Protein 7WMK (pdb70)

CATH classification: 2.140.10.10

Secondary structure (DSSP, 8-state):
--SSS-----TBB---S--PPB-HHHHTT--TT-B-STTSSTT---EE---SS-TTTGGG-EEEEEEE--SS-----EEEETTEEEEE-GGGEEEEEETTT--EEEEEE-----GGG-S-GGGG-----EEEBTEEEEE-TTSEEEEEETTT--EEEEEE-S--GGG--B-SS--EEETTEEEE-BB-TTSSS--EEEEEETTT--EEEEEE----TTSTTGGGSTT--GGG-B---B-S--EEETTTTEEEEE----BSS-HHHHT-TT---TTSSEEEEE-TTT--EEEEEESS-S--S-----S--EEEEEE----TTSTTEEEE-TT--TT-EEEEEEE--STT--EEEEETTT--EEEEE--S---SEEEE-TT--EEE-GGGS--STTS--EESS-TT-SS-SSPPEEETTTTEEEEEEE-EEEE--EEPTT---SEEEEEEETTT--EEEEEEESS---S-EEEETTTEEEEE-TTSEEEEEETTT--EEEEEE-SSB--S-EEEEEETTEEEEEEEEB--TTTTTTTTT-TTS-------EEEEEE---

Nearest PDB structures (foldseek):
  7wmk-assembly1_A  TM=1.002E+00  e=0.000E+00  Devosia albogilva
  7wmd-assembly1_A  TM=9.987E-01  e=0.000E+00  Devosia albogilva
  4cvb-assembly1_A  TM=9.939E-01  e=0.000E+00  Pseudogluconobacter saccharoketogenes
  4mh1-assembly1_A-2  TM=9.556E-01  e=4.530E-68  Ketogulonicigenium vulgare Y25
  4mh1-assembly1_B-2  TM=9.449E-01  e=1.571E-65  Ketogulonicigenium vulgare Y25

B-factor: mean 21.98, std 9.19, range [0.69, 113.9]

InterPro domains:
  IPR002372 Pyrrolo-quinoline quinone repeat domain [PF01011] (56-335)
  IPR002372 Pyrrolo-quinoline quinone repeat domain [PF01011] (509-560)
  IPR011047 Quinoprotein alcohol dehydrogenase-like superfamily [SSF50998] (52-594)
  IPR018391 Pyrrolo-quinoline quinone beta-propeller repeat [SM00564] (98-130)
  IPR018391 Pyrrolo-quinoline quinone beta-propeller repeat [SM00564] (150-181)
  IPR018391 Pyrrolo-quinoline quinone beta-propeller repeat [SM00564] (196-233)
  IPR018391 Pyrrolo-quinoline quinone beta-propeller repeat [SM00564] (471-499)
  IPR018391 Pyrrolo-quinoline quinone beta-propeller repeat [SM00564] (509-540)

Solvent-accessible surface area: 19262 Å² total; per-residue (Å²): 154,131,41,124,75,92,105,118,72,43,91,18,156,20,52,8,168,102,31,99,78,4,60,44,125,24,2,34,23,65,65,33,32,14,2,2,9,12,7,8,18,3,30,0,60,0,25,5,109,28,83,80,0,42,62,131,32,0,55,107,13,76,96,38,18,43,64,101,12,31,100,46,28,2,7,1,1,0,0,1,6,75,23,13,0,0,0,2,0,2,48,1,3,0,4,0,0,46,0,106,75,11,87,15,24,3,55,28,121,31,196,47,47,84,67,107,114,16,80,2,70,47,0,16,7,6,12,3,2,3,1,37,18,55,23,0,2,0,2,0,16,15,0,38,1,0,0,0,41,0,90,43,5,143,86,48,30,75,36,89,11,25,81,10,16,95,85,2,1,2,7,3,3,6,3,9,1,2,58,20,6,1,0,0,3,0,5,2,67,116,3,47,62,23,1,7,0,0,0,2,42,4,110,74,4,111,62,78,20,90,28,94,15,17,12,34,93,90,104,173,16,28,130,36,0,39,71,4,81,92,139,70,10,86,42,0,1,4,40,5,6,12,3,14,4,51,150,38,48,7,0,1,5,0,0,2,6,10,7,42,29,12,3,78,136,9,30,1,96,46,4,56,0,29,16,0,0,5,1,17,0,0,55,1,134,84,2,112,66,73,22,132,33,45,1,0,8,27,2,4,0,33,0,11,0,2,0,0,0,0,4,2,70,6,65,0,62,2,71,77,67,14,120,37,28,47,20,30,4,51,143,24,21,124,54,80,91,74,54,0,1,5,1,0,0,4,8,2,0,2,3,1,0,0,16,0,103,76,12,88,18,6,4,0,2,16,20,4,97,26,38,0,10,63,56,6,64,67,135,0,117,7,73,12,33,83,104,22,1,60,118,95,143,78,116,104,10,60,0,8,0,0,58,27,0,2,1,7,7,3,0,0,0,9,8,46,145,56,31,11,6,0,0,4,4,2,1,2,1,43,86,42,54,91,49,4,100,84,68,110,40,0,0,25,0,2,0,2,23,2,14,32,0,26,52,124,20,59,23,56,24,91,2,1,0,14,0,0,0,0,0,1,10,3,45,0,0,0,1,0,0,6,18,38,35,0,23,0,0,17,4,114,73,3,153,79,53,24,43,38,105,12,78,0,1,1,2,0,0,0,0,0,3,22,27,125,60,52,2,2,0,0,0,0,0,0,1,5,119,0,4,31,68,6,100,86,18,10,114,65,26,80,9,65,107,31,43,20,1,0,26,0,6,0,20,64,180

Organism: NCBI:txid2664417

Structure (mmCIF, N/CA/C/O backbone):
data_7WMK
#
_entry.id   7WMK
#
_cell.length_a   109.973
_cell.length_b   91.190
_cell.length_c   57.332
_cell.angle_alpha   90.000
_cell.angle_beta   103.780
_cell.angle_gamma   90.000
#
_symmetry.space_group_name_H-M   'C 1 2 1'
#
loop_
_entity.id
_entity.type
_entity.pdbx_description
1 polymer 'PQQ-dependent alcohol dehydrogenase'
2 non-polymer 'PYRROLOQUINOLINE QUINONE'
3 non-polymer 'ACETATE ION'
4 non-polymer 'SODIUM ION'
5 non-polymer '4-(2-HYDROXYETHYL)-1-PIPERAZINE ETHANESULFONIC ACID'
6 non-polymer 'CALCIUM ION'
7 non-polymer 'CHLORIDE ION'
8 water water
#
loop_
_atom_site.group_PDB
_atom_site.id
_atom_site.type_symbol
_atom_site.label_atom_id
_atom_site.label_alt_id
_atom_site.label_comp_id
_atom_site.label_asym_id
_atom_site.label_entity_id
_atom_site.label_seq_id
_atom_site.pdbx_PDB_ins_code
_atom_site.Cartn_x
_atom_site.Cartn_y
_atom_site.Cartn_z
_atom_site.occupancy
_atom_site.B_iso_or_equiv
_atom_site.auth_seq_id
_atom_site.auth_comp_id
_atom_site.auth_asym_id
_atom_site.auth_atom_id
_atom_site.pdbx_PDB_model_num
ATOM 1 N N . ALA A 1 3 ? -7.839 25.507 57.516 1.00 6.47 3 ALA A N 1
ATOM 2 C CA . ALA A 1 3 ? -7.845 25.628 58.993 1.00 9.33 3 ALA A CA 1
ATOM 3 C C . ALA A 1 3 ? -9.145 26.300 59.450 1.00 53.89 3 ALA A C 1
ATOM 4 O O . ALA A 1 3 ? -9.221 27.543 59.393 1.00 50.36 3 ALA A O 1
ATOM 6 N N . ASP A 1 4 ? -10.123 25.498 59.884 1.00 49.93 4 ASP A N 1
ATOM 7 C CA . ASP A 1 4 ? -11.427 25.973 60.357 1.00 52.45 4 ASP A CA 1
ATOM 8 C C . ASP A 1 4 ? -11.424 25.685 61.866 1.00 42.37 4 ASP A C 1
ATOM 9 O O . ASP A 1 4 ? -11.145 26.586 62.661 1.00 41.43 4 ASP A O 1
ATOM 18 N N . GLY A 1 5 ? -11.657 24.430 62.276 1.00 33.15 5 GLY A N 1
ATOM 19 C CA . GLY A 1 5 ? -11.239 23.974 63.589 1.00 29.78 5 GLY A CA 1
ATOM 20 C C . GLY A 1 5 ? -9.799 23.462 63.567 1.00 25.51 5 GLY A C 1
ATOM 21 O O . GLY A 1 5 ? -9.100 23.516 62.555 1.00 24.39 5 GLY A O 1
ATOM 25 N N . ALA A 1 6 ? -9.350 22.958 64.717 1.00 23.37 6 ALA A N 1
ATOM 26 C CA . ALA A 1 6 ? -7.985 22.442 64.791 1.00 20.09 6 ALA A CA 1
ATOM 27 C C . ALA A 1 6 ? -7.803 21.159 63.988 1.00 19.54 6 ALA A C 1
ATOM 28 O O . ALA A 1 6 ? -6.661 20.782 63.683 1.00 19.61 6 ALA A O 1
ATOM 35 N N . ALA A 1 7 ? -8.889 20.464 63.667 1.00 18.77 7 ALA A N 1
ATOM 36 C CA . ALA A 1 7 ? -8.791 19.280 62.835 1.00 18.12 7 ALA A CA 1
ATOM 37 C C . ALA A 1 7 ? -8.775 19.677 61.366 1.00 19.08 7 ALA A C 1
ATOM 38 O O . ALA A 1 7 ? -9.214 20.764 60.977 1.00 20.33 7 ALA A O 1
ATOM 45 N N . ALA A 1 8 ? -8.252 18.774 60.548 1.00 19.35 8 ALA A N 1
ATOM 46 C CA . ALA A 1 8 ? -8.243 18.951 59.098 1.00 21.07 8 ALA A CA 1
ATOM 47 C C . ALA A 1 8 ? -9.585 18.513 58.517 1.00 22.84 8 ALA A C 1
ATOM 48 O O . ALA A 1 8 ? -9.878 17.318 58.434 1.00 24.95 8 ALA A O 1
ATOM 55 N N . GLU A 1 9 ? -10.407 19.480 58.118 1.00 23.12 9 GLU A N 1
ATOM 56 C CA . GLU A 1 9 ? -11.641 19.184 57.400 1.00 23.49 9 GLU A CA 1
ATOM 57 C C . GLU A 1 9 ? -11.283 18.853 55.955 1.00 25.02 9 GLU A C 1
ATOM 58 O O . GLU A 1 9 ? -10.527 19.592 55.317 1.00 26.80 9 GLU A O 1
ATOM 70 N N . THR A 1 10 ? -11.787 17.729 55.453 1.00 24.58 10 THR A N 1
ATOM 71 C CA . THR A 1 10 ? -11.455 17.299 54.102 1.00 29.67 10 THR A CA 1
ATOM 72 C C . THR A 1 10 ? -12.712 16.826 53.391 1.00 25.49 10 THR A C 1
ATOM 73 O O . THR A 1 10 ? -13.706 16.449 54.023 1.00 24.29 10 THR A O 1
ATOM 84 N N . ALA A 1 11 ? -12.648 16.839 52.058 1.00 24.76 11 ALA A N 1
ATOM 85 C CA . ALA A 1 11 ? -13.680 16.259 51.192 1.00 24.98 11 ALA A CA 1
ATOM 86 C C . ALA A 1 11 ? -12.973 15.291 50.244 1.00 26.08 11 ALA A C 1
ATOM 87 O O . ALA A 1 11 ? -12.620 15.658 49.119 1.00 27.75 11 ALA A O 1
ATOM 94 N N . ALA A 1 12 ? -12.785 14.056 50.700 1.00 26.91 12 ALA A N 1
ATOM 95 C CA . ALA A 1 12 ? -12.038 13.056 49.958 1.00 26.45 12 ALA A CA 1
ATOM 96 C C . ALA A 1 12 ? -12.632 12.870 48.564 1.00 24.29 12 ALA A C 1
ATOM 97 O O . ALA A 1 12 ? -13.817 12.524 48.441 1.00 23.10 12 ALA A O 1
ATOM 104 N N . PRO A 1 13 ? -11.854 13.071 47.503 1.00 24.58 13 PRO A N 1
ATOM 105 C CA . PRO A 1 13 ? -12.449 13.075 46.158 1.00 25.55 13 PRO A CA 1
ATOM 106 C C . PRO A 1 13 ? -13.021 11.717 45.779 1.00 22.19 13 PRO A C 1
ATOM 107 O O . PRO A 1 13 ? -12.367 10.677 45.905 1.00 25.33 13 PRO A O 1
ATOM 118 N N . GLY A 1 14 ? -14.263 11.729 45.318 1.00 19.68 14 GLY A N 1
ATOM 119 C CA . GLY A 1 14 ? -14.945 10.517 44.947 1.00 22.23 14 GLY A CA 1
ATOM 120 C C . GLY A 1 14 ? -15.782 9.900 46.043 1.00 23.16 14 GLY A C 1
ATOM 121 O O . GLY A 1 14 ? -16.654 9.078 45.745 1.00 26.02 14 GLY A O 1
ATOM 125 N N . GLN A 1 15 ? -15.539 10.276 47.303 1.00 22.53 15 GLN A N 1
ATOM 126 C CA . GLN A 1 15 ? -16.199 9.687 48.458 1.00 24.38 15 GLN A CA 1
ATOM 127 C C . GLN A 1 15 ? -16.894 10.746 49.299 1.00 22.32 15 GLN A C 1
ATOM 128 O O . GLN A 1 15 ? -17.119 10.544 50.496 1.00 25.60 15 GLN A O 1
ATOM 142 N N . SER A 1 16 ? -17.224 11.876 48.707 1.00 19.00 16 SER A N 1
ATOM 143 C CA . SER A 1 16 ? -17.801 12.994 49.436 1.00 17.64 16 SER A CA 1
ATOM 144 C C . SER A 1 16 ? -19.240 13.232 49.004 1.00 16.60 16 SER A C 1
ATOM 145 O O . SER A 1 16 ? -19.732 12.665 48.032 1.00 17.70 16 SER A O 1
ATOM 153 N N . ALA A 1 17 ? -19.901 14.122 49.728 1.00 17.49 17 ALA A N 1
ATOM 154 C CA . ALA A 1 17 ? -21.274 14.497 49.450 1.00 16.70 17 ALA A CA 1
ATOM 155 C C . ALA A 1 17 ? -21.332 15.956 49.031 1.00 15.85 17 ALA A C 1
ATOM 156 O O . ALA A 1 17 ? -20.485 16.769 49.419 1.00 17.39 17 ALA A O 1
ATOM 163 N N . ILE A 1 18 ? -22.335 16.277 48.213 1.00 15.93 18 ILE A N 1
ATOM 164 C CA . ILE A 1 18 ? -22.647 17.670 47.919 1.00 16.41 18 ILE A CA 1
ATOM 165 C C . ILE A 1 18 ? -23.128 18.341 49.200 1.00 15.89 18 ILE A C 1
ATOM 166 O O . ILE A 1 18 ? -24.005 17.822 49.903 1.00 18.34 18 ILE A O 1
ATOM 182 N N . GLU A 1 19 ? -22.563 19.513 49.510 1.00 17.92 19 GLU A N 1
ATOM 183 C CA . GLU A 1 19 ? -22.867 20.157 50.792 1.00 21.59 19 GLU A CA 1
ATOM 184 C C . GLU A 1 19 ? -24.308 20.659 50.831 1.00 21.24 19 GLU A C 1
ATOM 185 O O . GLU A 1 19 ? -25.025 20.468 51.824 1.00 23.92 19 GLU A O 1
ATOM 197 N N . ASN A 1 20 ? -24.757 21.290 49.755 1.00 21.40 20 ASN A N 1
ATOM 198 C CA . ASN A 1 20 ? -26.078 21.911 49.708 1.00 23.76 20 ASN A CA 1
ATOM 199 C C . ASN A 1 20 ? -26.703 21.505 48.380 1.00 22.18 20 ASN A C 1
ATOM 200 O O . ASN A 1 20 ? -26.318 22.014 47.325 1.00 25.10 20 ASN A O 1
ATOM 211 N N . PHE A 1 21 ? -27.641 20.573 48.410 1.00 19.92 21 PHE A N 1
ATOM 212 C CA . PHE A 1 21 ? -28.347 20.178 47.202 1.00 19.39 21 PHE A CA 1
ATOM 213 C C . PHE A 1 21 ? -29.814 20.554 47.322 1.00 19.16 21 PHE A C 1
ATOM 214 O O . PHE A 1 21 ? -30.512 20.061 48.211 1.00 20.97 21 PHE A O 1
ATOM 231 N N . GLN A 1 22 ? -30.286 21.391 46.397 1.00 18.23 22 GLN A N 1
ATOM 232 C CA . GLN A 1 22 ? -31.680 21.815 46.420 1.00 18.73 22 GLN A CA 1
ATOM 233 C C . GLN A 1 22 ? -32.449 21.035 45.370 1.00 18.01 22 GLN A C 1
ATOM 234 O O . GLN A 1 22 ? -31.987 20.937 44.226 1.00 17.67 22 GLN A O 1
ATOM 248 N N . PRO A 1 23 ? -33.605 20.473 45.703 1.00 17.69 23 PRO A N 1
ATOM 249 C CA . PRO A 1 23 ? -34.301 19.622 44.740 1.00 16.92 23 PRO A CA 1
ATOM 250 C C . PRO A 1 23 ? -34.596 20.377 43.457 1.00 15.90 23 PRO A C 1
ATOM 251 O O . PRO A 1 23 ? -34.968 21.554 43.473 1.00 16.75 23 PRO A O 1
ATOM 262 N N . VAL A 1 24 ? -34.459 19.656 42.351 1.00 15.06 24 VAL A N 1
ATOM 263 C CA . VAL A 1 24 ? -34.632 20.193 41.006 1.00 14.80 24 VAL A CA 1
ATOM 264 C C . VAL A 1 24 ? -36.116 20.185 40.666 1.00 14.88 24 VAL A C 1
ATOM 265 O O . VAL A 1 24 ? -36.798 19.168 40.825 1.00 15.89 24 VAL A O 1
ATOM 278 N N . THR A 1 25 ? -36.613 21.312 40.169 1.00 16.07 25 THR A N 1
ATOM 279 C CA . THR A 1 25 ? -38.030 21.469 39.896 1.00 16.86 25 THR A CA 1
ATOM 280 C C . THR A 1 25 ? -38.298 21.504 38.397 1.00 16.53 25 THR A C 1
ATOM 281 O O . THR A 1 25 ? -37.397 21.641 37.570 1.00 15.77 25 THR A O 1
ATOM 292 N N . ALA A 1 26 ? -39.590 21.420 38.063 1.00 17.39 26 ALA A N 1
ATOM 293 C CA . ALA A 1 26 ? -40.016 21.587 36.681 1.00 17.37 26 ALA A CA 1
ATOM 294 C C . ALA A 1 26 ? -39.634 22.957 36.146 1.00 16.34 26 ALA A C 1
ATOM 295 O O . ALA A 1 26 ? -39.301 23.091 34.961 1.00 16.64 26 ALA A O 1
ATOM 302 N N . GLU A 1 27 ? -39.652 23.978 37.005 1.00 17.03 27 GLU A N 1
ATOM 303 C CA . GLU A 1 27 ? -39.242 25.315 36.591 1.00 18.49 27 GLU A CA 1
ATOM 304 C C . GLU A 1 27 ? -37.756 25.362 36.249 1.00 17.23 27 GLU A C 1
ATOM 305 O O . GLU A 1 27 ? -37.361 26.004 35.270 1.00 17.91 27 GLU A O 1
ATOM 317 N N . ASP A 1 28 ? -36.921 24.643 37.010 1.00 16.40 28 ASP A N 1
ATOM 318 C CA . ASP A 1 28 ? -35.508 24.531 36.655 1.00 15.23 28 ASP A CA 1
ATOM 319 C C . ASP A 1 28 ? -35.349 23.917 35.269 1.00 14.48 28 ASP A C 1
ATOM 320 O O . ASP A 1 28 ? -34.611 24.429 34.416 1.00 14.99 28 ASP A O 1
ATOM 329 N N . LEU A 1 29 ? -36.038 22.808 35.032 1.00 13.70 29 LEU A N 1
ATOM 330 C CA . LEU A 1 29 ? -35.854 22.058 33.803 1.00 13.38 29 LEU A CA 1
ATOM 331 C C . LEU A 1 29 ? -36.435 22.784 32.601 1.00 14.93 29 LEU A C 1
ATOM 332 O O . LEU A 1 29 ? -35.991 22.542 31.475 1.00 15.90 29 LEU A O 1
ATOM 348 N N . ALA A 1 30 ? -37.395 23.683 32.814 1.00 15.43 30 ALA A N 1
ATOM 349 C CA . ALA A 1 30 ? -37.898 24.542 31.751 1.00 17.01 30 ALA A CA 1
ATOM 350 C C . ALA A 1 30 ? -36.965 25.716 31.457 1.00 17.33 30 ALA A C 1
ATOM 351 O O . ALA A 1 30 ? -37.290 26.565 30.626 1.00 19.36 30 ALA A O 1
ATOM 358 N N . GLY A 1 31 ? -35.805 25.779 32.100 1.00 17.41 31 GLY A N 1
ATOM 359 C CA . GLY A 1 31 ? -34.850 26.839 31.844 1.00 16.18 31 GLY A CA 1
ATOM 360 C C . GLY A 1 31 ? -34.915 28.010 32.799 1.00 17.09 31 GLY A C 1
ATOM 361 O O . GLY A 1 31 ? -34.402 29.081 32.466 1.00 19.47 31 GLY A O 1
ATOM 365 N N . GLY A 1 32 ? -35.480 27.825 33.992 1.00 16.76 32 GLY A N 1
ATOM 366 C CA . GLY A 1 32 ? -35.818 28.954 34.842 1.00 16.23 32 GLY A CA 1
ATOM 367 C C . GLY A 1 32 ? -34.650 29.660 35.501 1.00 17.54 32 GLY A C 1
ATOM 368 O O . GLY A 1 32 ? -34.828 30.775 35.992 1.00 21.04 32 GLY A O 1
ATOM 372 N N . ASN A 1 33 ? -33.472 29.037 35.543 1.00 16.35 33 ASN A N 1
ATOM 373 C CA . ASN A 1 33 ? -32.293 29.628 36.175 1.00 15.99 33 ASN A CA 1
ATOM 374 C C . ASN A 1 33 ? -31.146 29.593 35.178 1.00 16.41 33 ASN A C 1
ATOM 375 O O . ASN A 1 33 ? -30.552 28.535 34.953 1.00 16.83 33 ASN A O 1
ATOM 386 N N . ALA A 1 34 ? -30.826 30.756 34.606 1.00 18.20 34 ALA A N 1
ATOM 387 C CA . ALA A 1 34 ? -29.797 30.846 33.573 1.00 20.10 34 ALA A CA 1
ATOM 388 C C . ALA A 1 34 ? -28.416 30.409 34.048 1.00 17.18 34 ALA A C 1
ATOM 389 O O . ALA A 1 34 ? -27.561 30.060 33.217 1.00 17.42 34 ALA A O 1
ATOM 396 N N . ALA A 1 35 ? -28.163 30.417 35.355 1.00 14.53 35 ALA A N 1
ATOM 397 C CA . ALA A 1 35 ? -26.868 29.969 35.845 1.00 15.61 35 ALA A CA 1
ATOM 398 C C . ALA A 1 35 ? -26.678 28.469 35.711 1.00 13.72 35 ALA A C 1
ATOM 399 O O . ALA A 1 35 ? -25.546 27.983 35.861 1.00 15.67 35 ALA A O 1
ATOM 406 N N . ASN A 1 36 ? -27.739 27.720 35.423 1.00 13.66 36 ASN A N 1
ATOM 407 C CA . ASN A 1 36 ? -27.652 26.271 35.387 1.00 13.47 36 ASN A CA 1
ATOM 408 C C . ASN A 1 36 ? -27.904 25.737 33.983 1.00 13.87 36 ASN A C 1
ATOM 409 O O . ASN A 1 36 ? -28.434 26.427 33.112 1.00 14.39 36 ASN A O 1
ATOM 420 N N . TRP A 1 37 ? -27.539 24.473 33.793 1.00 13.83 37 TRP A N 1
ATOM 421 C CA . TRP A 1 37 ? -27.816 23.728 32.563 1.00 11.83 37 TRP A CA 1
ATOM 422 C C . TRP A 1 37 ? -28.246 22.334 33.014 1.00 12.14 37 TRP A C 1
ATOM 423 O O . TRP A 1 37 ? -27.465 21.380 32.971 1.00 12.00 37 TRP A O 1
ATOM 444 N N . PRO A 1 38 ? -29.472 22.197 33.521 1.00 11.98 38 PRO A N 1
ATOM 445 C CA . PRO A 1 38 ? -29.851 20.994 34.287 1.00 12.85 38 PRO A CA 1
ATOM 446 C C . PRO A 1 38 ? -30.465 19.869 33.468 1.00 12.84 38 PRO A C 1
ATOM 447 O O . PRO A 1 38 ? -31.021 18.933 34.052 1.00 14.25 38 PRO A O 1
ATOM 458 N N . ILE A 1 39 ? -30.375 19.961 32.143 1.00 12.47 39 ILE A N 1
ATOM 459 C CA . ILE A 1 39 ? -30.957 18.987 31.232 1.00 12.25 39 ILE A CA 1
ATOM 460 C C . ILE A 1 39 ? -30.156 19.110 29.945 1.00 11.40 39 ILE A C 1
ATOM 461 O O . ILE A 1 39 ? -29.524 20.133 29.692 1.00 12.45 39 ILE A O 1
ATOM 477 N N . LEU A 1 40 ? -30.169 18.050 29.129 1.00 12.20 40 LEU A N 1
ATOM 478 C CA . LEU A 1 40 ? -29.224 17.934 28.012 1.00 12.10 40 LEU A CA 1
ATOM 479 C C . LEU A 1 40 ? -29.171 19.176 27.128 1.00 13.13 40 LEU A C 1
ATOM 480 O O . LEU A 1 40 ? -28.088 19.626 26.738 1.00 12.67 40 LEU A O 1
ATOM 496 N N . ARG A 1 41 ? -30.329 19.719 26.761 1.00 12.71 41 ARG A N 1
ATOM 497 C CA . ARG A 1 41 ? -30.393 20.885 25.840 1.00 14.07 41 ARG A CA 1
ATOM 498 C C . ARG A 1 41 ? -30.695 22.166 26.634 1.00 14.30 41 ARG A C 1
ATOM 499 O O . ARG A 1 41 ? -31.260 23.097 26.035 1.00 14.04 41 ARG A O 1
ATOM 520 N N . GLY A 1 42 ? -30.357 22.214 27.932 1.00 13.49 42 GLY A N 1
ATOM 521 C CA . GLY A 1 42 ? -30.491 23.411 28.744 1.00 14.19 42 GLY A CA 1
ATOM 522 C C . GLY A 1 42 ? -31.890 23.674 29.248 1.00 14.16 42 GLY A C 1
ATOM 523 O O . GLY A 1 42 ? -32.073 24.171 30.369 1.00 15.51 42 GLY A O 1
ATOM 527 N N . ASN A 1 43 ? -32.877 23.362 28.403 1.00 13.36 43 ASN A N 1
ATOM 528 C CA . ASN A 1 43 ? -34.282 23.425 28.756 1.00 12.97 43 ASN A CA 1
ATOM 529 C C . ASN A 1 43 ? -35.017 22.231 28.152 1.00 12.66 43 ASN A C 1
ATOM 530 O O . ASN A 1 43 ? -34.541 21.563 27.228 1.00 13.74 43 ASN A O 1
ATOM 541 N N . TYR A 1 44 ? -36.178 21.947 28.741 1.00 13.55 44 TYR A N 1
ATOM 542 C CA . TYR A 1 44 ? -37.051 20.893 28.241 1.00 13.89 44 TYR A CA 1
ATOM 543 C C . TYR A 1 44 ? -37.308 21.064 26.740 1.00 14.03 44 TYR A C 1
ATOM 544 O O . TYR A 1 44 ? -37.407 20.087 25.988 1.00 13.22 44 TYR A O 1
ATOM 562 N N . GLN A 1 45 ? -37.458 22.310 26.292 1.00 13.35 45 GLN A N 1
ATOM 563 C CA . GLN A 1 45 ? -37.875 22.617 24.933 1.00 13.68 45 GLN A CA 1
ATOM 564 C C . GLN A 1 45 ? -36.780 22.386 23.896 1.00 13.21 45 GLN A C 1
ATOM 565 O O . GLN A 1 45 ? -37.052 22.528 22.702 1.00 14.88 45 GLN A O 1
ATOM 579 N N . GLY A 1 46 ? -35.576 22.013 24.308 1.00 13.41 46 GLY A N 1
ATOM 580 C CA . GLY A 1 46 ? -34.573 21.564 23.367 1.00 13.32 46 GLY A CA 1
ATOM 581 C C . GLY A 1 46 ? -33.679 22.622 22.756 1.00 13.13 46 GLY A C 1
ATOM 582 O O . GLY A 1 46 ? -33.054 22.351 21.727 1.00 13.83 46 GLY A O 1
ATOM 586 N N . TRP A 1 47 ? -33.565 23.807 23.358 1.00 13.39 47 TRP A N 1
ATOM 587 C CA . TRP A 1 47 ? -32.961 24.919 22.631 1.00 13.35 47 TRP A CA 1
ATOM 588 C C . TRP A 1 47 ? -31.447 24.801 22.511 1.00 12.16 47 TRP A C 1
ATOM 589 O O . TRP A 1 47 ? -30.871 25.327 21.561 1.00 12.99 47 TRP A O 1
ATOM 610 N N . GLY A 1 48 ? -30.775 24.173 23.471 1.00 11.12 48 GLY A N 1
ATOM 611 C CA . GLY A 1 48 ? -29.321 24.139 23.438 1.00 12.69 48 GLY A CA 1
ATOM 612 C C . GLY A 1 48 ? -28.689 25.496 23.639 1.00 13.02 48 GLY A C 1
ATOM 613 O O . GLY A 1 48 ? -27.559 25.720 23.184 1.00 13.31 48 GLY A O 1
ATOM 617 N N . TYR A 1 49 ? -29.377 26.390 24.341 1.00 12.44 49 TYR A N 1
ATOM 618 C CA . TYR A 1 49 ? -29.008 27.787 24.477 1.00 11.94 49 TYR A CA 1
ATOM 619 C C . TYR A 1 49 ? -28.700 28.128 25.922 1.00 12.61 49 TYR A C 1
ATOM 620 O O . TYR A 1 49 ? -29.353 27.624 26.843 1.00 14.68 49 TYR A O 1
ATOM 638 N N . THR A 1 50 ? -27.727 29.014 26.122 1.00 12.98 50 THR A N 1
ATOM 639 C CA . THR A 1 50 ? -27.533 29.649 27.414 1.00 14.29 50 THR A CA 1
ATOM 640 C C . THR A 1 50 ? -27.844 31.141 27.322 1.00 14.04 50 THR A C 1
ATOM 641 O O . THR A 1 50 ? -27.406 31.821 26.385 1.00 13.58 50 THR A O 1
ATOM 652 N N . GLN A 1 51 ? -28.591 31.641 28.304 1.00 15.40 51 GLN A N 1
ATOM 653 C CA . GLN A 1 51 ? -28.823 33.068 28.451 1.00 16.00 51 GLN A CA 1
ATOM 654 C C . GLN A 1 51 ? -27.618 33.812 29.013 1.00 15.83 51 GLN A C 1
ATOM 655 O O . GLN A 1 51 ? -27.654 35.049 29.069 1.00 17.31 51 GLN A O 1
ATOM 669 N N . LEU A 1 52 ? -26.561 33.095 29.420 1.00 13.96 52 LEU A N 1
ATOM 670 C CA . LEU A 1 52 ? -25.379 33.756 29.955 1.00 13.86 52 LEU A CA 1
ATOM 671 C C . LEU A 1 52 ? -24.649 34.475 28.828 1.00 14.71 52 LEU A C 1
ATOM 672 O O . LEU A 1 52 ? -24.463 33.922 27.736 1.00 15.35 52 LEU A O 1
ATOM 688 N N . ASP A 1 53 ? -24.244 35.718 29.094 1.00 17.00 53 ASP A N 1
ATOM 689 C CA . ASP A 1 53 ? -23.626 36.568 28.083 1.00 17.61 53 ASP A CA 1
ATOM 690 C C . ASP A 1 53 ? -22.337 37.209 28.576 1.00 16.58 53 ASP A C 1
ATOM 691 O O . ASP A 1 53 ? -21.864 38.171 27.958 1.00 18.87 53 ASP A O 1
ATOM 700 N N . GLN A 1 54 ? -21.747 36.699 29.666 1.00 15.58 54 GLN A N 1
ATOM 701 C CA . GLN A 1 54 ? -20.463 37.252 30.099 1.00 15.44 54 GLN A CA 1
ATOM 702 C C . GLN A 1 54 ? -19.418 37.056 29.016 1.00 14.52 54 GLN A C 1
ATOM 703 O O . GLN A 1 54 ? -18.631 37.968 28.720 1.00 16.69 54 GLN A O 1
ATOM 717 N N . ILE A 1 55 ? -19.413 35.873 28.408 1.00 15.16 55 ILE A N 1
ATOM 718 C CA . ILE A 1 55 ? -18.581 35.550 27.259 1.00 15.29 55 ILE A CA 1
ATOM 719 C C . ILE A 1 55 ? -19.374 35.941 26.020 1.00 16.34 55 ILE A C 1
ATOM 720 O O . ILE A 1 55 ? -20.515 35.506 25.834 1.00 17.00 55 ILE A O 1
ATOM 736 N N . ASN A 1 56 ? -18.784 36.777 25.175 1.00 16.56 56 ASN A N 1
ATOM 737 C CA . ASN A 1 56 ? -19.497 37.295 24.019 1.00 16.67 56 ASN A CA 1
ATOM 738 C C . ASN A 1 56 ? -18.504 37.503 22.889 1.00 17.91 56 ASN A C 1
ATOM 739 O O . ASN A 1 56 ? -17.311 37.245 23.034 1.00 17.51 56 ASN A O 1
ATOM 750 N N . LYS A 1 57 ? -18.999 37.895 21.730 1.00 20.77 57 LYS A N 1
ATOM 751 C CA . LYS A 1 57 ? -18.159 38.040 20.521 1.00 23.38 57 LYS A CA 1
ATOM 752 C C . LYS A 1 57 ? -17.018 39.036 20.763 1.00 23.98 57 LYS A C 1
ATOM 753 O O . LYS A 1 57 ? -16.009 38.880 20.110 1.00 27.25 57 LYS A O 1
ATOM 772 N N . ASP A 1 58 ? -17.104 39.962 21.704 1.00 24.58 58 ASP A N 1
ATOM 773 C CA . ASP A 1 58 ? -16.011 40.911 21.895 1.00 26.77 58 ASP A CA 1
ATOM 774 C C . ASP A 1 58 ? -14.879 40.393 22.774 1.00 23.45 58 ASP A C 1
ATOM 775 O O . ASP A 1 58 ? -13.769 40.929 22.692 1.00 25.55 58 ASP A O 1
ATOM 784 N N . ASN A 1 59 ? -15.123 39.408 23.638 1.00 19.65 59 ASN A N 1
ATOM 785 C CA . ASN A 1 59 ? -14.070 38.909 24.515 1.00 17.59 59 ASN A CA 1
ATOM 786 C C . ASN A 1 59 ? -13.790 37.421 24.391 1.00 16.55 59 ASN A C 1
ATOM 787 O O . ASN A 1 59 ? -12.881 36.923 25.072 1.00 16.40 59 ASN A O 1
ATOM 798 N N . VAL A 1 60 ? -14.507 36.697 23.531 1.00 15.39 60 VAL A N 1
ATOM 799 C CA . VAL A 1 60 ? -14.336 35.246 23.505 1.00 14.90 60 VAL A CA 1
ATOM 800 C C . VAL A 1 60 ? -12.924 34.870 23.076 1.00 14.64 60 VAL A C 1
ATOM 801 O O . VAL A 1 60 ? -12.419 33.800 23.441 1.00 15.26 60 VAL A O 1
ATOM 814 N N . GLY A 1 61 ? -12.260 35.728 22.304 1.00 15.39 61 GLY A N 1
ATOM 815 C CA . GLY A 1 61 ? -10.883 35.441 21.932 1.00 16.88 61 GLY A CA 1
ATOM 816 C C . GLY A 1 61 ? -9.951 35.254 23.113 1.00 16.97 61 GLY A C 1
ATOM 817 O O . GLY A 1 61 ? -8.871 34.679 22.951 1.00 17.11 61 GLY A O 1
ATOM 821 N N . GLN A 1 62 ? -10.343 35.715 24.296 1.00 15.89 62 GLN A N 1
ATOM 822 C CA . GLN A 1 62 ? -9.548 35.550 25.499 1.00 16.64 62 GLN A CA 1
ATOM 823 C C . GLN A 1 62 ? -9.870 34.285 26.282 1.00 15.27 62 GLN A C 1
ATOM 824 O O . GLN A 1 62 ? -9.220 34.059 27.313 1.00 16.45 62 GLN A O 1
ATOM 838 N N . LEU A 1 63 ? -10.796 33.451 25.829 1.00 14.30 63 LEU A N 1
ATOM 839 C CA . LEU A 1 63 ? -11.200 32.264 26.618 1.00 15.46 63 LEU A CA 1
ATOM 840 C C . LEU A 1 63 ? -9.987 31.386 26.951 1.00 14.43 63 LEU A C 1
ATOM 841 O O . LEU A 1 63 ? -9.231 31.077 26.071 1.00 16.84 63 LEU A O 1
ATOM 857 N N . GLN A 1 64 ? -9.864 30.971 28.188 1.00 13.69 64 GLN A N 1
ATOM 858 C CA . GLN A 1 64 ? -8.774 30.124 28.648 1.00 15.26 64 GLN A CA 1
ATOM 859 C C . GLN A 1 64 ? -9.343 28.877 29.305 1.00 14.04 64 GLN A C 1
ATOM 860 O O . GLN A 1 64 ? -10.536 28.784 29.592 1.00 13.27 64 GLN A O 1
ATOM 874 N N . LEU A 1 65 ? -8.479 27.884 29.471 1.00 13.82 65 LEU A N 1
ATOM 875 C CA . LEU A 1 65 ? -8.876 26.627 30.093 1.00 13.23 65 LEU A CA 1
ATOM 876 C C . LEU A 1 65 ? -8.908 26.843 31.598 1.00 14.15 65 LEU A C 1
ATOM 877 O O . LEU A 1 65 ? -7.887 27.189 32.197 1.00 16.58 65 LEU A O 1
ATOM 893 N N . ALA A 1 66 ? -10.091 26.700 32.202 1.00 12.60 66 ALA A N 1
ATOM 894 C CA . ALA A 1 66 ? -10.217 26.811 33.651 1.00 12.87 66 ALA A CA 1
ATOM 895 C C . ALA A 1 66 ? -9.813 25.504 34.308 1.00 13.06 66 ALA A C 1
ATOM 896 O O . ALA A 1 66 ? -8.918 25.465 35.165 1.00 14.96 66 ALA A O 1
ATOM 903 N N . TRP A 1 67 ? -10.457 24.412 33.904 1.00 12.31 67 TRP A N 1
ATOM 904 C CA . TRP A 1 67 ? -10.111 23.114 34.456 1.00 12.26 67 TRP A CA 1
ATOM 905 C C . TRP A 1 67 ? -10.609 22.027 33.52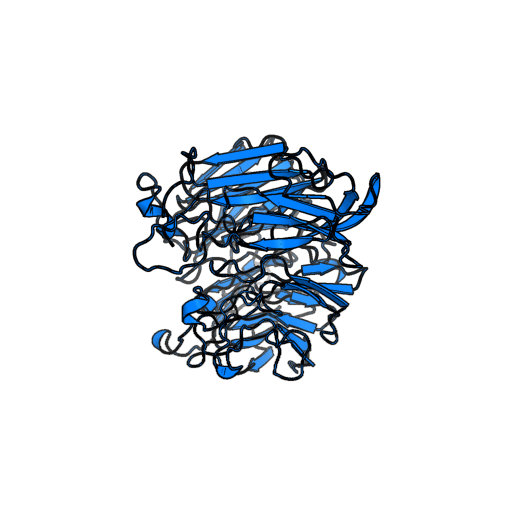3 1.00 12.76 67 TRP A C 1
ATOM 906 O O . TRP A 1 67 ? -11.440 22.271 32.649 1.00 13.20 67 TRP A O 1
ATOM 927 N N . ALA A 1 68 ? -10.077 20.822 33.725 1.00 11.85 68 ALA A N 1
ATOM 928 C CA . ALA A 1 68 ? -10.478 19.648 32.974 1.00 11.78 68 ALA A CA 1
ATOM 929 C C . ALA A 1 68 ? -10.388 18.440 33.893 1.00 11.15 68 ALA A C 1
ATOM 930 O O . ALA A 1 68 ? -9.775 18.496 34.959 1.00 11.97 68 ALA A O 1
ATOM 937 N N . ARG A 1 69 ? -10.992 17.331 33.475 1.00 12.08 69 ARG A N 1
ATOM 938 C CA . ARG A 1 69 ? -10.835 16.092 34.227 1.00 11.91 69 ARG A CA 1
ATOM 939 C C . ARG A 1 69 ? -11.019 14.905 33.298 1.00 11.35 69 ARG A C 1
ATOM 940 O O . ARG A 1 69 ? -11.939 14.886 32.470 1.00 12.04 69 ARG A O 1
ATOM 961 N N . THR A 1 70 ? -10.168 13.896 33.488 1.00 11.73 70 THR A N 1
ATOM 962 C CA . THR A 1 70 ? -10.223 12.669 32.707 1.00 13.15 70 THR A CA 1
ATOM 963 C C . THR A 1 70 ? -11.566 11.973 32.878 1.00 12.39 70 THR A C 1
ATOM 964 O O . THR A 1 70 ? -12.154 11.983 33.961 1.00 13.44 70 THR A O 1
ATOM 975 N N . MET A 1 71 ? -12.031 11.353 31.799 1.00 12.00 71 MET A N 1
ATOM 976 C CA . MET A 1 71 ? -13.255 10.583 31.811 1.00 12.13 71 MET A CA 1
ATOM 977 C C . MET A 1 71 ? -12.966 9.153 31.354 1.00 13.20 71 MET A C 1
ATOM 978 O O . MET A 1 71 ? -11.887 8.830 30.842 1.00 15.77 71 MET A O 1
ATOM 992 N N . GLU A 1 72 ? -13.946 8.275 31.556 1.00 13.12 72 GLU A N 1
ATOM 993 C CA . GLU A 1 72 ? -13.762 6.871 31.227 1.00 14.33 72 GLU A CA 1
ATOM 994 C C . GLU A 1 72 ? -13.489 6.692 29.735 1.00 14.92 72 GLU A C 1
ATOM 995 O O . GLU A 1 72 ? -14.007 7.439 28.905 1.00 14.83 72 GLU A O 1
ATOM 1007 N N . PRO A 1 73 ? -12.729 5.670 29.364 1.00 16.25 73 PRO A N 1
ATOM 1008 C CA . PRO A 1 73 ? -12.493 5.402 27.938 1.00 16.43 73 PRO A CA 1
ATOM 1009 C C . PRO A 1 73 ? -13.749 4.892 27.254 1.00 17.56 73 PRO A C 1
ATOM 1010 O O . PRO A 1 73 ? -14.655 4.348 27.884 1.00 19.90 73 PRO A O 1
ATOM 1021 N N . GLY A 1 74 ? -13.776 5.054 25.937 1.00 17.86 74 GLY A N 1
ATOM 1022 C CA . GLY A 1 74 ? -14.914 4.674 25.118 1.00 18.60 74 GLY A CA 1
ATOM 1023 C C . GLY A 1 74 ? -15.432 5.844 24.306 1.00 18.16 74 GLY A C 1
ATOM 1024 O O . GLY A 1 74 ? -14.803 6.902 24.212 1.00 19.23 74 GLY A O 1
ATOM 1028 N N . SER A 1 75 ? -16.585 5.627 23.675 1.00 17.20 75 SER A N 1
ATOM 1029 C CA . SER A 1 75 ? -17.275 6.700 22.972 1.00 15.00 75 SER A CA 1
ATOM 1030 C C . SER A 1 75 ? -17.734 7.769 23.951 1.00 16.40 75 SER A C 1
ATOM 1031 O O . SER A 1 75 ? -18.459 7.473 24.900 1.00 19.09 75 SER A O 1
ATOM 1039 N N . ASN A 1 76 ? -17.276 9.001 23.743 1.00 14.28 76 ASN A N 1
ATOM 1040 C CA . ASN A 1 76 ? -17.465 10.075 24.715 1.00 12.83 76 ASN A CA 1
ATOM 1041 C C . ASN A 1 76 ? -18.377 11.151 24.123 1.00 13.35 76 ASN A C 1
ATOM 1042 O O . ASN A 1 76 ? -17.928 12.164 23.597 1.00 14.60 76 ASN A O 1
ATOM 1054 N N . GLU A 1 77 ? -19.682 10.928 24.258 1.00 12.28 77 GLU A N 1
ATOM 1055 C CA . GLU A 1 77 ? -20.712 11.758 23.651 1.00 12.88 77 GLU A CA 1
ATOM 1056 C C . GLU A 1 77 ? -21.515 12.521 24.688 1.00 12.54 77 GLU A C 1
ATOM 1057 O O . GLU A 1 77 ? -22.581 13.060 24.362 1.00 14.40 77 GLU A O 1
ATOM 1069 N N . GLY A 1 78 ? -21.024 12.593 25.919 1.00 12.78 78 GLY A N 1
ATOM 1070 C CA . GLY A 1 78 ? -21.811 13.055 27.033 1.00 12.73 78 GLY A CA 1
ATOM 1071 C C . GLY A 1 78 ? -21.861 14.557 27.204 1.00 13.05 78 GLY A C 1
ATOM 1072 O O . GLY A 1 78 ? -21.406 15.344 26.373 1.00 13.15 78 GLY A O 1
ATOM 1076 N N . SER A 1 79 ? -22.410 14.950 28.352 1.00 13.19 79 SER A N 1
ATOM 1077 C CA . SER A 1 79 ? -22.771 16.330 28.624 1.00 13.16 79 SER A CA 1
ATOM 1078 C C . SER A 1 79 ? -22.515 16.665 30.081 1.00 12.81 79 SER A C 1
ATOM 1079 O O . SER A 1 79 ? -22.791 15.862 30.975 1.00 13.74 79 SER A O 1
ATOM 1087 N N . ALA A 1 80 ? -22.005 17.867 30.308 1.00 12.44 80 ALA A N 1
ATOM 1088 C CA . ALA A 1 80 ? -21.815 18.405 31.651 1.00 12.85 80 ALA A CA 1
ATOM 1089 C C . ALA A 1 80 ? -23.127 19.051 32.082 1.00 13.39 80 ALA A C 1
ATOM 1090 O O . ALA A 1 80 ? -23.408 20.203 31.778 1.00 16.46 80 ALA A O 1
ATOM 1097 N N . ILE A 1 81 ? -23.943 18.284 32.793 1.00 13.47 81 ILE A N 1
ATOM 1098 C CA . ILE A 1 81 ? -25.212 18.771 33.327 1.00 12.23 81 ILE A CA 1
ATOM 1099 C C . ILE A 1 81 ? -24.911 19.536 34.615 1.00 14.58 81 ILE A C 1
ATOM 1100 O O . ILE A 1 81 ? -24.522 18.947 35.631 1.00 18.95 81 ILE A O 1
ATOM 1116 N N . ALA A 1 82 ? -25.113 20.845 34.592 1.00 12.20 82 ALA A N 1
ATOM 1117 C CA . ALA A 1 82 ? -24.644 21.723 35.656 1.00 12.54 82 ALA A CA 1
ATOM 1118 C C . ALA A 1 82 ? -25.801 22.288 36.467 1.00 12.76 82 ALA A C 1
ATOM 1119 O O . ALA A 1 82 ? -26.791 22.764 35.908 1.00 13.26 82 ALA A O 1
ATOM 1126 N N . TYR A 1 83 ? -25.677 22.229 37.789 1.00 13.28 83 TYR A N 1
ATOM 1127 C CA . TYR A 1 83 ? -26.756 22.663 38.667 1.00 12.92 83 TYR A CA 1
ATOM 1128 C C . TYR A 1 83 ? -26.166 23.164 39.976 1.00 13.25 83 TYR A C 1
ATOM 1129 O O . TYR A 1 83 ? -25.595 22.391 40.748 1.00 13.17 83 TYR A O 1
ATOM 1147 N N . ASN A 1 84 ? -26.343 24.461 40.225 1.00 13.70 84 ASN A N 1
ATOM 1148 C CA . ASN A 1 84 ? -25.954 25.106 41.475 1.00 14.31 84 ASN A CA 1
ATOM 1149 C C . ASN A 1 84 ? -24.526 24.752 41.877 1.00 14.48 84 ASN A C 1
ATOM 1150 O O . ASN A 1 84 ? -24.243 24.395 43.025 1.00 16.39 84 ASN A O 1
ATOM 1161 N N . GLY A 1 85 ? -23.617 24.889 40.918 1.00 14.49 85 GLY A N 1
ATOM 1162 C CA . GLY A 1 85 ? -22.203 24.763 41.175 1.00 14.63 85 GLY A CA 1
ATOM 1163 C C . GLY A 1 85 ? -21.644 23.368 41.101 1.00 14.56 85 GLY A C 1
ATOM 1164 O O . GLY A 1 85 ? -20.446 23.191 41.364 1.00 14.90 85 GLY A O 1
ATOM 1168 N N . VAL A 1 86 ? -22.465 22.379 40.736 1.00 13.51 86 VAL A N 1
ATOM 1169 C CA . VAL A 1 86 ? -22.038 20.990 40.579 1.00 12.69 86 VAL A CA 1
ATOM 1170 C C . VAL A 1 86 ? -22.283 20.573 39.140 1.00 13.11 86 VAL A C 1
ATOM 1171 O O . VAL A 1 86 ? -23.338 20.859 38.568 1.00 14.33 86 VAL A O 1
ATOM 1184 N N . VAL A 1 87 ? -21.315 19.882 38.564 1.00 12.46 87 VAL A N 1
ATOM 1185 C CA . VAL A 1 87 ? -21.450 19.238 37.267 1.00 12.46 87 VAL A CA 1
ATOM 1186 C C . VAL A 1 87 ? -21.718 17.763 37.494 1.00 12.88 87 VAL A C 1
ATOM 1187 O O . VAL A 1 87 ? -20.946 17.075 38.183 1.00 13.56 87 VAL A O 1
ATOM 1200 N N . PHE A 1 88 ? -22.824 17.289 36.932 1.00 13.42 88 PHE A N 1
ATOM 1201 C CA . PHE A 1 88 ? -23.196 15.885 36.952 1.00 12.97 88 PHE A CA 1
ATOM 1202 C C . PHE A 1 88 ? -22.870 15.317 35.584 1.00 13.44 88 PHE A C 1
ATOM 1203 O O . PHE A 1 88 ? -23.368 15.812 34.577 1.00 16.10 88 PHE A O 1
ATOM 1220 N N . LEU A 1 89 ? -22.009 14.302 35.541 1.00 13.16 89 LEU A N 1
ATOM 1221 C CA . LEU A 1 89 ? -21.354 13.925 34.294 1.00 13.19 89 LEU A CA 1
ATOM 1222 C C . LEU A 1 89 ? -21.497 12.431 34.058 1.00 13.70 89 LEU A C 1
ATOM 1223 O O . LEU A 1 89 ? -20.875 11.618 34.749 1.00 13.42 89 LEU A O 1
ATOM 1239 N N . GLY A 1 90 ? -22.273 12.079 33.046 1.00 13.82 90 GLY A N 1
ATOM 1240 C CA . GLY A 1 90 ? -22.350 10.709 32.600 1.00 13.79 90 GLY A CA 1
ATOM 1241 C C . GLY A 1 90 ? -21.158 10.361 31.738 1.00 13.72 90 GLY A C 1
ATOM 1242 O O . GLY A 1 90 ? -20.969 10.947 30.673 1.00 14.87 90 GLY A O 1
ATOM 1246 N N . ASN A 1 91 ? -20.328 9.433 32.208 1.00 15.21 91 ASN A N 1
ATOM 1247 C CA . ASN A 1 91 ? -19.200 8.888 31.456 1.00 15.20 91 ASN A CA 1
ATOM 1248 C C . ASN A 1 91 ? -19.688 7.684 30.649 1.00 15.25 91 ASN A C 1
ATOM 1249 O O . ASN A 1 91 ? -20.797 7.152 30.859 1.00 16.24 91 ASN A O 1
ATOM 1254 N N . ALA A 1 92 ? -18.829 7.208 29.759 1.00 15.89 92 ALA A N 1
ATOM 1255 C CA . ALA A 1 92 ? -19.039 5.910 29.149 1.00 17.18 92 ALA A CA 1
ATOM 1256 C C . ALA A 1 92 ? -19.040 4.830 30.229 1.00 16.80 92 ALA A C 1
ATOM 1257 O O . ALA A 1 92 ? -18.512 5.014 31.328 1.00 17.07 92 ALA A O 1
ATOM 1264 N N . ASN A 1 93 ? -19.678 3.698 29.910 1.00 18.44 93 ASN A N 1
ATOM 1265 C CA . ASN A 1 93 ? -19.625 2.497 30.742 1.00 19.91 93 ASN A CA 1
ATOM 1266 C C . ASN A 1 93 ? -20.303 2.665 32.095 1.00 16.79 93 ASN A C 1
ATOM 1267 O O . ASN A 1 93 ? -19.877 2.064 33.088 1.00 18.08 93 ASN A O 1
ATOM 1278 N N . ASP A 1 94 ? -21.353 3.482 32.142 1.00 16.56 94 ASP A N 1
ATOM 1279 C CA . ASP A 1 94 ? -22.183 3.642 33.335 1.00 15.72 94 ASP A CA 1
ATOM 1280 C C . ASP A 1 94 ? -21.381 4.050 34.563 1.00 15.48 94 ASP A C 1
ATOM 1281 O O . ASP A 1 94 ? -21.607 3.560 35.676 1.00 17.05 94 ASP A O 1
ATOM 1290 N N . VAL A 1 95 ? -20.456 4.977 34.361 1.00 14.89 95 VAL A N 1
ATOM 1291 C CA . VAL A 1 95 ? -19.811 5.713 35.437 1.00 14.19 95 VAL A CA 1
ATOM 1292 C C . VAL A 1 95 ? -20.447 7.095 35.458 1.00 13.25 95 VAL A C 1
ATOM 1293 O O . VAL A 1 95 ? -20.532 7.766 34.419 1.00 14.61 95 VAL A O 1
ATOM 1306 N N . VAL A 1 96 ? -20.914 7.521 36.625 1.00 13.07 96 VAL A N 1
ATOM 1307 C CA . VAL A 1 96 ? -21.569 8.819 36.787 1.00 14.11 96 VAL A CA 1
ATOM 1308 C C . VAL A 1 96 ? -20.839 9.575 37.887 1.00 13.97 96 VAL A C 1
ATOM 1309 O O . VAL A 1 96 ? -20.551 9.009 38.949 1.00 13.70 96 VAL A O 1
ATOM 1322 N N . GLN A 1 97 ? -20.514 10.841 37.628 1.00 12.59 97 GLN A N 1
ATOM 1323 C CA . GLN A 1 97 ? -19.730 11.643 38.556 1.00 13.51 97 GLN A CA 1
ATOM 1324 C C . GLN A 1 97 ? -20.428 12.951 38.885 1.00 12.97 97 GLN A C 1
ATOM 1325 O O . GLN A 1 97 ? -21.164 13.510 38.074 1.00 13.85 97 GLN A O 1
ATOM 1339 N N . ALA A 1 98 ? -20.213 13.413 40.109 1.00 12.53 98 ALA A N 1
ATOM 1340 C CA . ALA A 1 98 ? -20.536 14.778 40.505 1.00 12.09 98 ALA A CA 1
ATOM 1341 C C . ALA A 1 98 ? -19.206 15.466 40.776 1.00 11.69 98 ALA A C 1
ATOM 1342 O O . ALA A 1 98 ? -18.389 14.938 41.538 1.00 11.98 98 ALA A O 1
ATOM 1349 N N . ILE A 1 99 ? -18.996 16.624 40.148 1.00 12.41 99 ILE A N 1
ATOM 1350 C CA . ILE A 1 99 ? -17.732 17.349 40.168 1.00 11.16 99 ILE A CA 1
ATOM 1351 C C . ILE A 1 99 ? -18.024 18.790 40.556 1.00 11.76 99 ILE A C 1
ATOM 1352 O O . ILE A 1 99 ? -19.036 19.358 40.135 1.00 12.61 99 ILE A O 1
ATOM 1368 N N . ASP A 1 100 ? -17.160 19.376 41.388 1.00 12.90 100 ASP A N 1
ATOM 1369 C CA . ASP A 1 100 ? -17.280 20.801 41.690 1.00 13.38 100 ASP A CA 1
ATOM 1370 C C . ASP A 1 100 ? -17.048 21.601 40.410 1.00 11.63 100 ASP A C 1
ATOM 1371 O O . ASP A 1 100 ? -15.980 21.507 39.793 1.00 13.19 100 ASP A O 1
ATOM 1380 N N . GLY A 1 101 ? -18.071 22.364 39.999 1.00 12.26 101 GLY A N 1
ATOM 1381 C CA . GLY A 1 101 ? -18.053 23.051 38.712 1.00 12.89 101 GLY A CA 1
ATOM 1382 C C . GLY A 1 101 ? -17.086 24.207 38.635 1.00 12.85 101 GLY A C 1
ATOM 1383 O O . GLY A 1 101 ? -16.791 24.681 37.531 1.00 13.31 101 GLY A O 1
ATOM 1387 N N . LYS A 1 102 ? -16.607 24.685 39.777 1.00 12.67 102 LYS A N 1
ATOM 1388 C CA . LYS A 1 102 ? -15.648 25.781 39.813 1.00 12.86 102 LYS A CA 1
ATOM 1389 C C . LYS A 1 102 ? -14.208 25.270 39.771 1.00 15.39 102 LYS A C 1
ATOM 1390 O O . LYS A 1 102 ? -13.370 25.834 39.060 1.00 15.77 102 LYS A O 1
ATOM 1409 N N . THR A 1 103 ? -13.896 24.205 40.514 1.00 14.75 103 THR A N 1
ATOM 1410 C CA . THR A 1 103 ? -12.513 23.761 40.668 1.00 14.30 103 THR A CA 1
ATOM 1411 C C . THR A 1 103 ? -12.161 22.524 39.861 1.00 13.08 103 THR A C 1
ATOM 1412 O O . THR A 1 103 ? -10.977 22.280 39.598 1.00 14.83 103 THR A O 1
ATOM 1423 N N . GLY A 1 104 ? -13.134 21.695 39.520 1.00 12.43 104 GLY A N 1
ATOM 1424 C CA . GLY A 1 104 ? -12.835 20.421 38.922 1.00 13.30 104 GLY A CA 1
ATOM 1425 C C . GLY A 1 104 ? -12.557 19.292 39.889 1.00 12.40 104 GLY A C 1
ATOM 1426 O O . GLY A 1 104 ? -12.123 18.221 39.449 1.00 12.52 104 GLY A O 1
ATOM 1430 N N . ASN A 1 105 ? -12.753 19.498 41.192 1.00 12.62 105 ASN A N 1
ATOM 1431 C CA . ASN A 1 105 ? -12.580 18.412 42.152 1.00 13.70 105 ASN A CA 1
ATOM 1432 C C . ASN A 1 105 ? -13.734 17.424 42.055 1.00 12.81 105 ASN A C 1
ATOM 1433 O O . ASN A 1 105 ? -14.903 17.818 42.146 1.00 13.52 105 ASN A O 1
ATOM 1444 N N . LEU A 1 106 ? -13.407 16.133 41.953 1.00 12.79 106 LEU A N 1
ATOM 1445 C CA . LEU A 1 106 ? -14.432 15.105 42.031 1.00 11.03 106 LEU A CA 1
ATOM 1446 C C . LEU A 1 106 ? -15.076 15.124 43.414 1.00 12.65 106 LEU A C 1
ATOM 1447 O O . LEU A 1 106 ? -14.386 15.165 44.443 1.00 15.56 106 LEU A O 1
ATOM 1463 N N . ILE A 1 107 ? -16.407 15.061 43.440 1.00 12.14 107 ILE A N 1
ATOM 1464 C CA . ILE A 1 107 ? -17.159 14.953 44.692 1.00 12.18 107 ILE A CA 1
ATOM 1465 C C . ILE A 1 107 ? -17.493 13.488 44.939 1.00 13.49 107 ILE A C 1
ATOM 1466 O O . ILE A 1 107 ? -17.002 12.892 45.899 1.00 14.11 107 ILE A O 1
ATOM 1482 N N . TRP A 1 108 ? -18.292 12.901 44.070 1.00 13.06 108 TRP A N 1
ATOM 1483 C CA . TRP A 1 108 ? -18.647 11.480 44.182 1.00 13.71 108 TRP A CA 1
ATOM 1484 C C . TRP A 1 108 ? -18.586 10.806 42.813 1.00 13.16 108 TRP A C 1
ATOM 1485 O O . TRP A 1 108 ? -18.684 11.459 41.807 1.00 14.24 108 TRP A O 1
ATOM 1506 N N . GLU A 1 109 ? -18.424 9.505 42.825 1.00 14.15 109 GLU A N 1
ATOM 1507 C CA . GLU A 1 109 ? -18.375 8.699 41.609 1.00 13.91 109 GLU A CA 1
ATOM 1508 C C . GLU A 1 109 ? -19.127 7.396 41.841 1.00 14.59 109 GLU A C 1
ATOM 1509 O O . GLU A 1 109 ? -18.808 6.642 42.773 1.00 17.46 109 GLU A O 1
ATOM 1521 N N . TYR A 1 110 ? -20.116 7.149 40.989 1.00 13.97 110 TYR A N 1
ATOM 1522 C CA . TYR A 1 110 ? -20.831 5.885 40.914 1.00 13.66 110 TYR A CA 1
ATOM 1523 C C . TYR A 1 110 ? -20.258 5.091 39.745 1.00 14.00 110 TYR A C 1
ATOM 1524 O O . TYR A 1 110 ? -20.101 5.628 38.647 1.00 13.83 110 TYR A O 1
ATOM 1542 N N . ARG A 1 111 ? -19.936 3.818 39.989 1.00 14.60 111 ARG A N 1
ATOM 1543 C CA . ARG A 1 111 ? -19.413 2.917 38.960 1.00 14.78 111 ARG A CA 1
ATOM 1544 C C . ARG A 1 111 ? -20.276 1.658 38.932 1.00 15.13 111 ARG A C 1
ATOM 1545 O O . ARG A 1 111 ? -20.208 0.833 39.847 1.00 17.02 111 ARG A O 1
ATOM 1566 N N . ARG A 1 112 ? -21.070 1.496 37.884 1.00 14.88 112 ARG A N 1
ATOM 1567 C CA . ARG A 1 112 ? -21.910 0.318 37.783 1.00 15.43 112 ARG A CA 1
ATOM 1568 C C . ARG A 1 112 ? -21.083 -0.937 37.546 1.00 18.04 112 ARG A C 1
ATOM 1569 O O . ARG A 1 112 ? -20.108 -0.936 36.786 1.00 18.77 112 ARG A O 1
ATOM 1590 N N . LYS A 1 113 ? -21.503 -2.020 38.190 1.00 19.76 113 LYS A N 1
ATOM 1591 C CA . LYS A 1 113 ? -20.914 -3.333 37.954 1.00 24.15 113 LYS A CA 1
ATOM 1592 C C . LYS A 1 113 ? -21.616 -3.925 36.741 1.00 25.93 113 LYS A C 1
ATOM 1593 O O . LYS A 1 113 ? -22.813 -4.218 36.796 1.00 27.24 113 LYS A O 1
ATOM 1612 N N . LEU A 1 114 ? -20.895 -4.083 35.642 1.00 27.19 114 LEU A N 1
ATOM 1613 C CA . LEU A 1 114 ? -21.490 -4.554 34.404 1.00 29.86 114 LEU A CA 1
ATOM 1614 C C . LEU A 1 114 ? -20.926 -5.906 33.986 1.00 31.56 114 LEU A C 1
ATOM 1615 O O . LEU A 1 114 ? -19.808 -6.276 34.366 1.00 30.86 114 LEU A O 1
ATOM 1631 N N . PRO A 1 115 ? -21.678 -6.663 33.189 1.00 31.58 115 PRO A N 1
ATOM 1632 C CA . PRO A 1 115 ? -21.113 -7.866 32.553 1.00 29.39 115 PRO A CA 1
ATOM 1633 C C . PRO A 1 115 ? -19.951 -7.483 31.657 1.00 31.44 115 PRO A C 1
ATOM 1634 O O . PRO A 1 115 ? -19.795 -6.303 31.307 1.00 28.64 115 PRO A O 1
ATOM 1645 N N . PRO A 1 116 ? -19.114 -8.440 31.256 1.00 28.53 116 PRO A N 1
ATOM 1646 C CA . PRO A 1 116 ? -18.061 -8.119 30.280 1.00 36.94 116 PRO A CA 1
ATOM 1647 C C . PRO A 1 116 ? -18.663 -7.550 29.001 1.00 31.37 116 PRO A C 1
ATOM 1648 O O . PRO A 1 116 ? -19.748 -7.952 28.571 1.00 28.12 116 PRO A O 1
ATOM 1659 N N . ALA A 1 117 ? -17.942 -6.596 28.399 1.00 32.40 117 ALA A N 1
ATOM 1660 C CA . ALA A 1 117 ? -18.421 -5.943 27.184 1.00 27.61 117 ALA A CA 1
ATOM 1661 C C . ALA A 1 117 ? -18.715 -6.943 26.081 1.00 29.29 117 ALA A C 1
ATOM 1662 O O . ALA A 1 117 ? -19.620 -6.723 25.262 1.00 29.05 117 ALA A O 1
ATOM 1669 N N . SER A 1 118 ? -18.005 -8.053 26.013 1.00 28.99 118 SER A N 1
ATOM 1670 C CA . SER A 1 118 ? -18.216 -9.061 24.953 1.00 39.62 118 SER A CA 1
ATOM 1671 C C . SER A 1 118 ? -19.629 -9.656 25.015 1.00 37.84 118 SER A C 1
ATOM 1672 O O . SER A 1 118 ? -20.040 -10.189 24.012 1.00 32.71 118 SER A O 1
ATOM 1680 N N . LYS A 1 119 ? -20.332 -9.628 26.152 1.00 30.03 119 LYS A N 1
ATOM 1681 C CA . LYS A 1 119 ? -21.690 -10.227 26.253 1.00 25.44 119 LYS A CA 1
ATOM 1682 C C . LYS A 1 119 ? -22.765 -9.304 25.670 1.00 28.94 119 LYS A C 1
ATOM 1683 O O . LYS A 1 119 ? -23.836 -9.781 25.382 1.00 26.07 119 LYS A O 1
ATOM 1702 N N . PHE A 1 120 ? -22.469 -8.032 25.474 1.00 23.02 120 PHE A N 1
ATOM 1703 C CA . PHE A 1 120 ? -23.463 -7.080 24.934 1.00 21.46 120 PHE A CA 1
ATOM 1704 C C . PHE A 1 120 ? -23.500 -7.171 23.406 1.00 22.41 120 PHE A C 1
ATOM 1705 O O . PHE A 1 120 ? -22.479 -6.931 22.811 1.00 26.81 120 PHE A O 1
ATOM 1722 N N . ILE A 1 121 ? -24.627 -7.514 22.795 1.00 20.99 121 ILE A N 1
ATOM 1723 C CA . ILE A 1 121 ? -24.712 -7.478 21.333 1.00 21.92 121 ILE A CA 1
ATOM 1724 C C . ILE A 1 121 ? -24.865 -6.061 20.803 1.00 22.79 121 ILE A C 1
ATOM 1725 O O . ILE A 1 121 ? -24.665 -5.835 19.602 1.00 23.28 121 ILE A O 1
ATOM 1741 N N . ASN A 1 122 ? -25.205 -5.097 21.662 1.00 21.79 122 ASN A N 1
ATOM 1742 C CA . ASN A 1 122 ? -25.432 -3.713 21.258 1.00 19.20 122 ASN A CA 1
ATOM 1743 C C . ASN A 1 122 ? -24.488 -2.832 22.066 1.00 21.50 122 ASN A C 1
ATOM 1744 O O . ASN A 1 122 ? -24.790 -2.448 23.199 1.00 20.84 122 ASN A O 1
ATOM 1755 N N . SER A 1 123 ? -23.348 -2.497 21.475 1.00 20.88 123 SER A N 1
ATOM 1756 C CA . SER A 1 123 ? -22.355 -1.667 22.136 1.00 20.42 123 SER A CA 1
ATOM 1757 C C . SER A 1 123 ? -22.700 -0.192 22.143 1.00 19.70 123 SER A C 1
ATOM 1758 O O . SER A 1 123 ? -22.000 0.586 22.803 1.00 22.44 123 SER A O 1
ATOM 1766 N N . LEU A 1 124 ? -23.760 0.215 21.450 1.00 20.08 124 LEU A N 1
ATOM 1767 C CA . LEU A 1 124 ? -24.092 1.630 21.394 1.00 19.85 124 LEU A CA 1
ATOM 1768 C C . LEU A 1 124 ? -24.522 2.163 22.747 1.00 18.80 124 LEU A C 1
ATOM 1769 O O . LEU A 1 124 ? -24.373 3.362 23.015 1.00 19.50 124 LEU A O 1
ATOM 1785 N N . GLY A 1 125 ? -25.043 1.299 23.612 1.00 19.23 125 GLY A N 1
ATOM 1786 C CA . GLY A 1 125 ? -25.441 1.748 24.933 1.00 19.50 125 GLY A CA 1
ATOM 1787 C C . GLY A 1 125 ? -24.300 2.058 25.876 1.00 19.85 125 GLY A C 1
ATOM 1788 O O . GLY A 1 125 ? -24.556 2.490 27.002 1.00 18.52 125 GLY A O 1
ATOM 1792 N N . ALA A 1 126 ? -23.046 1.810 25.470 1.00 17.81 126 ALA A N 1
ATOM 1793 C CA . ALA A 1 126 ? -21.916 2.161 26.322 1.00 18.80 126 ALA A CA 1
ATOM 1794 C C . ALA A 1 126 ? -21.670 3.657 26.326 1.00 19.74 126 ALA A C 1
ATOM 1795 O O . ALA A 1 126 ? -21.074 4.177 27.272 1.00 22.53 126 ALA A O 1
ATOM 1802 N N . ALA A 1 127 ? -22.071 4.350 25.263 1.00 18.78 127 ALA A N 1
ATOM 1803 C CA . ALA A 1 127 ? -22.059 5.803 25.246 1.00 17.87 127 ALA A CA 1
ATOM 1804 C C . ALA A 1 127 ? -23.252 6.307 26.038 1.00 17.13 127 ALA A C 1
ATOM 1805 O O . ALA A 1 127 ? -24.287 5.641 26.130 1.00 18.40 127 ALA A O 1
ATOM 1812 N N . LYS A 1 128 ? -23.113 7.501 26.591 1.00 15.97 128 LYS A N 1
ATOM 1813 C CA . LYS A 1 128 ? -24.165 8.084 27.421 1.00 15.75 128 LYS A CA 1
ATOM 1814 C C . LYS A 1 128 ? -24.213 9.582 27.148 1.00 14.51 128 LYS A C 1
ATOM 1815 O O . LYS A 1 128 ? -23.345 10.327 27.604 1.00 16.48 128 LYS A O 1
ATOM 1834 N N . ARG A 1 129 ? -25.203 10.054 26.398 1.00 14.85 129 ARG A N 1
ATOM 1835 C CA . ARG A 1 129 ? -25.232 11.474 26.026 1.00 14.27 129 ARG A CA 1
ATOM 1836 C C . ARG A 1 129 ? -25.644 12.331 27.219 1.00 13.61 129 ARG A C 1
ATOM 1837 O O . ARG A 1 129 ? -25.294 13.454 27.203 1.00 14.41 129 ARG A O 1
ATOM 1858 N N . SER A 1 130 ? -26.391 11.807 28.192 1.00 13.40 130 SER A N 1
ATOM 1859 C CA . SER A 1 130 ? -26.806 12.632 29.319 1.00 13.81 130 SER A CA 1
ATOM 1860 C C . SER A 1 130 ? -27.272 11.776 30.483 1.00 14.50 130 SER A C 1
ATOM 1861 O O . SER A 1 130 ? -27.740 10.651 30.292 1.00 15.48 130 SER A O 1
ATOM 1869 N N . ILE A 1 131 ? -27.185 12.365 31.663 1.00 13.77 131 ILE A N 1
ATOM 1870 C CA . ILE A 1 131 ? -27.989 11.948 32.828 1.00 14.64 131 ILE A CA 1
ATOM 1871 C C . ILE A 1 131 ? -29.126 12.975 32.911 1.00 14.34 131 ILE A C 1
ATOM 1872 O O . ILE A 1 131 ? -29.124 13.973 32.216 1.00 14.41 131 ILE A O 1
ATOM 1888 N N . ALA A 1 132 ? -30.130 12.668 33.715 1.00 12.37 132 ALA A N 1
ATOM 1889 C CA . ALA A 1 132 ? -31.205 13.615 33.987 1.00 13.56 132 ALA A CA 1
ATOM 1890 C C . ALA A 1 132 ? -31.306 13.922 35.477 1.00 14.21 132 ALA A C 1
ATOM 1891 O O . ALA A 1 132 ? -30.899 13.125 36.330 1.00 14.93 132 ALA A O 1
ATOM 1898 N N . LEU A 1 133 ? -31.891 15.085 35.779 1.00 13.33 133 LEU A N 1
ATOM 1899 C CA . LEU A 1 133 ? -32.103 15.511 37.152 1.00 13.44 133 LEU A CA 1
ATOM 1900 C C . LEU A 1 133 ? -33.588 15.696 37.395 1.00 14.22 133 LEU A C 1
ATOM 1901 O O . LEU A 1 133 ? -34.311 16.153 36.510 1.00 16.18 133 LEU A O 1
ATOM 1917 N N . PHE A 1 134 ? -34.026 15.388 38.612 1.00 15.08 134 PHE A N 1
ATOM 1918 C CA . PHE A 1 134 ? -35.361 15.741 39.062 1.00 14.70 134 PHE A CA 1
ATOM 1919 C C . PHE A 1 134 ? -35.425 15.504 40.563 1.00 13.26 134 PHE A C 1
ATOM 1920 O O . PHE A 1 134 ? -34.956 14.469 41.038 1.00 14.84 134 PHE A O 1
ATOM 1937 N N . GLY A 1 135 ? -36.015 16.448 41.306 1.00 14.35 135 GLY A N 1
ATOM 1938 C CA . GLY A 1 135 ? -36.118 16.235 42.740 1.00 15.38 135 GLY A CA 1
ATOM 1939 C C . GLY A 1 135 ? -34.732 16.069 43.345 1.00 15.50 135 GLY A C 1
ATOM 1940 O O . GLY A 1 135 ? -33.820 16.873 43.096 1.00 15.12 135 GLY A O 1
ATOM 1944 N N . ASP A 1 136 ? -34.547 14.996 44.115 1.00 16.08 136 ASP A N 1
ATOM 1945 C CA . ASP A 1 136 ? -33.302 14.791 44.846 1.00 14.81 136 ASP A CA 1
ATOM 1946 C C . ASP A 1 136 ? -32.443 13.697 44.222 1.00 14.05 136 ASP A C 1
ATOM 1947 O O . ASP A 1 136 ? -31.556 13.168 44.896 1.00 14.34 136 ASP A O 1
ATOM 1956 N N . LYS A 1 137 ? -32.702 13.327 42.964 1.00 14.29 137 LYS A N 1
ATOM 1957 C CA . LYS A 1 137 ? -32.060 12.166 42.367 1.00 13.67 137 LYS A CA 1
ATOM 1958 C C . LYS A 1 137 ? -31.459 12.488 41.000 1.00 14.05 137 LYS A C 1
ATOM 1959 O O . LYS A 1 137 ? -31.839 13.441 40.319 1.00 15.07 137 LYS A O 1
ATOM 1978 N N . VAL A 1 138 ? -30.466 11.684 40.637 1.00 13.56 138 VAL A N 1
ATOM 1979 C CA . VAL A 1 138 ? -29.866 11.670 39.306 1.00 12.86 138 VAL A CA 1
ATOM 1980 C C . VAL A 1 138 ? -30.342 10.402 38.614 1.00 14.92 138 VAL A C 1
ATOM 1981 O O . VAL A 1 138 ? -30.325 9.321 39.217 1.00 15.82 138 VAL A O 1
ATOM 1994 N N . TYR A 1 139 ? -30.768 10.528 37.363 1.00 13.93 139 TYR A N 1
ATOM 1995 C CA . TYR A 1 139 ? -31.367 9.430 36.624 1.00 14.35 139 TYR A CA 1
ATOM 1996 C C . TYR A 1 139 ? -30.583 9.125 35.365 1.00 12.59 139 TYR A C 1
ATOM 1997 O O . TYR A 1 139 ? -30.119 10.034 34.677 1.00 14.39 139 TYR A O 1
ATOM 2015 N N . PHE A 1 140 ? -30.462 7.840 35.047 1.00 13.72 140 PHE A N 1
ATOM 2016 C CA . PHE A 1 140 ? -29.864 7.459 33.778 1.00 14.36 140 PHE A CA 1
ATOM 2017 C C . PHE A 1 140 ? -30.406 6.105 33.356 1.00 13.95 140 PHE A C 1
ATOM 2018 O O . PHE A 1 140 ? -31.081 5.413 34.120 1.00 15.14 140 PHE A O 1
ATOM 2035 N N . VAL A 1 141 ? -30.139 5.734 32.111 1.00 14.01 141 VAL A N 1
ATOM 2036 C CA . VAL A 1 141 ? -30.448 4.394 31.632 1.00 14.82 141 VAL A CA 1
ATOM 2037 C C . VAL A 1 141 ? -29.120 3.690 31.411 1.00 15.43 141 VAL A C 1
ATOM 2038 O O . VAL A 1 141 ? -28.212 4.242 30.773 1.00 16.53 141 VAL A O 1
ATOM 2051 N N . SER A 1 142 ? -28.985 2.507 31.985 1.00 15.57 142 SER A N 1
ATOM 2052 C CA . SER A 1 142 ? -27.732 1.785 31.929 1.00 15.92 142 SER A CA 1
ATOM 2053 C C . SER A 1 142 ? -27.574 1.030 30.612 1.00 15.90 142 SER A C 1
ATOM 2054 O O . SER A 1 142 ? -28.534 0.752 29.877 1.00 15.45 142 SER A O 1
ATOM 2062 N N . TRP A 1 143 ? -26.325 0.666 30.343 1.00 15.68 143 TRP A N 1
ATOM 2063 C CA . TRP A 1 143 ? -26.024 -0.112 29.151 1.00 15.66 143 TRP A CA 1
ATOM 2064 C C . TRP A 1 143 ? -26.804 -1.422 29.159 1.00 16.29 143 TRP A C 1
ATOM 2065 O O . TRP A 1 143 ? -27.300 -1.849 28.109 1.00 17.05 143 TRP A O 1
ATOM 2086 N N . ASP A 1 144 ? -26.967 -2.050 30.342 1.00 17.00 144 ASP A N 1
ATOM 2087 C CA . ASP A 1 144 ? -27.763 -3.270 30.489 1.00 17.90 144 ASP A CA 1
ATOM 2088 C C . ASP A 1 144 ? -29.279 -3.026 30.617 1.00 17.33 144 ASP A C 1
ATOM 2089 O O . ASP A 1 144 ? -30.029 -3.966 30.919 1.00 18.77 144 ASP A O 1
ATOM 2098 N N . ASN A 1 145 ? -29.739 -1.816 30.306 1.00 16.03 145 ASN A N 1
ATOM 2099 C CA . ASN A 1 145 ? -31.161 -1.505 30.110 1.00 14.95 145 ASN A CA 1
ATOM 2100 C C . ASN A 1 145 ? -31.965 -1.460 31.409 1.00 14.93 145 ASN A C 1
ATOM 2101 O O . ASN A 1 145 ? -33.136 -1.863 31.445 1.00 15.58 145 ASN A O 1
ATOM 2112 N N . PHE A 1 146 ? -31.356 -0.935 32.466 1.00 14.56 146 PHE A N 1
ATOM 2113 C CA . PHE A 1 146 ? -32.084 -0.581 33.674 1.00 14.55 146 PHE A CA 1
ATOM 2114 C C . PHE A 1 146 ? -32.287 0.929 33.681 1.00 14.83 146 PHE A C 1
ATOM 2115 O O . PHE A 1 146 ? -31.379 1.688 33.323 1.00 15.19 146 PHE A O 1
ATOM 2132 N N . VAL A 1 147 ? -33.456 1.375 34.116 1.00 14.21 147 VAL A N 1
ATOM 2133 C CA . VAL A 1 147 ? -33.601 2.761 34.554 1.00 13.63 147 VAL A CA 1
ATOM 2134 C C . VAL A 1 147 ? -33.049 2.845 35.968 1.00 14.76 147 VAL A C 1
ATOM 2135 O O . VAL A 1 147 ? -33.415 2.032 36.826 1.00 14.85 147 VAL A O 1
ATOM 2148 N N . VAL A 1 148 ? -32.117 3.774 36.202 1.00 13.77 148 VAL A N 1
ATOM 2149 C CA . VAL A 1 148 ? -31.411 3.877 37.477 1.00 15.29 148 VAL A CA 1
ATOM 2150 C C . VAL A 1 148 ? -31.586 5.273 38.071 1.00 14.73 148 VAL A C 1
ATOM 2151 O O . VAL A 1 148 ? -31.512 6.288 37.365 1.00 14.89 148 VAL A O 1
ATOM 2164 N N . ALA A 1 149 ? -31.797 5.315 39.385 1.00 14.25 149 ALA A N 1
ATOM 2165 C CA . ALA A 1 149 ? -31.817 6.542 40.158 1.00 14.28 149 ALA A CA 1
ATOM 2166 C C . ALA A 1 149 ? -30.717 6.462 41.202 1.00 13.89 149 ALA A C 1
ATOM 2167 O O . ALA A 1 149 ? -30.615 5.457 41.928 1.00 14.72 149 ALA A O 1
ATOM 2174 N N . LEU A 1 150 ? -29.891 7.509 41.255 1.00 13.37 150 LEU A N 1
ATOM 2175 C CA . LEU A 1 150 ? -28.910 7.716 42.305 1.00 13.06 150 LEU A CA 1
ATOM 2176 C C . LEU A 1 150 ? -29.348 8.876 43.197 1.00 12.66 150 LEU A C 1
ATOM 2177 O O . LEU A 1 150 ? -29.968 9.838 42.740 1.00 14.10 150 LEU A O 1
ATOM 2193 N N . ASP A 1 151 ? -29.005 8.791 44.478 1.00 14.79 151 ASP A N 1
ATOM 2194 C CA . ASP A 1 151 ? -29.132 9.960 45.339 1.00 15.12 151 ASP A CA 1
ATOM 2195 C C . ASP A 1 151 ? -28.225 11.066 44.805 1.00 13.64 151 ASP A C 1
ATOM 2196 O O . ASP A 1 151 ? -27.021 10.865 44.629 1.00 15.27 151 ASP A O 1
ATOM 2205 N N . ALA A 1 152 ? -28.794 12.237 44.534 1.00 13.54 152 ALA A N 1
ATOM 2206 C CA . ALA A 1 152 ? -27.988 13.301 43.944 1.00 14.39 152 ALA A CA 1
ATOM 2207 C C . ALA A 1 152 ? -26.877 13.767 44.887 1.00 15.33 152 ALA A C 1
ATOM 2208 O O . ALA A 1 152 ? -25.782 14.127 44.440 1.00 15.52 152 ALA A O 1
ATOM 2215 N N . LYS A 1 153 ? -27.137 13.781 46.192 1.00 14.73 153 LYS A N 1
ATOM 2216 C CA . LYS A 1 153 ? -26.172 14.362 47.125 1.00 16.51 153 LYS A CA 1
ATOM 2217 C C . LYS A 1 153 ? -24.941 13.469 47.286 1.00 15.67 153 LYS A C 1
ATOM 2218 O O . LYS A 1 153 ? -23.828 13.987 47.424 1.00 16.59 153 LYS A O 1
ATOM 2237 N N . THR A 1 154 ? -25.105 12.141 47.193 1.00 15.35 154 THR A N 1
ATOM 2238 C CA . THR A 1 154 ? -24.053 11.204 47.566 1.00 15.79 154 THR A CA 1
ATOM 2239 C C . THR A 1 154 ? -23.657 10.234 46.467 1.00 15.11 154 THR A C 1
ATOM 2240 O O . THR A 1 154 ? -22.625 9.559 46.609 1.00 17.38 154 THR A O 1
ATOM 2251 N N . GLY A 1 155 ? -24.448 10.111 45.405 1.00 15.37 155 GLY A N 1
ATOM 2252 C CA . GLY A 1 155 ? -24.162 9.162 44.353 1.00 15.05 155 GLY A CA 1
ATOM 2253 C C . GLY A 1 155 ? -24.550 7.732 44.645 1.00 15.27 155 GLY A C 1
ATOM 2254 O O . GLY A 1 155 ? -24.318 6.863 43.795 1.00 17.23 155 GLY A O 1
ATOM 2258 N N . LYS A 1 156 ? -25.132 7.460 45.811 1.00 16.22 156 LYS A N 1
ATOM 2259 C CA . LYS A 1 156 ? -25.484 6.098 46.183 1.00 18.25 156 LYS A CA 1
ATOM 2260 C C . LYS A 1 156 ? -26.701 5.643 45.386 1.00 16.45 156 LYS A C 1
ATOM 2261 O O . LYS A 1 156 ? -27.610 6.423 45.101 1.00 16.80 156 LYS A O 1
ATOM 2280 N N . LEU A 1 157 ? -26.711 4.376 45.012 1.00 15.84 157 LEU A N 1
ATOM 2281 C CA . LEU A 1 157 ? -27.856 3.829 44.300 1.00 16.48 157 LEU A CA 1
ATOM 2282 C C . LEU A 1 157 ? -29.123 3.965 45.139 1.00 16.07 157 LEU A C 1
ATOM 2283 O O . LEU A 1 157 ? -29.172 3.543 46.302 1.00 17.79 157 LEU A O 1
ATOM 2299 N N . ALA A 1 158 ? -30.156 4.557 44.535 1.00 15.58 158 ALA A N 1
ATOM 2300 C CA . ALA A 1 158 ? -31.470 4.652 45.157 1.00 16.01 158 ALA A CA 1
ATOM 2301 C C . ALA A 1 158 ? -32.379 3.511 44.710 1.00 15.85 158 ALA A C 1
ATOM 2302 O O . ALA A 1 158 ? -32.934 2.783 45.543 1.00 16.64 158 ALA A O 1
ATOM 2309 N N . TRP A 1 159 ? -32.557 3.354 43.401 1.00 15.32 159 TRP A N 1
ATOM 2310 C CA . TRP A 1 159 ? -33.338 2.253 42.869 1.00 15.41 159 TRP A CA 1
ATOM 2311 C C . TRP A 1 159 ? -32.877 1.987 41.450 1.00 15.34 159 TRP A C 1
ATOM 2312 O O . TRP A 1 159 ? -32.275 2.851 40.808 1.00 15.15 159 TRP A O 1
ATOM 2333 N N . GLU A 1 160 ? -33.137 0.768 40.985 1.00 15.82 160 GLU A N 1
ATOM 2334 C CA . GLU A 1 160 ? -32.849 0.388 39.610 1.00 14.99 160 GLU A CA 1
ATOM 2335 C C . GLU A 1 160 ? -33.944 -0.562 39.153 1.00 16.01 160 GLU A C 1
ATOM 2336 O O . GLU A 1 160 ? -34.386 -1.425 39.920 1.00 17.61 160 GLU A O 1
ATOM 2348 N N . THR A 1 161 ? -34.413 -0.359 37.924 1.00 15.71 161 THR A N 1
ATOM 2349 C CA . THR A 1 161 ? -35.498 -1.149 37.353 1.00 14.73 161 THR A CA 1
ATOM 2350 C C . THR A 1 161 ? -35.078 -1.709 36.004 1.00 14.87 161 THR A C 1
ATOM 2351 O O . THR A 1 161 ? -34.838 -0.959 35.054 1.00 15.38 161 THR A O 1
ATOM 2362 N N . ASN A 1 162 ? -35.011 -3.029 35.925 1.00 15.84 162 ASN A N 1
ATOM 2363 C CA . ASN A 1 162 ? -34.600 -3.710 34.708 1.00 15.41 162 ASN A CA 1
ATOM 2364 C C . ASN A 1 162 ? -35.773 -3.688 33.732 1.00 14.01 162 ASN A C 1
ATOM 2365 O O . ASN A 1 162 ? -36.828 -4.266 34.007 1.00 15.07 162 ASN A O 1
ATOM 2376 N N . ARG A 1 163 ? -35.588 -3.036 32.580 1.00 14.10 163 ARG A N 1
ATOM 2377 C CA . ARG A 1 163 ? -36.631 -2.991 31.562 1.00 14.49 163 ARG A CA 1
ATOM 2378 C C . ARG A 1 163 ? -36.722 -4.282 30.766 1.00 16.19 163 ARG A C 1
ATOM 2379 O O . ARG A 1 163 ? -37.703 -4.470 30.032 1.00 16.56 163 ARG A O 1
ATOM 2400 N N . GLY A 1 164 ? -35.731 -5.155 30.893 1.00 15.38 164 GLY A N 1
ATOM 2401 C CA . GLY A 1 164 ? -35.702 -6.417 30.194 1.00 17.72 164 GLY A CA 1
ATOM 2402 C C . GLY A 1 164 ? -34.867 -6.355 28.928 1.00 18.64 164 GLY A C 1
ATOM 2403 O O . GLY A 1 164 ? -34.710 -5.304 28.296 1.00 18.92 164 GLY A O 1
ATOM 2407 N N . GLN A 1 165 ? -34.350 -7.511 28.524 1.00 19.02 165 GLN A N 1
ATOM 2408 C CA . GLN A 1 165 ? -33.751 -7.695 27.210 1.00 19.71 165 GLN A CA 1
ATOM 2409 C C . GLN A 1 165 ? -32.475 -6.895 26.978 1.00 19.81 165 GLN A C 1
ATOM 2410 O O . GLN A 1 165 ? -32.099 -6.661 25.827 1.00 20.29 165 GLN A O 1
ATOM 2424 N N . GLY A 1 166 ? -31.752 -6.560 28.017 1.00 21.23 166 GLY A N 1
ATOM 2425 C CA . GLY A 1 166 ? -30.452 -5.929 27.823 1.00 18.31 166 GLY A CA 1
ATOM 2426 C C . GLY A 1 166 ? -29.389 -6.984 27.585 1.00 20.18 166 GLY A C 1
ATOM 2427 O O . GLY A 1 166 ? -29.660 -8.174 27.614 1.00 23.90 166 GLY A O 1
ATOM 2431 N N . VAL A 1 167 ? -28.156 -6.531 27.361 1.00 20.96 167 VAL A N 1
ATOM 2432 C CA . VAL A 1 167 ? -26.949 -7.366 27.229 1.00 19.84 167 VAL A CA 1
ATOM 2433 C C . VAL A 1 167 ? -27.127 -8.356 26.048 1.00 19.69 167 VAL A C 1
ATOM 2434 O O . VAL A 1 167 ? -27.126 -7.892 24.918 1.00 19.55 167 VAL A O 1
ATOM 2447 N N . GLU A 1 168 ? -27.342 -9.649 26.260 1.00 21.28 168 GLU A N 1
ATOM 2448 C CA . GLU A 1 168 ? -27.462 -10.576 25.139 1.00 24.75 168 GLU A CA 1
ATOM 2449 C C . GLU A 1 168 ? -28.633 -10.344 24.185 1.00 23.25 168 GLU A C 1
ATOM 2450 O O . GLU A 1 168 ? -28.580 -10.825 23.053 1.00 25.72 168 GLU A O 1
ATOM 2462 N N . GLU A 1 169 ? -29.703 -9.662 24.609 1.00 22.45 169 GLU A N 1
ATOM 2463 C CA . GLU A 1 169 ? -30.854 -9.430 23.742 1.00 19.46 169 GLU A CA 1
ATOM 2464 C C . GLU A 1 169 ? -30.828 -8.067 23.065 1.00 19.07 169 GLU A C 1
ATOM 2465 O O . GLU A 1 169 ? -31.624 -7.824 22.150 1.00 23.56 169 GLU A O 1
ATOM 2477 N N . GLY A 1 170 ? -29.931 -7.180 23.481 1.00 17.50 170 GLY A N 1
ATOM 2478 C CA . GLY A 1 170 ? -29.565 -6.036 22.674 1.00 19.50 170 GLY A CA 1
ATOM 2479 C C . GLY A 1 170 ? -30.300 -4.733 22.895 1.00 19.79 170 GLY A C 1
ATOM 2480 O O . GLY A 1 170 ? -30.011 -3.770 22.188 1.00 18.50 170 GLY A O 1
ATOM 2484 N N . VAL A 1 171 ? -31.243 -4.648 23.817 1.00 18.13 171 VAL A N 1
ATOM 2485 C CA . VAL A 1 171 ? -31.942 -3.386 24.043 1.00 18.73 171 VAL A CA 1
ATOM 2486 C C . VAL A 1 171 ? -31.114 -2.547 24.999 1.00 16.48 171 VAL A C 1
ATOM 2487 O O . VAL A 1 171 ? -30.605 -3.053 26.003 1.00 16.90 171 VAL A O 1
ATOM 2500 N N . SER A 1 172 ? -30.957 -1.268 24.688 1.00 16.33 172 SER A N 1
ATOM 2501 C CA . SER A 1 172 ? -30.163 -0.384 25.521 1.00 15.97 172 SER A CA 1
ATOM 2502 C C . SER A 1 172 ? -30.681 1.040 25.370 1.00 15.70 172 SER A C 1
ATOM 2503 O O . SER A 1 172 ? -31.784 1.268 24.857 1.00 18.16 172 SER A O 1
ATOM 2511 N N . ASN A 1 173 ? -29.863 2.009 25.781 1.00 16.63 173 ASN A N 1
ATOM 2512 C CA . ASN A 1 173 ? -30.193 3.422 25.667 1.00 15.84 173 ASN A CA 1
ATOM 2513 C C . ASN A 1 173 ? -28.864 4.155 25.599 1.00 14.76 173 ASN A C 1
ATOM 2514 O O . ASN A 1 173 ? -27.923 3.795 26.308 1.00 17.58 173 ASN A O 1
ATOM 2525 N N . SER A 1 174 ? -28.785 5.154 24.720 1.00 15.31 174 SER A N 1
ATOM 2526 C CA . SER A 1 174 ? -27.596 5.980 24.564 1.00 16.18 174 SER A CA 1
ATOM 2527 C C . SER A 1 174 ? -27.827 7.470 24.800 1.00 16.40 174 SER A C 1
ATOM 2528 O O . SER A 1 174 ? -26.863 8.172 25.098 1.00 16.53 174 SER A O 1
ATOM 2536 N N . SER A 1 175 ? -29.057 7.980 24.676 1.00 15.57 175 SER A N 1
ATOM 2537 C CA . SER A 1 175 ? -29.260 9.426 24.768 1.00 15.70 175 SER A CA 1
ATOM 2538 C C . SER A 1 175 ? -29.543 9.913 26.186 1.00 16.22 175 SER A C 1
ATOM 2539 O O . SER A 1 175 ? -29.234 11.071 26.511 1.00 17.30 175 SER A O 1
ATOM 2547 N N . GLY A 1 176 ? -30.155 9.074 27.017 1.00 14.81 176 GLY A N 1
ATOM 2548 C CA . GLY A 1 176 ? -30.509 9.442 28.367 1.00 15.32 176 GLY A CA 1
ATOM 2549 C C . GLY A 1 176 ? -31.965 9.855 28.482 1.00 14.62 176 GLY A C 1
ATOM 2550 O O . GLY A 1 176 ? -32.615 10.216 27.491 1.00 15.40 176 GLY A O 1
ATOM 2554 N N . PRO A 1 177 ? -32.500 9.821 29.696 1.00 13.96 177 PRO A N 1
ATOM 2555 C CA . PRO A 1 177 ? -33.917 10.134 29.917 1.00 14.72 177 PRO A CA 1
ATOM 2556 C C . PRO A 1 177 ? -34.119 11.628 30.157 1.00 14.24 177 PRO A C 1
ATOM 2557 O O . PRO A 1 177 ? -33.163 12.392 30.283 1.00 14.36 177 PRO A O 1
ATOM 2568 N N . ILE A 1 178 ? -35.394 12.033 30.207 1.00 13.20 178 ILE A N 1
ATOM 2569 C CA . ILE A 1 178 ? -35.788 13.286 30.843 1.00 13.40 178 ILE A CA 1
ATOM 2570 C C . ILE A 1 178 ? -36.833 12.932 31.899 1.00 12.86 178 ILE A C 1
ATOM 2571 O O . ILE A 1 178 ? -37.426 11.854 31.873 1.00 15.57 178 ILE A O 1
ATOM 2587 N N . VAL A 1 179 ? -37.066 13.843 32.832 1.00 13.38 179 VAL A N 1
ATOM 2588 C CA . VAL A 1 179 ? -38.060 13.618 33.880 1.00 13.12 179 VAL A CA 1
ATOM 2589 C C . VAL A 1 179 ? -39.094 14.731 33.824 1.00 13.89 179 VAL A C 1
ATOM 2590 O O . VAL A 1 179 ? -38.733 15.906 33.892 1.00 14.93 179 VAL A O 1
ATOM 2603 N N . VAL A 1 180 ? -40.371 14.358 33.721 1.00 15.22 180 VAL A N 1
ATOM 2604 C CA . VAL A 1 180 ? -41.481 15.301 33.625 1.00 16.92 180 VAL A CA 1
ATOM 2605 C C . VAL A 1 180 ? -42.483 14.951 34.713 1.00 19.95 180 VAL A C 1
ATOM 2606 O O . VAL A 1 180 ? -43.026 13.841 34.717 1.00 19.84 180 VAL A O 1
ATOM 2619 N N . ASP A 1 181 ? -42.712 15.889 35.636 1.00 21.96 181 ASP A N 1
ATOM 2620 C CA . ASP A 1 181 ? -43.715 15.753 36.694 1.00 26.59 181 ASP A CA 1
ATOM 2621 C C . ASP A 1 181 ? -43.643 14.375 37.345 1.00 23.65 181 ASP A C 1
ATOM 2622 O O . ASP A 1 181 ? -44.653 13.683 37.530 1.00 24.57 181 ASP A O 1
ATOM 2626 N N . GLY A 1 182 ? -42.426 13.966 37.691 1.00 21.33 182 GLY A N 1
ATOM 2627 C CA . GLY A 1 182 ? -42.238 12.740 38.438 1.00 18.62 182 GLY A CA 1
ATOM 2628 C C . GLY A 1 182 ? -42.211 11.473 37.614 1.00 17.47 182 GLY A C 1
ATOM 2629 O O . GLY A 1 182 ? -42.252 10.381 38.191 1.00 17.85 182 GLY A O 1
ATOM 2633 N N . VAL A 1 183 ? -42.150 11.585 36.292 1.00 16.39 183 VAL A N 1
ATOM 2634 C CA . VAL A 1 183 ? -42.090 10.441 35.385 1.00 15.83 183 VAL A CA 1
ATOM 2635 C C . VAL A 1 183 ? -40.780 10.509 34.610 1.00 15.40 183 VAL A C 1
ATOM 2636 O O . VAL A 1 183 ? -40.534 11.485 33.878 1.00 16.27 183 VAL A O 1
ATOM 2649 N N . VAL A 1 184 ? -39.948 9.475 34.771 1.00 14.33 184 VAL A N 1
ATOM 2650 C CA . VAL A 1 184 ? -38.699 9.330 34.022 1.00 12.93 184 VAL A CA 1
ATOM 2651 C C . VAL A 1 184 ? -39.047 8.720 32.672 1.00 13.38 184 VAL A C 1
ATOM 2652 O O . VAL A 1 184 ? -39.606 7.620 32.606 1.00 14.87 184 VAL A O 1
ATOM 2665 N N . ILE A 1 185 ? -38.753 9.442 31.594 1.00 13.79 185 ILE A N 1
ATOM 2666 C CA . ILE A 1 185 ? -39.128 9.034 30.247 1.00 14.35 185 ILE A CA 1
ATOM 2667 C C . ILE A 1 185 ? -37.861 8.700 29.488 1.00 13.84 185 ILE A C 1
ATOM 2668 O O . ILE A 1 185 ? -36.956 9.530 29.395 1.00 14.16 185 ILE A O 1
ATOM 2684 N N . ALA A 1 186 ? -37.814 7.499 28.919 1.00 15.06 186 ALA A N 1
ATOM 2685 C CA . ALA A 1 186 ? -36.595 6.989 28.302 1.00 14.70 186 ALA A CA 1
ATOM 2686 C C . ALA A 1 186 ? -36.931 6.161 27.073 1.00 13.80 186 ALA A C 1
ATOM 2687 O O . ALA A 1 186 ? -37.768 5.250 27.152 1.00 14.13 186 ALA A O 1
ATOM 2694 N N . GLY A 1 187 ? -36.260 6.470 25.950 1.00 14.90 187 GLY A N 1
ATOM 2695 C CA . GLY A 1 187 ? -36.354 5.663 24.752 1.00 14.08 187 GLY A CA 1
ATOM 2696 C C . GLY A 1 187 ? -35.454 4.448 24.825 1.00 14.53 187 GLY A C 1
ATOM 2697 O O . GLY A 1 187 ? -35.082 3.967 25.900 1.00 16.01 187 GLY A O 1
ATOM 2701 N N . SER A 1 188 ? -35.091 3.954 23.645 1.00 15.54 188 SER A N 1
ATOM 2702 C CA . SER A 1 188 ? -34.283 2.749 23.574 1.00 16.08 188 SER A CA 1
ATOM 2703 C C . SER A 1 188 ? -33.656 2.627 22.195 1.00 16.69 188 SER A C 1
ATOM 2704 O O . SER A 1 188 ? -34.126 3.205 21.217 1.00 17.79 188 SER A O 1
ATOM 2712 N N . THR A 1 189 ? -32.552 1.903 22.170 1.00 16.91 189 THR A N 1
ATOM 2713 C CA . THR A 1 189 ? -31.925 1.337 20.989 1.00 17.18 189 THR A CA 1
ATOM 2714 C C . THR A 1 189 ? -32.026 -0.172 20.968 1.00 17.43 189 THR A C 1
ATOM 2715 O O . THR A 1 189 ? -31.711 -0.822 21.958 1.00 18.22 189 THR A O 1
ATOM 2726 N N . CYS A 1 190 ? -32.414 -0.719 19.819 1.00 16.69 190 CYS A N 1
ATOM 2727 C CA . CYS A 1 190 ? -32.430 -2.167 19.587 1.00 18.57 190 CYS A CA 1
ATOM 2728 C C . CYS A 1 190 ? -31.886 -2.467 18.197 1.00 20.60 190 CYS A C 1
ATOM 2729 O O . CYS A 1 190 ? -32.422 -3.284 17.447 1.00 21.33 190 CYS A O 1
ATOM 2736 N N . GLN A 1 191 ? -30.753 -1.824 17.894 1.00 21.51 191 GLN A N 1
ATOM 2737 C CA . GLN A 1 191 ? -30.149 -1.814 16.565 1.00 21.29 191 GLN A CA 1
ATOM 2738 C C . GLN A 1 191 ? -29.762 -3.196 16.066 1.00 27.68 191 GLN A C 1
ATOM 2739 O O . GLN A 1 191 ? -29.655 -3.399 14.848 1.00 22.43 191 GLN A O 1
ATOM 2753 N N . TYR A 1 192 ? -29.531 -4.148 16.966 1.00 22.62 192 TYR A N 1
ATOM 2754 C CA . TYR A 1 192 ? -29.072 -5.479 16.596 1.00 23.46 192 TYR A CA 1
ATOM 2755 C C . TYR A 1 192 ? -30.080 -6.558 16.939 1.00 28.10 192 TYR A C 1
ATOM 2756 O O . TYR A 1 192 ? -29.725 -7.737 16.931 1.00 27.64 192 TYR A O 1
ATOM 2774 N N . SER A 1 193 ? -31.329 -6.187 17.207 1.00 21.07 193 SER A N 1
ATOM 2775 C CA . SER A 1 193 ? -32.331 -7.122 17.696 1.00 20.08 193 SER A CA 1
ATOM 2776 C C . SER A 1 193 ? -33.339 -7.484 16.606 1.00 25.40 193 SER A C 1
ATOM 2777 O O . SER A 1 193 ? -33.639 -6.683 15.717 1.00 26.22 193 SER A O 1
ATOM 2785 N N . GLY A 1 194 ? -33.889 -8.691 16.708 1.00 21.74 194 GLY A N 1
ATOM 2786 C CA . GLY A 1 194 ? -34.926 -9.139 15.793 1.00 24.81 194 GLY A CA 1
ATOM 2787 C C . GLY A 1 194 ? -36.331 -8.762 16.223 1.00 29.31 194 GLY A C 1
ATOM 2788 O O . GLY A 1 194 ? -37.267 -9.563 16.164 1.00 24.35 194 GLY A O 1
ATOM 2792 N N . PHE A 1 195 ? -36.488 -7.520 16.650 1.00 22.95 195 PHE A N 1
ATOM 2793 C CA . PHE A 1 195 ? -37.747 -7.000 17.166 1.00 20.97 195 PHE A CA 1
ATOM 2794 C C . PHE A 1 195 ? -37.570 -5.499 17.307 1.00 24.39 195 PHE A C 1
ATOM 2795 O O . PHE A 1 195 ? -36.461 -4.974 17.167 1.00 22.62 195 PHE A O 1
ATOM 2812 N N . GLY A 1 196 ? -38.676 -4.811 17.558 1.00 20.62 196 GLY A N 1
ATOM 2813 C CA . GLY A 1 196 ? -38.653 -3.387 17.795 1.00 21.23 196 GLY A CA 1
ATOM 2814 C C . GLY A 1 196 ? -38.644 -3.100 19.289 1.00 47.34 196 GLY A C 1
ATOM 2815 O O . GLY A 1 196 ? -38.806 -3.977 20.122 1.00 26.93 196 GLY A O 1
ATOM 2819 N N . CYS A 1 197 ? -38.436 -1.833 19.693 1.00 31.28 197 CYS A N 1
ATOM 2820 C CA . CYS A 1 197 ? -38.300 -1.454 21.102 1.00 22.35 197 CYS A CA 1
ATOM 2821 C C . CYS A 1 197 ? -39.211 -0.259 21.385 1.00 18.92 197 CYS A C 1
ATOM 2822 O O . CYS A 1 197 ? -40.228 -0.186 20.749 1.00 20.41 197 CYS A O 1
ATOM 2829 N N . TYR A 1 198 ? -38.943 0.544 22.418 1.00 17.04 198 TYR A N 1
ATOM 2830 C CA . TYR A 1 198 ? -39.975 1.362 22.982 1.00 16.00 198 TYR A CA 1
ATOM 2831 C C . TYR A 1 198 ? -39.480 2.614 23.673 1.00 15.70 198 TYR A C 1
ATOM 2832 O O . TYR A 1 198 ? -38.308 2.882 23.711 1.00 16.27 198 TYR A O 1
ATOM 2850 N N . VAL A 1 199 ? -40.449 3.395 24.116 1.00 15.16 199 VAL A N 1
ATOM 2851 C CA . VAL A 1 199 ? -40.238 4.448 25.104 1.00 15.64 199 VAL A CA 1
ATOM 2852 C C . VAL A 1 199 ? -41.024 4.045 26.352 1.00 15.06 199 VAL A C 1
ATOM 2853 O O . VAL A 1 199 ? -42.165 3.579 26.248 1.00 16.91 199 VAL A O 1
ATOM 2866 N N . THR A 1 200 ? -40.428 4.225 27.531 1.00 14.57 200 THR A N 1
ATOM 2867 C CA . THR A 1 200 ? -41.117 3.942 28.780 1.00 15.61 200 THR A CA 1
ATOM 2868 C C . THR A 1 200 ? -41.190 5.173 29.671 1.00 15.47 200 THR A C 1
ATOM 2869 O O . THR A 1 200 ? -40.396 6.105 29.558 1.00 15.08 200 THR A O 1
ATOM 2880 N N . GLY A 1 201 ? -42.181 5.155 30.563 1.00 14.96 201 GLY A N 1
ATOM 2881 C CA . GLY A 1 201 ? -42.290 6.108 31.645 1.00 15.41 201 GLY A CA 1
ATOM 2882 C C . GLY A 1 201 ? -42.227 5.363 32.953 1.00 15.17 201 GLY A C 1
ATOM 2883 O O . GLY A 1 201 ? -42.928 4.364 33.118 1.00 16.06 201 GLY A O 1
ATOM 2887 N N . THR A 1 202 ? -41.423 5.857 33.897 1.00 16.71 202 THR A N 1
ATOM 2888 C CA . THR A 1 202 ? -41.158 5.188 35.161 1.00 15.62 202 THR A CA 1
ATOM 2889 C C . THR A 1 202 ? -41.304 6.196 36.291 1.00 14.70 202 THR A C 1
ATOM 2890 O O . THR A 1 202 ? -40.864 7.341 36.167 1.00 16.34 202 THR A O 1
ATOM 2901 N N . ASP A 1 203 ? -41.926 5.784 37.398 1.00 15.43 203 ASP A N 1
ATOM 2902 C CA . ASP A 1 203 ? -42.096 6.714 38.508 1.00 17.15 203 ASP A CA 1
ATOM 2903 C C . ASP A 1 203 ? -40.740 7.100 39.097 1.00 16.26 203 ASP A C 1
ATOM 2904 O O . ASP A 1 203 ? -39.934 6.242 39.463 1.00 15.77 203 ASP A O 1
ATOM 2913 N N . ALA A 1 204 ? -40.513 8.401 39.229 1.00 15.75 204 ALA A N 1
ATOM 2914 C CA . ALA A 1 204 ? -39.206 8.898 39.631 1.00 15.85 204 ALA A CA 1
ATOM 2915 C C . ALA A 1 204 ? -38.842 8.568 41.072 1.00 15.78 204 ALA A C 1
ATOM 2916 O O . ALA A 1 204 ? -37.649 8.533 41.394 1.00 15.99 204 ALA A O 1
ATOM 2923 N N . GLU A 1 205 ? -39.812 8.332 41.959 1.00 15.99 205 GLU A N 1
ATOM 2924 C CA . GLU A 1 205 ? -39.437 8.039 43.328 1.00 16.68 205 GLU A CA 1
ATOM 2925 C C . GLU A 1 205 ? -39.502 6.552 43.648 1.00 17.75 205 GLU A C 1
ATOM 2926 O O . GLU A 1 205 ? -38.717 6.075 44.477 1.00 20.43 205 GLU A O 1
ATOM 2938 N N . SER A 1 206 ? -40.386 5.798 43.002 1.00 17.85 206 SER A N 1
ATOM 2939 C CA . SER A 1 206 ? -40.568 4.399 43.371 1.00 18.90 206 SER A CA 1
ATOM 2940 C C . SER A 1 206 ? -39.870 3.430 42.431 1.00 18.84 206 SER A C 1
ATOM 2941 O O . SER A 1 206 ? -39.626 2.284 42.830 1.00 19.04 206 SER A O 1
ATOM 2949 N N . GLY A 1 207 ? -39.550 3.860 41.204 1.00 17.93 207 GLY A N 1
ATOM 2950 C CA . GLY A 1 207 ? -38.979 2.984 40.194 1.00 15.95 207 GLY A CA 1
ATOM 2951 C C . GLY A 1 207 ? -39.970 2.144 39.418 1.00 16.31 207 GLY A C 1
ATOM 2952 O O . GLY A 1 207 ? -39.553 1.364 38.554 1.00 18.11 207 GLY A O 1
ATOM 2956 N N . GLU A 1 208 ? -41.265 2.281 39.685 1.00 17.50 208 GLU A N 1
ATOM 2957 C CA . GLU A 1 208 ? -42.270 1.475 39.010 1.00 18.85 208 GLU A CA 1
ATOM 2958 C C . GLU A 1 208 ? -42.461 1.934 37.576 1.00 18.21 208 GLU A C 1
ATOM 2959 O O . GLU A 1 208 ? -42.689 3.115 37.320 1.00 17.71 208 GLU A O 1
ATOM 2971 N N . GLU A 1 209 ? -42.403 0.997 36.637 1.00 18.45 209 GLU A N 1
ATOM 2972 C CA . GLU A 1 209 ? -42.755 1.337 35.265 1.00 19.65 209 GLU A CA 1
ATOM 2973 C C . GLU A 1 209 ? -44.248 1.617 35.159 1.00 18.78 209 GLU A C 1
ATOM 2974 O O . GLU A 1 209 ? -45.081 0.806 35.583 1.00 21.10 209 GLU A O 1
ATOM 2986 N N . LEU A 1 210 ? -44.579 2.781 34.599 1.00 18.49 210 LEU A N 1
ATOM 2987 C CA . LEU A 1 210 ? -45.953 3.238 34.454 1.00 17.61 210 LEU A CA 1
ATOM 2988 C C . LEU A 1 210 ? -46.529 3.014 33.066 1.00 17.41 210 LEU A C 1
ATOM 2989 O O . LEU A 1 210 ? -47.727 2.740 32.949 1.00 19.13 210 LEU A O 1
ATOM 3005 N N . TRP A 1 211 ? -45.714 3.107 32.017 1.00 17.17 211 TRP A N 1
ATOM 3006 C CA . TRP A 1 211 ? -46.215 2.884 30.673 1.00 15.83 211 TRP A CA 1
ATOM 3007 C C . TRP A 1 211 ? -45.075 2.546 29.733 1.00 16.50 211 TRP A C 1
ATOM 3008 O O . TRP A 1 211 ? -43.910 2.829 30.013 1.00 16.14 211 TRP A O 1
ATOM 3029 N N . ARG A 1 212 ? -45.440 1.915 28.616 1.00 16.45 212 ARG A N 1
ATOM 3030 C CA . ARG A 1 212 ? -44.472 1.503 27.606 1.00 16.34 212 ARG A CA 1
ATOM 3031 C C . ARG A 1 212 ? -45.151 1.619 26.249 1.00 16.79 212 ARG A C 1
ATOM 3032 O O . ARG A 1 212 ? -46.197 1.002 26.030 1.00 18.52 212 ARG A O 1
ATOM 3053 N N . ASN A 1 213 ? -44.573 2.424 25.357 1.00 16.73 213 ASN A N 1
ATOM 3054 C CA . ASN A 1 213 ? -45.084 2.611 24.006 1.00 16.71 213 ASN A CA 1
ATOM 3055 C C . ASN A 1 213 ? -44.172 1.897 23.013 1.00 17.51 213 ASN A C 1
ATOM 3056 O O . ASN A 1 213 ? -42.955 2.118 23.018 1.00 17.69 213 ASN A O 1
ATOM 3067 N N . THR A 1 214 ? -44.759 1.090 22.134 1.00 18.23 214 THR A N 1
ATOM 3068 C CA . THR A 1 214 ? -44.045 0.455 21.028 1.00 17.72 214 THR A CA 1
ATOM 3069 C C . THR A 1 214 ? -44.549 1.037 19.710 1.00 18.08 214 THR A C 1
ATOM 3070 O O . THR A 1 214 ? -45.501 1.822 19.679 1.00 18.55 214 THR A O 1
ATOM 3081 N N . PHE A 1 215 ? -43.895 0.669 18.606 1.00 17.12 215 PHE A N 1
ATOM 3082 C CA . PHE A 1 215 ? -44.105 1.372 17.341 1.00 17.65 215 PHE A CA 1
ATOM 3083 C C . PHE A 1 215 ? -44.603 0.510 16.197 1.00 18.96 215 PHE A C 1
ATOM 3084 O O . PHE A 1 215 ? -45.250 1.047 15.288 1.00 20.68 215 PHE A O 1
ATOM 3101 N N . ILE A 1 216 ? -44.355 -0.797 16.190 1.00 20.14 216 ILE A N 1
ATOM 3102 C CA . ILE A 1 216 ? -44.641 -1.665 15.036 1.00 21.11 216 ILE A CA 1
ATOM 3103 C C . ILE A 1 216 ? -46.086 -2.136 15.169 1.00 22.43 216 ILE A C 1
ATOM 3104 O O . ILE A 1 216 ? -46.412 -2.735 16.165 1.00 23.03 216 ILE A O 1
ATOM 3120 N N . PRO A 1 217 ? -46.968 -1.859 14.197 1.00 24.02 217 PRO A N 1
ATOM 3121 C CA . PRO A 1 217 ? -48.314 -2.309 14.294 1.00 25.69 217 PRO A CA 1
ATOM 3122 C C . PRO A 1 217 ? -48.379 -3.820 14.051 1.00 30.05 217 PRO A C 1
ATOM 3123 O O . PRO A 1 217 ? -47.568 -4.381 13.432 1.00 28.13 217 PRO A O 1
ATOM 3134 N N . ARG A 1 218 ? -49.408 -4.426 14.598 1.00 38.02 218 ARG A N 1
ATOM 3135 C CA . ARG A 1 218 ? -49.660 -5.876 14.443 1.00 41.60 218 ARG A CA 1
ATOM 3136 C C . ARG A 1 218 ? -50.864 -6.108 13.532 1.00 38.90 218 ARG A C 1
ATOM 3137 O O . ARG A 1 218 ? -51.683 -5.207 13.466 1.00 36.51 218 ARG A O 1
ATOM 3141 N N . PRO A 1 219 ? -50.975 -7.262 12.833 1.00 39.17 219 PRO A N 1
ATOM 3142 C CA . PRO A 1 219 ? -52.169 -7.623 12.074 1.00 39.05 219 PRO A CA 1
ATOM 3143 C C . PRO A 1 219 ? -53.417 -7.356 12.936 1.00 38.84 219 PRO A C 1
ATOM 3144 O O . PRO A 1 219 ? -53.484 -7.887 13.985 1.00 37.32 219 PRO A O 1
ATOM 3155 N N . GLY A 1 220 ? -54.351 -6.528 12.469 1.00 39.87 220 GLY A N 1
ATOM 3156 C CA . GLY A 1 220 ? -55.496 -6.055 13.216 1.00 40.09 220 GLY A CA 1
ATOM 3157 C C . GLY A 1 220 ? -55.438 -4.585 13.569 1.00 39.47 220 GLY A C 1
ATOM 3158 O O . GLY A 1 220 ? -56.489 -3.983 13.828 1.00 40.03 220 GLY A O 1
ATOM 3162 N N . GLU A 1 221 ? -54.246 -3.990 13.580 1.00 37.21 221 GLU A N 1
ATOM 3163 C CA . GLU A 1 221 ? -54.042 -2.605 13.977 1.00 36.61 221 GLU A CA 1
ATOM 3164 C C . GLU A 1 221 ? -53.881 -1.719 12.749 1.00 34.97 221 GLU A C 1
ATOM 3165 O O . GLU A 1 221 ? -53.452 -2.171 11.684 1.00 33.04 221 GLU A O 1
ATOM 3177 N N . GLU A 1 222 ? -54.229 -0.451 12.908 1.00 34.93 222 GLU A N 1
ATOM 3178 C CA . GLU A 1 222 ? -54.119 0.566 11.850 1.00 35.41 222 GLU A CA 1
ATOM 3179 C C . GLU A 1 222 ? -52.661 0.601 11.377 1.00 30.65 222 GLU A C 1
ATOM 3180 O O . GLU A 1 222 ? -51.808 0.666 12.217 1.00 30.94 222 GLU A O 1
ATOM 3192 N N . GLY A 1 223 ? -52.416 0.514 10.084 1.00 26.52 223 GLY A N 1
ATOM 3193 C CA . GLY A 1 223 ? -51.087 0.613 9.531 1.00 24.29 223 GLY A CA 1
ATOM 3194 C C . GLY A 1 223 ? -50.396 -0.707 9.287 1.00 22.42 223 GLY A C 1
ATOM 3195 O O . GLY A 1 223 ? -49.325 -0.721 8.671 1.00 21.19 223 GLY A O 1
ATOM 3199 N N . ASP A 1 224 ? -50.958 -1.822 9.746 1.00 22.45 224 ASP A N 1
ATOM 3200 C CA . ASP A 1 224 ? -50.294 -3.098 9.489 1.00 23.66 224 ASP A CA 1
ATOM 3201 C C . ASP A 1 224 ? -50.161 -3.360 7.991 1.00 25.52 224 ASP A C 1
ATOM 3202 O O . ASP A 1 224 ? -49.185 -3.985 7.548 1.00 26.71 224 ASP A O 1
ATOM 3211 N N . ASP A 1 225 ? -51.114 -2.871 7.196 1.00 25.55 225 ASP A N 1
ATOM 3212 C CA . ASP A 1 225 ? -51.095 -3.096 5.754 1.00 27.55 225 ASP A CA 1
ATOM 3213 C C . ASP A 1 225 ? -50.022 -2.290 5.027 1.00 26.34 225 ASP A C 1
ATOM 3214 O O . ASP A 1 225 ? -49.923 -2.399 3.798 1.00 28.63 225 ASP A O 1
ATOM 3223 N N . THR A 1 226 ? -49.216 -1.499 5.730 1.00 23.70 226 THR A N 1
ATOM 3224 C CA . THR A 1 226 ? -48.139 -0.737 5.107 1.00 21.26 226 THR A CA 1
ATOM 3225 C C . THR A 1 226 ? -46.782 -1.416 5.241 1.00 20.75 226 THR A C 1
ATOM 3226 O O . THR A 1 226 ? -45.758 -0.805 4.922 1.00 21.03 226 THR A O 1
ATOM 3237 N N . TRP A 1 227 ? -46.744 -2.651 5.734 1.00 21.06 227 TRP A N 1
ATOM 3238 C CA . TRP A 1 227 ? -45.500 -3.382 5.917 1.00 20.57 227 TRP A CA 1
ATOM 3239 C C . TRP A 1 227 ? -45.254 -4.408 4.812 1.00 22.68 227 TRP A C 1
ATOM 3240 O O . TRP A 1 227 ? -44.387 -5.280 4.960 1.00 23.21 227 TRP A O 1
ATOM 3261 N N . GLY A 1 228 ? -45.969 -4.293 3.692 1.00 24.32 228 GLY A N 1
ATOM 3262 C CA . GLY A 1 228 ? -45.662 -5.096 2.522 1.00 26.46 228 GLY A CA 1
ATOM 3263 C C . GLY A 1 228 ? -45.867 -6.582 2.679 1.00 28.08 228 GLY A C 1
ATOM 3264 O O . GLY A 1 228 ? -45.308 -7.366 1.900 1.00 29.41 228 GLY A O 1
ATOM 3268 N N . GLY A 1 229 ? -46.660 -6.999 3.656 1.00 27.23 229 GLY A N 1
ATOM 3269 C CA . GLY A 1 229 ? -46.871 -8.402 3.904 1.00 29.58 229 GLY A CA 1
ATOM 3270 C C . GLY A 1 229 ? -45.819 -9.070 4.762 1.00 28.96 229 GLY A C 1
ATOM 3271 O O . GLY A 1 229 ? -45.915 -10.286 4.997 1.00 30.23 229 GLY A O 1
ATOM 3275 N N . ALA A 1 230 ? -44.832 -8.332 5.248 1.00 26.82 230 ALA A N 1
ATOM 3276 C CA . ALA A 1 230 ? -43.803 -8.948 6.068 1.00 26.92 230 ALA A CA 1
ATOM 3277 C C . ALA A 1 230 ? -44.421 -9.440 7.371 1.00 27.70 230 ALA A C 1
ATOM 3278 O O . ALA A 1 230 ? -45.134 -8.680 8.045 1.00 26.91 230 ALA A O 1
ATOM 3285 N N . PRO A 1 231 ? -44.190 -10.692 7.756 1.00 29.70 231 PRO A N 1
ATOM 3286 C CA . PRO A 1 231 ? -44.718 -11.165 9.038 1.00 29.47 231 PRO A CA 1
ATOM 3287 C C . PRO A 1 231 ? -44.224 -10.283 10.168 1.00 27.50 231 PRO A C 1
ATOM 3288 O O . PRO A 1 231 ? -43.112 -9.750 10.123 1.00 27.29 231 PRO A O 1
ATOM 3299 N N . TYR A 1 232 ? -45.068 -10.133 11.188 1.00 26.42 232 TYR A N 1
ATOM 3300 C CA . TYR A 1 232 ? -44.705 -9.313 12.338 1.00 26.99 232 TYR A CA 1
ATOM 3301 C C . TYR A 1 232 ? -43.345 -9.696 12.911 1.00 27.05 232 TYR A C 1
ATOM 3302 O O . TYR A 1 232 ? -42.587 -8.829 13.366 1.00 26.42 232 TYR A O 1
ATOM 3320 N N . GLU A 1 233 ? -43.003 -10.979 12.872 1.00 30.51 233 GLU A N 1
ATOM 3321 C CA . GLU A 1 233 ? -41.751 -11.446 13.454 1.00 26.59 233 GLU A CA 1
ATOM 3322 C C . GLU A 1 233 ? -40.517 -11.149 12.580 1.00 34.34 233 GLU A C 1
ATOM 3323 O O . GLU A 1 233 ? -39.382 -11.360 13.029 1.00 37.76 233 GLU A O 1
ATOM 3329 N N . ASN A 1 234 ? -40.695 -10.604 11.376 1.00 26.09 234 ASN A N 1
ATOM 3330 C CA . ASN A 1 234 ? -39.594 -10.142 10.535 1.00 34.49 234 ASN A CA 1
ATOM 3331 C C . ASN A 1 234 ? -39.411 -8.630 10.596 1.00 25.94 234 ASN A C 1
ATOM 3332 O O . ASN A 1 234 ? -38.615 -8.076 9.822 1.00 28.92 234 ASN A O 1
ATOM 3337 N N . ARG A 1 235 ? -40.151 -7.946 11.467 1.00 25.83 235 ARG A N 1
ATOM 3338 C CA . ARG A 1 235 ? -40.094 -6.493 11.585 1.00 24.20 235 ARG A CA 1
ATOM 3339 C C . ARG A 1 235 ? -39.170 -6.150 12.741 1.00 24.66 235 ARG A C 1
ATOM 3340 O O . ARG A 1 235 ? -39.487 -6.425 13.905 1.00 24.32 235 ARG A O 1
ATOM 3361 N N . TRP A 1 236 ? -38.044 -5.552 12.404 1.00 24.12 236 TRP A N 1
ATOM 3362 C CA . TRP A 1 236 ? -36.960 -5.460 13.372 1.00 24.81 236 TRP A CA 1
ATOM 3363 C C . TRP A 1 236 ? -36.465 -4.022 13.512 1.00 24.41 236 TRP A C 1
ATOM 3364 O O . TRP A 1 236 ? -36.564 -3.271 12.546 1.00 23.33 236 TRP A O 1
ATOM 3385 N N . MET A 1 237 ? -35.909 -3.716 14.692 1.00 22.36 237 MET A N 1
ATOM 3386 C CA . MET A 1 237 ? -34.953 -2.653 15.006 1.00 21.73 237 MET A CA 1
ATOM 3387 C C . MET A 1 237 ? -35.587 -1.282 15.167 1.00 21.29 237 MET A C 1
ATOM 3388 O O . MET A 1 237 ? -34.886 -0.347 15.545 1.00 22.24 237 MET A O 1
ATOM 3402 N N . THR A 1 238 ? -36.884 -1.120 14.921 1.00 19.11 238 THR A N 1
ATOM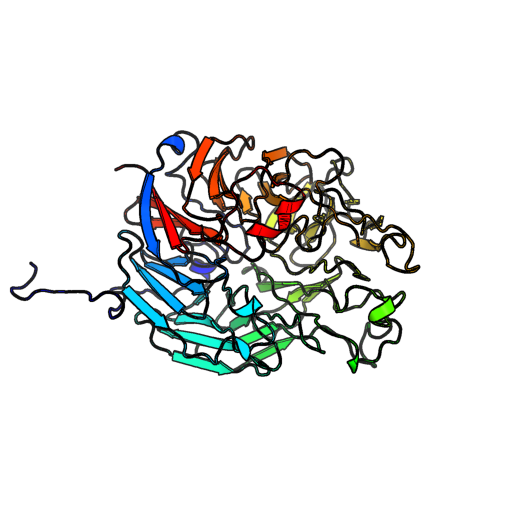 3403 C CA . THR A 1 238 ? -37.527 0.171 15.104 1.00 18.47 238 THR A CA 1
ATOM 3404 C C . THR A 1 238 ? -37.467 0.561 16.573 1.00 22.17 238 THR A C 1
ATOM 3405 O O . THR A 1 238 ? -38.005 -0.137 17.434 1.00 25.59 238 THR A O 1
ATOM 3416 N N . GLY A 1 239 ? -36.794 1.670 16.855 1.00 18.71 239 GLY A N 1
ATOM 3417 C CA . GLY A 1 239 ? -36.608 2.136 18.214 1.00 18.87 239 GLY A CA 1
ATOM 3418 C C . GLY A 1 239 ? -36.824 3.627 18.329 1.00 16.34 239 GLY A C 1
ATOM 3419 O O . GLY A 1 239 ? -37.477 4.241 17.487 1.00 17.42 239 GLY A O 1
ATOM 3423 N N . ALA A 1 240 ? -36.296 4.226 19.398 1.00 18.89 240 ALA A N 1
ATOM 3424 C CA . ALA A 1 240 ? -36.453 5.658 19.646 1.00 18.46 240 ALA A CA 1
ATOM 3425 C C . ALA A 1 240 ? -35.238 6.041 20.487 1.00 17.13 240 ALA A C 1
ATOM 3426 O O . ALA A 1 240 ? -35.306 6.228 21.707 1.00 17.23 240 ALA A O 1
ATOM 3433 N N . TRP A 1 241 ? -34.089 6.122 19.818 1.00 15.99 241 TRP A N 1
ATOM 3434 C CA . TRP A 1 241 ? -32.813 6.232 20.501 1.00 14.47 241 TRP A CA 1
ATOM 3435 C C . TRP A 1 241 ? -32.293 7.647 20.630 1.00 14.47 241 TRP A C 1
ATOM 3436 O O . TRP A 1 241 ? -31.260 7.843 21.269 1.00 16.34 241 TRP A O 1
ATOM 3457 N N . GLY A 1 242 ? -32.992 8.630 20.070 1.00 14.53 242 GLY A N 1
ATOM 3458 C CA . GLY A 1 242 ? -32.552 10.007 20.099 1.00 13.82 242 GLY A CA 1
ATOM 3459 C C . GLY A 1 242 ? -33.053 10.749 21.325 1.00 13.34 242 GLY A C 1
ATOM 3460 O O . GLY A 1 242 ? -33.401 10.162 22.350 1.00 16.46 242 GLY A O 1
ATOM 3464 N N . GLN A 1 243 ? -33.118 12.066 21.197 1.00 15.32 243 GLN A N 1
ATOM 3465 C CA . GLN A 1 243 ? -33.347 12.941 22.337 1.00 15.15 243 GLN A CA 1
ATOM 3466 C C . GLN A 1 243 ? -34.819 13.296 22.488 1.00 16.27 243 GLN A C 1
ATOM 3467 O O . GLN A 1 243 ? -35.531 13.522 21.504 1.00 19.07 243 GLN A O 1
ATOM 3481 N N . ILE A 1 244 ? -35.264 13.350 23.734 1.00 15.16 244 ILE A N 1
ATOM 3482 C CA . ILE A 1 244 ? -36.658 13.616 24.067 1.00 13.83 244 ILE A CA 1
ATOM 3483 C C . ILE A 1 244 ? -36.778 15.068 24.492 1.00 14.48 244 ILE A C 1
ATOM 3484 O O . ILE A 1 244 ? -35.961 15.560 25.275 1.00 15.79 244 ILE A O 1
ATOM 3500 N N . THR A 1 245 ? -37.806 15.754 23.996 1.00 13.76 245 THR A N 1
ATOM 3501 C CA . THR A 1 245 ? -38.086 17.133 24.390 1.00 14.09 245 THR A CA 1
ATOM 3502 C C . THR A 1 245 ? -39.504 17.231 24.942 1.00 12.77 245 THR A C 1
ATOM 3503 O O . THR A 1 245 ? -40.275 16.261 24.915 1.00 14.43 245 THR A O 1
ATOM 3514 N N . TYR A 1 246 ? -39.851 18.408 25.464 1.00 13.40 246 TYR A N 1
ATOM 3515 C CA . TYR A 1 246 ? -41.106 18.561 26.189 1.00 14.70 246 TYR A CA 1
ATOM 3516 C C . TYR A 1 246 ? -41.501 20.031 26.217 1.00 14.20 246 TYR A C 1
ATOM 3517 O O . TYR A 1 246 ? -40.649 20.911 26.363 1.00 14.25 246 TYR A O 1
ATOM 3535 N N . ASP A 1 247 ? -42.806 20.286 26.079 1.00 15.71 247 ASP A N 1
ATOM 3536 C CA . ASP A 1 247 ? -43.360 21.617 26.313 1.00 16.62 247 ASP A CA 1
ATOM 3537 C C . ASP A 1 247 ? -44.197 21.612 27.580 1.00 17.15 247 ASP A C 1
ATOM 3538 O O . ASP A 1 247 ? -45.234 20.930 27.624 1.00 17.09 247 ASP A O 1
ATOM 3547 N N . PRO A 1 248 ? -43.823 22.378 28.606 1.00 17.94 248 PRO A N 1
ATOM 3548 C CA . PRO A 1 248 ? -44.637 22.380 29.839 1.00 19.79 248 PRO A CA 1
ATOM 3549 C C . PRO A 1 248 ? -46.061 22.888 29.663 1.00 20.11 248 PRO A C 1
ATOM 3550 O O . PRO A 1 248 ? -46.986 22.320 30.257 1.00 21.60 248 PRO A O 1
ATOM 3561 N N . GLU A 1 249 ? -46.270 23.955 28.890 1.00 20.43 249 GLU A N 1
ATOM 3562 C CA . GLU A 1 249 ? -47.601 24.561 28.833 1.00 22.94 249 GLU A CA 1
ATOM 3563 C C . GLU A 1 249 ? -48.582 23.636 28.128 1.00 21.08 249 GLU A C 1
ATOM 3564 O O . GLU A 1 249 ? -49.700 23.410 28.609 1.00 22.32 249 GLU A O 1
ATOM 3576 N N . LEU A 1 250 ? -48.167 23.069 26.993 1.00 18.95 250 LEU A N 1
ATOM 3577 C CA . LEU A 1 250 ? -48.995 22.088 26.308 1.00 19.96 250 LEU A CA 1
ATOM 3578 C C . LEU A 1 250 ? -48.978 20.735 27.005 1.00 19.08 250 LEU A C 1
ATOM 3579 O O . LEU A 1 250 ? -49.862 19.909 26.745 1.00 19.69 250 LEU A O 1
ATOM 3595 N N . ASP A 1 251 ? -47.980 20.486 27.856 1.00 19.70 251 ASP A N 1
ATOM 3596 C CA . ASP A 1 251 ? -47.802 19.205 28.541 1.00 18.93 251 ASP A CA 1
ATOM 3597 C C . ASP A 1 251 ? -47.721 18.068 27.526 1.00 18.01 251 ASP A C 1
ATOM 3598 O O . ASP A 1 251 ? -48.464 17.084 27.597 1.00 18.26 251 ASP A O 1
ATOM 3607 N N . LEU A 1 252 ? -46.814 18.232 26.552 1.00 17.01 252 LEU A N 1
ATOM 3608 C CA . LEU A 1 252 ? -46.586 17.240 25.510 1.00 15.88 252 LEU A CA 1
ATOM 3609 C C . LEU A 1 252 ? -45.103 16.905 25.458 1.00 15.20 252 LEU A C 1
ATOM 3610 O O . LEU A 1 252 ? -44.254 17.807 25.401 1.00 14.23 252 LEU A O 1
ATOM 3626 N N . VAL A 1 253 ? -44.811 15.613 25.466 1.00 15.34 253 VAL A N 1
ATOM 3627 C CA . VAL A 1 253 ? -43.473 15.066 25.273 1.00 14.55 253 VAL A CA 1
ATOM 3628 C C . VAL A 1 253 ? -43.313 14.730 23.802 1.00 13.41 253 VAL A C 1
ATOM 3629 O O . VAL A 1 253 ? -44.204 14.130 23.201 1.00 14.49 253 VAL A O 1
ATOM 3642 N N . TYR A 1 254 ? -42.149 15.032 23.231 1.00 14.78 254 TYR A N 1
ATOM 3643 C CA . TYR A 1 254 ? -41.888 14.796 21.822 1.00 12.97 254 TYR A CA 1
ATOM 3644 C C . TYR A 1 254 ? -40.704 13.857 21.662 1.00 12.76 254 TYR A C 1
ATOM 3645 O O . TYR A 1 254 ? -39.633 14.094 22.234 1.00 14.71 254 TYR A O 1
ATOM 3663 N N . TYR A 1 255 ? -40.897 12.812 20.867 1.00 13.79 255 TYR A N 1
ATOM 3664 C CA . TYR A 1 255 ? -39.817 11.910 20.490 1.00 13.08 255 TYR A CA 1
ATOM 3665 C C . TYR A 1 255 ? -40.105 11.394 19.087 1.00 13.82 255 TYR A C 1
ATOM 3666 O O . TYR A 1 255 ? -41.207 11.546 18.559 1.00 15.00 255 TYR A O 1
ATOM 3684 N N . GLY A 1 256 ? -39.114 10.757 18.502 1.00 13.43 256 GLY A N 1
ATOM 3685 C CA . GLY A 1 256 ? -39.268 10.152 17.186 1.00 13.75 256 GLY A CA 1
ATOM 3686 C C . GLY A 1 256 ? -38.816 8.710 17.180 1.00 14.76 256 GLY A C 1
ATOM 3687 O O . GLY A 1 256 ? -37.863 8.346 17.862 1.00 14.67 256 GLY A O 1
ATOM 3691 N N . SER A 1 257 ? -39.512 7.889 16.394 1.00 14.40 257 SER A N 1
ATOM 3692 C CA . SER A 1 257 ? -39.086 6.513 16.181 1.00 13.60 257 SER A CA 1
ATOM 3693 C C . SER A 1 257 ? -38.168 6.431 14.963 1.00 14.95 257 SER A C 1
ATOM 3694 O O . SER A 1 257 ? -37.995 7.394 14.221 1.00 15.88 257 SER A O 1
ATOM 3702 N N . THR A 1 258 ? -37.586 5.261 14.752 1.00 15.83 258 THR A N 1
ATOM 3703 C CA . THR A 1 258 ? -36.610 5.112 13.692 1.00 16.78 258 THR A CA 1
ATOM 3704 C C . THR A 1 258 ? -37.121 4.149 12.630 1.00 17.54 258 THR A C 1
ATOM 3705 O O . THR A 1 258 ? -38.317 3.823 12.581 1.00 17.62 258 THR A O 1
ATOM 3716 N N . GLY A 1 259 ? -36.205 3.665 11.800 1.00 19.66 259 GLY A N 1
ATOM 3717 C CA . GLY A 1 259 ? -36.561 2.813 10.695 1.00 19.38 259 GLY A CA 1
ATOM 3718 C C . GLY A 1 259 ? -36.622 1.352 11.082 1.00 20.76 259 GLY A C 1
ATOM 3719 O O . GLY A 1 259 ? -36.475 0.962 12.232 1.00 25.13 259 GLY A O 1
ATOM 3723 N N . ALA A 1 260 ? -36.866 0.528 10.088 1.00 22.17 260 ALA A N 1
ATOM 3724 C CA . ALA A 1 260 ? -36.851 -0.914 10.251 1.00 22.73 260 ALA A CA 1
ATOM 3725 C C . ALA A 1 260 ? -35.572 -1.453 9.624 1.00 24.14 260 ALA A C 1
ATOM 3726 O O . ALA A 1 260 ? -35.024 -0.859 8.693 1.00 25.80 260 ALA A O 1
ATOM 3733 N N . GLY A 1 261 ? -35.121 -2.581 10.158 1.00 23.33 261 GLY A N 1
ATOM 3734 C CA . GLY A 1 261 ? -33.848 -3.199 9.804 1.00 23.33 261 GLY A CA 1
ATOM 3735 C C . GLY A 1 261 ? -34.065 -4.537 9.092 1.00 23.37 261 GLY A C 1
ATOM 3736 O O . GLY A 1 261 ? -35.060 -5.159 9.400 1.00 23.03 261 GLY A O 1
ATOM 3740 N N . PRO A 1 262 ? -33.240 -5.026 8.132 1.00 24.13 262 PRO A N 1
ATOM 3741 C CA . PRO A 1 262 ? -32.159 -4.307 7.427 1.00 25.17 262 PRO A CA 1
ATOM 3742 C C . PRO A 1 262 ? -32.664 -3.130 6.582 1.00 23.54 262 PRO A C 1
ATOM 3743 O O . PRO A 1 262 ? -33.777 -2.987 6.351 1.00 21.99 262 PRO A O 1
ATOM 3754 N N . ALA A 1 263 ? -31.767 -2.283 6.136 1.00 25.52 263 ALA A N 1
ATOM 3755 C CA . ALA A 1 263 ? -32.182 -1.077 5.431 1.00 25.55 263 ALA A CA 1
ATOM 3756 C C . ALA A 1 263 ? -32.861 -1.389 4.103 1.00 24.90 263 ALA A C 1
ATOM 3757 O O . ALA A 1 263 ? -33.778 -0.671 3.695 1.00 23.75 263 ALA A O 1
ATOM 3764 N N . SER A 1 264 ? -32.451 -2.447 3.424 1.00 24.47 264 SER A N 1
ATOM 3765 C CA . SER A 1 264 ? -33.019 -2.763 2.121 1.00 24.54 264 SER A CA 1
ATOM 3766 C C . SER A 1 264 ? -34.405 -3.375 2.292 1.00 22.88 264 SER A C 1
ATOM 3767 O O . SER A 1 264 ? -34.560 -4.383 2.986 1.00 24.99 264 SER A O 1
ATOM 3775 N N . GLU A 1 265 ? -35.414 -2.763 1.670 1.00 21.74 265 GLU A N 1
ATOM 3776 C CA . GLU A 1 265 ? -36.759 -3.309 1.764 1.00 21.94 265 GLU A CA 1
ATOM 3777 C C . GLU A 1 265 ? -36.859 -4.680 1.107 1.00 23.71 265 GLU A C 1
ATOM 3778 O O . GLU A 1 265 ? -37.701 -5.482 1.505 1.00 23.93 265 GLU A O 1
ATOM 3790 N N . VAL A 1 266 ? -36.016 -4.974 0.110 1.00 24.96 266 VAL A N 1
ATOM 3791 C CA . VAL A 1 266 ? -36.033 -6.314 -0.471 1.00 26.42 266 VAL A CA 1
ATOM 3792 C C . VAL A 1 266 ? -35.588 -7.342 0.568 1.00 27.83 266 VAL A C 1
ATOM 3793 O O . VAL A 1 266 ? -36.197 -8.403 0.719 1.00 28.15 266 VAL A O 1
ATOM 3806 N N . GLN A 1 267 ? -34.540 -7.026 1.326 1.00 29.96 267 GLN A N 1
ATOM 3807 C CA . GLN A 1 267 ? -34.063 -7.959 2.336 1.00 30.99 267 GLN A CA 1
ATOM 3808 C C . GLN A 1 267 ? -35.036 -8.074 3.501 1.00 28.73 267 GLN A C 1
ATOM 3809 O O . GLN A 1 267 ? -35.109 -9.131 4.138 1.00 28.54 267 GLN A O 1
ATOM 3823 N N . ARG A 1 268 ? -35.777 -7.020 3.785 1.00 26.26 268 ARG A N 1
ATOM 3824 C CA . ARG A 1 268 ? -36.761 -7.082 4.886 1.00 25.67 268 ARG A CA 1
ATOM 3825 C C . ARG A 1 268 ? -38.036 -7.763 4.422 1.00 25.61 268 ARG A C 1
ATOM 3826 O O . ARG A 1 268 ? -38.802 -8.122 5.263 1.00 27.01 268 ARG A O 1
ATOM 3847 N N . GLY A 1 269 ? -38.273 -7.852 3.131 1.00 25.94 269 GLY A N 1
ATOM 3848 C CA . GLY A 1 269 ? -39.547 -8.332 2.640 1.00 26.82 269 GLY A CA 1
ATOM 3849 C C . GLY A 1 269 ? -40.695 -7.361 2.814 1.00 26.30 269 GLY A C 1
ATOM 3850 O O . GLY A 1 269 ? -41.842 -7.797 3.002 1.00 26.86 269 GLY A O 1
ATOM 3854 N N . THR A 1 270 ? -40.421 -6.049 2.754 1.00 23.87 270 THR A N 1
ATOM 3855 C CA . THR A 1 270 ? -41.449 -5.014 2.854 1.00 23.23 270 THR A CA 1
ATOM 3856 C C . THR A 1 270 ? -41.554 -4.181 1.575 1.00 23.77 270 THR A C 1
ATOM 3857 O O . THR A 1 270 ? -41.839 -2.985 1.631 1.00 23.23 270 THR A O 1
ATOM 3868 N N . GLU A 1 271 ? -41.322 -4.790 0.418 1.00 25.29 271 GLU A N 1
ATOM 3869 C CA . GLU A 1 271 ? -41.335 -4.044 -0.836 1.00 26.47 271 GLU A CA 1
ATOM 3870 C C . GLU A 1 271 ? -42.604 -3.215 -0.978 1.00 26.25 271 GLU A C 1
ATOM 3871 O O . GLU A 1 271 ? -43.720 -3.709 -0.776 1.00 27.96 271 GLU A O 1
ATOM 3883 N N . GLY A 1 272 ? -42.420 -1.941 -1.331 1.00 25.25 272 GLY A N 1
ATOM 3884 C CA . GLY A 1 272 ? -43.506 -0.998 -1.473 1.00 24.22 272 GLY A CA 1
ATOM 3885 C C . GLY A 1 272 ? -44.076 -0.456 -0.179 1.00 23.53 272 GLY A C 1
ATOM 3886 O O . GLY A 1 272 ? -44.925 0.441 -0.226 1.00 25.73 272 GLY A O 1
ATOM 3890 N N . GLY A 1 273 ? -43.641 -0.952 0.976 1.00 21.72 273 GLY A N 1
ATOM 3891 C CA . GLY A 1 273 ? -44.280 -0.608 2.233 1.00 20.34 273 GLY A CA 1
ATOM 3892 C C . GLY A 1 273 ? -43.777 0.692 2.830 1.00 19.79 273 GLY A C 1
ATOM 3893 O O . GLY A 1 273 ? -42.569 0.911 2.943 1.00 20.64 273 GLY A O 1
ATOM 3897 N N . THR A 1 274 ? -44.716 1.541 3.251 1.00 19.46 274 THR A N 1
ATOM 3898 C CA . THR A 1 274 ? -44.341 2.795 3.892 1.00 19.56 274 THR A CA 1
ATOM 3899 C C . THR A 1 274 ? -44.033 2.645 5.378 1.00 18.08 274 THR A C 1
ATOM 3900 O O . THR A 1 274 ? -43.467 3.571 5.970 1.00 17.17 274 THR A O 1
ATOM 3911 N N . LEU A 1 275 ? -44.393 1.514 5.979 1.00 18.33 275 LEU A N 1
ATOM 3912 C CA . LEU A 1 275 ? -43.921 1.119 7.289 1.00 17.30 275 LEU A CA 1
ATOM 3913 C C . LEU A 1 275 ? -44.445 1.996 8.425 1.00 16.90 275 LEU A C 1
ATOM 3914 O O . LEU A 1 275 ? -43.669 2.566 9.205 1.00 17.42 275 LEU A O 1
ATOM 3930 N N . ALA A 1 276 ? -45.768 2.105 8.509 1.00 17.44 276 ALA A N 1
ATOM 3931 C CA . ALA A 1 276 ? -46.385 2.885 9.558 1.00 17.81 276 ALA A CA 1
ATOM 3932 C C . ALA A 1 276 ? -45.789 2.509 10.920 1.00 17.04 276 ALA A C 1
ATOM 3933 O O . ALA A 1 276 ? -45.590 1.331 11.233 1.00 16.91 276 ALA A O 1
ATOM 3940 N N . GLY A 1 277 ? -45.519 3.530 11.727 1.00 17.33 277 GLY A N 1
ATOM 3941 C CA . GLY A 1 277 ? -44.881 3.379 13.005 1.00 18.21 277 GLY A CA 1
ATOM 3942 C C . GLY A 1 277 ? -43.415 3.757 12.992 1.00 16.45 277 GLY A C 1
ATOM 3943 O O . GLY A 1 277 ? -42.866 4.128 14.034 1.00 17.55 277 GLY A O 1
ATOM 3947 N N . THR A 1 278 ? -42.764 3.601 11.852 1.00 15.69 278 THR A N 1
ATOM 3948 C CA . THR A 1 278 ? -41.353 3.933 11.718 1.00 15.13 278 THR A CA 1
ATOM 3949 C C . THR A 1 278 ? -41.179 5.415 11.403 1.00 14.47 278 THR A C 1
ATOM 3950 O O . THR A 1 278 ? -42.031 6.053 10.775 1.00 14.96 278 THR A O 1
ATOM 3961 N N . ASN A 1 279 ? -40.048 5.948 11.834 1.00 14.46 279 ASN A N 1
ATOM 3962 C CA . ASN A 1 279 ? -39.607 7.294 11.456 1.00 13.99 279 ASN A CA 1
ATOM 3963 C C . ASN A 1 279 ? -40.733 8.305 11.629 1.00 14.31 279 ASN A C 1
ATOM 3964 O O . ASN A 1 279 ? -41.029 9.119 10.748 1.00 15.25 279 ASN A O 1
ATOM 3975 N N . THR A 1 280 ? -41.374 8.227 12.786 1.00 14.46 280 THR A N 1
ATOM 3976 C CA . THR A 1 280 ? -42.562 9.009 13.088 1.00 13.99 280 THR A CA 1
ATOM 3977 C C . THR A 1 280 ? -42.294 9.878 14.303 1.00 13.72 280 THR A C 1
ATOM 3978 O O . THR A 1 280 ? -41.708 9.427 15.299 1.00 14.78 280 THR A O 1
ATOM 3989 N N . ARG A 1 281 ? -42.745 11.129 14.203 1.00 13.65 281 ARG A N 1
ATOM 3990 C CA . ARG A 1 281 ? -42.655 12.095 15.291 1.00 13.93 281 ARG A CA 1
ATOM 3991 C C . ARG A 1 281 ? -43.926 12.033 16.119 1.00 15.42 281 ARG A C 1
ATOM 3992 O O . ARG A 1 281 ? -45.013 12.303 15.606 1.00 17.36 281 ARG A O 1
ATOM 4013 N N . PHE A 1 282 ? -43.786 11.693 17.394 1.00 14.87 282 PHE A N 1
ATOM 4014 C CA . PHE A 1 282 ? -44.911 11.562 18.305 1.00 14.98 282 PHE A CA 1
ATOM 4015 C C . PHE A 1 282 ? -44.920 12.686 19.333 1.00 14.89 282 PHE A C 1
ATOM 4016 O O . PHE A 1 282 ? -43.870 13.099 19.833 1.00 16.09 282 PHE A O 1
ATOM 4033 N N . ALA A 1 283 ? -46.123 13.132 19.686 1.00 15.18 283 ALA A N 1
ATOM 4034 C CA . ALA A 1 283 ? -46.366 14.038 20.801 1.00 14.99 283 ALA A CA 1
ATOM 4035 C C . ALA A 1 283 ? -47.269 13.288 21.766 1.00 14.97 283 ALA A C 1
ATOM 4036 O O . ALA A 1 283 ? -48.358 12.866 21.375 1.00 16.59 283 ALA A O 1
ATOM 4043 N N . VAL A 1 284 ? -46.801 13.059 22.997 1.00 15.73 284 VAL A N 1
ATOM 4044 C CA . VAL A 1 284 ? -47.500 12.160 23.910 1.00 16.13 284 VAL A CA 1
ATOM 4045 C C . VAL A 1 284 ? -47.665 12.830 25.272 1.00 16.04 284 VAL A C 1
ATOM 4046 O O . VAL A 1 284 ? -46.927 13.749 25.642 1.00 16.79 284 VAL A O 1
ATOM 4059 N N . LYS A 1 285 ? -48.636 12.336 26.031 1.00 15.30 285 LYS A N 1
ATOM 4060 C CA . LYS A 1 285 ? -48.829 12.802 27.397 1.00 15.74 285 LYS A CA 1
ATOM 4061 C C . LYS A 1 285 ? -47.830 12.113 28.322 1.00 16.19 285 LYS A C 1
ATOM 4062 O O . LYS A 1 285 ? -47.700 10.881 28.275 1.00 17.48 285 LYS A O 1
ATOM 4081 N N . PRO A 1 286 ? -47.149 12.857 29.206 1.00 16.78 286 PRO A N 1
ATOM 4082 C CA . PRO A 1 286 ? -46.081 12.232 30.010 1.00 17.65 286 PRO A CA 1
ATOM 4083 C C . PRO A 1 286 ? -46.553 11.268 31.080 1.00 18.05 286 PRO A C 1
ATOM 4084 O O . PRO A 1 286 ? -45.830 10.326 31.396 1.00 18.38 286 PRO A O 1
ATOM 4095 N N . LYS A 1 287 ? -47.757 11.434 31.595 1.00 17.45 287 LYS A N 1
ATOM 4096 C CA . LYS A 1 287 ? -48.171 10.544 32.697 1.00 21.09 287 LYS A CA 1
ATOM 4097 C C . LYS A 1 287 ? -48.636 9.182 32.215 1.00 19.55 287 LYS A C 1
ATOM 4098 O O . LYS A 1 287 ? -48.550 8.257 32.967 1.00 21.74 287 LYS A O 1
ATOM 4104 N N . THR A 1 288 ? -49.136 9.105 31.005 1.00 18.74 288 THR A N 1
ATOM 4105 C CA . THR A 1 288 ? -49.703 7.853 30.486 1.00 19.31 288 THR A CA 1
ATOM 4106 C C . THR A 1 288 ? -49.052 7.335 29.204 1.00 18.42 288 THR A C 1
ATOM 4107 O O . THR A 1 288 ? -49.376 6.254 28.802 1.00 19.28 288 THR A O 1
ATOM 4118 N N . GLY A 1 289 ? -48.276 8.171 28.510 1.00 17.45 289 GLY A N 1
ATOM 4119 C CA . GLY A 1 289 ? -47.830 7.807 27.184 1.00 17.63 289 GLY A CA 1
ATOM 4120 C C . GLY A 1 289 ? -48.866 7.933 26.090 1.00 18.49 289 GLY A C 1
ATOM 4121 O O . GLY A 1 289 ? -48.582 7.545 24.953 1.00 18.61 289 GLY A O 1
ATOM 4125 N N . GLU A 1 290 ? -50.052 8.474 26.379 1.00 18.45 290 GLU A N 1
ATOM 4126 C CA . GLU A 1 290 ? -51.080 8.577 25.349 1.00 19.64 290 GLU A CA 1
ATOM 4127 C C . GLU A 1 290 ? -50.607 9.448 24.192 1.00 19.24 290 GLU A C 1
ATOM 4128 O O . GLU A 1 290 ? -50.119 10.560 24.402 1.00 18.68 290 GLU A O 1
ATOM 4140 N N . VAL A 1 291 ? -50.807 8.966 22.969 1.00 18.12 291 VAL A N 1
ATOM 4141 C CA . VAL A 1 291 ? -50.393 9.709 21.784 1.00 18.07 291 VAL A CA 1
ATOM 4142 C C . VAL A 1 291 ? -51.471 10.723 21.433 1.00 17.98 291 VAL A C 1
ATOM 4143 O O . VAL A 1 291 ? -52.652 10.373 21.263 1.00 20.68 291 VAL A O 1
ATOM 4156 N N . VAL A 1 292 ? -51.055 11.975 21.294 1.00 18.54 292 VAL A N 1
ATOM 4157 C CA . VAL A 1 292 ? -51.933 13.092 20.982 1.00 17.64 292 VAL A CA 1
ATOM 4158 C C . VAL A 1 292 ? -51.908 13.413 19.493 1.00 18.59 292 VAL A C 1
ATOM 4159 O O . VAL A 1 292 ? -52.952 13.624 18.870 1.00 19.65 292 VAL A O 1
ATOM 4172 N N . TRP A 1 293 ? -50.709 13.485 18.918 1.00 16.96 293 TRP A N 1
ATOM 4173 C CA . TRP A 1 293 ? -50.559 13.596 17.482 1.00 16.41 293 TRP A CA 1
ATOM 4174 C C . TRP A 1 293 ? -49.261 12.953 17.036 1.00 16.68 293 TRP A C 1
ATOM 4175 O O . TRP A 1 293 ? -48.347 12.711 17.834 1.00 16.34 293 TRP A O 1
ATOM 4196 N N . LYS A 1 294 ? -49.199 12.674 15.738 1.00 17.88 294 LYS A N 1
ATOM 4197 C CA . LYS A 1 294 ? -48.008 12.055 15.176 1.00 17.69 294 LYS A CA 1
ATOM 4198 C C . LYS A 1 294 ? -47.940 12.350 13.687 1.00 16.86 294 LYS A C 1
ATOM 4199 O O . LYS A 1 294 ? -48.957 12.598 13.027 1.00 19.56 294 LYS A O 1
ATOM 4218 N N . HIS A 1 295 ? -46.718 12.296 13.157 1.00 17.25 295 HIS A N 1
ATOM 4219 C CA . HIS A 1 295 ? -46.506 12.512 11.733 1.00 16.91 295 HIS A CA 1
ATOM 4220 C C . HIS A 1 295 ? -45.278 11.731 11.289 1.00 16.60 295 HIS A C 1
ATOM 4221 O O . HIS A 1 295 ? -44.212 11.854 11.898 1.00 16.97 295 HIS A O 1
ATOM 4235 N N . GLN A 1 296 ? -45.419 10.956 10.213 1.00 16.54 296 GLN A N 1
ATOM 4236 C CA . GLN A 1 296 ? -44.303 10.185 9.681 1.00 15.28 296 GLN A CA 1
ATOM 4237 C C . GLN A 1 296 ? -43.458 11.071 8.773 1.00 16.96 296 GLN A C 1
ATOM 4238 O O . GLN A 1 296 ? -43.912 11.511 7.716 1.00 18.05 296 GLN A O 1
ATOM 4252 N N . THR A 1 297 ? -42.208 11.374 9.162 1.00 17.45 297 THR A N 1
ATOM 4253 C CA . THR A 1 297 ? -41.314 12.303 8.434 1.00 17.31 297 THR A CA 1
ATOM 4254 C C . THR A 1 297 ? -40.404 11.588 7.429 1.00 19.29 297 THR A C 1
ATOM 4255 O O . THR A 1 297 ? -39.785 12.244 6.670 1.00 19.82 297 THR A O 1
ATOM 4266 N N . LEU A 1 298 ? -40.364 10.250 7.428 1.00 18.49 298 LEU A N 1
ATOM 4267 C CA . LEU A 1 298 ? -39.603 9.442 6.429 1.00 19.75 298 LEU A CA 1
ATOM 4268 C C . LEU A 1 298 ? -40.231 8.047 6.283 1.00 19.76 298 LEU A C 1
ATOM 4269 O O . LEU A 1 298 ? -39.816 7.124 6.919 1.00 20.38 298 LEU A O 1
ATOM 4276 N N . PRO A 1 299 ? -41.205 7.855 5.385 1.00 19.87 299 PRO A N 1
ATOM 4277 C CA . PRO A 1 299 ? -41.786 6.572 5.120 1.00 18.31 299 PRO A CA 1
ATOM 4278 C C . PRO A 1 299 ? -40.870 5.733 4.229 1.00 18.22 299 PRO A C 1
ATOM 4279 O O . PRO A 1 299 ? -39.994 6.260 3.635 1.00 19.04 299 PRO A O 1
ATOM 4290 N N . ARG A 1 300 ? -41.088 4.431 4.235 1.00 17.40 300 ARG A N 1
ATOM 4291 C CA . ARG A 1 300 ? -40.410 3.478 3.330 1.00 17.36 300 ARG A CA 1
ATOM 4292 C C . ARG A 1 300 ? -38.897 3.666 3.437 1.00 17.39 300 ARG A C 1
ATOM 4293 O O . ARG A 1 300 ? -38.226 3.659 2.444 1.00 18.13 300 ARG A O 1
ATOM 4314 N N . ASP A 1 301 ? -38.375 3.793 4.639 1.00 17.86 301 ASP A N 1
ATOM 4315 C CA . ASP A 1 301 ? -36.950 4.088 4.799 1.00 17.08 301 ASP A CA 1
ATOM 4316 C C . ASP A 1 301 ? -36.105 2.913 4.324 1.00 17.02 301 ASP A C 1
ATOM 4317 O O . ASP A 1 301 ? -36.266 1.787 4.799 1.00 18.40 301 ASP A O 1
ATOM 4326 N N . ASN A 1 302 ? -35.217 3.180 3.364 1.00 16.90 302 ASN A N 1
ATOM 4327 C CA . ASN A 1 302 ? -34.200 2.245 2.894 1.00 17.40 302 ASN A CA 1
ATOM 4328 C C . ASN A 1 302 ? -32.790 2.759 3.198 1.00 17.81 302 ASN A C 1
ATOM 4329 O O . ASN A 1 302 ? -31.808 2.250 2.633 1.00 17.97 302 ASN A O 1
ATOM 4340 N N . TRP A 1 303 ? -32.663 3.741 4.100 1.00 17.68 303 TRP A N 1
ATOM 4341 C CA . TRP A 1 303 ? -31.398 4.466 4.237 1.00 17.95 303 TRP A CA 1
ATOM 4342 C C . TRP A 1 303 ? -30.983 4.691 5.685 1.00 17.77 303 TRP A C 1
ATOM 4343 O O . TRP A 1 303 ? -30.086 5.508 5.935 1.00 18.80 303 TRP A O 1
ATOM 4364 N N . ASP A 1 304 ? -31.581 3.977 6.644 1.00 18.33 304 ASP A N 1
ATOM 4365 C CA . ASP A 1 304 ? -31.199 4.114 8.053 1.00 19.89 304 ASP A CA 1
ATOM 4366 C C . ASP A 1 304 ? -31.275 5.581 8.477 1.00 17.98 304 ASP A C 1
ATOM 4367 O O . ASP A 1 304 ? -30.350 6.134 9.065 1.00 18.43 304 ASP A O 1
ATOM 4376 N N . SER A 1 305 ? -32.420 6.208 8.186 1.00 18.59 305 SER A N 1
ATOM 4377 C CA . SER A 1 305 ? -32.550 7.662 8.290 1.00 17.54 305 SER A CA 1
ATOM 4378 C C . SER A 1 305 ? -32.878 8.153 9.699 1.00 16.36 305 SER A C 1
ATOM 4379 O O . SER A 1 305 ? -32.645 9.327 9.995 1.00 17.60 305 SER A O 1
ATOM 4387 N N . GLU A 1 306 ? -33.462 7.302 10.543 1.00 17.09 306 GLU A N 1
ATOM 4388 C CA . GLU A 1 306 ? -33.544 7.439 11.998 1.00 18.30 306 GLU A CA 1
ATOM 4389 C C . GLU A 1 306 ? -34.142 8.734 12.551 1.00 16.60 306 GLU A C 1
ATOM 4390 O O . GLU A 1 306 ? -33.477 9.468 13.301 1.00 16.40 306 GLU A O 1
ATOM 4402 N N . CYS A 1 307 ? -35.429 8.964 12.367 1.00 15.98 307 CYS A N 1
ATOM 4403 C CA . CYS A 1 307 ? -36.063 10.272 12.517 1.00 15.25 307 CYS A CA 1
ATOM 4404 C C . CYS A 1 307 ? -36.279 10.502 14.006 1.00 15.37 307 CYS A C 1
ATOM 4405 O O . CYS A 1 307 ? -37.359 10.935 14.422 1.00 15.97 307 CYS A O 1
ATOM 4412 N N . THR A 1 308 ? -35.226 10.322 14.799 1.00 14.23 308 THR A N 1
ATOM 4413 C CA . THR A 1 308 ? -35.317 10.309 16.254 1.00 13.25 308 THR A CA 1
ATOM 4414 C C . THR A 1 308 ? -34.604 11.484 16.916 1.00 12.95 308 THR A C 1
ATOM 4415 O O . THR A 1 308 ? -34.525 11.543 18.144 1.00 14.15 308 THR A O 1
ATOM 4426 N N . PHE A 1 309 ? -34.136 12.446 16.149 1.00 12.86 309 PHE A N 1
ATOM 4427 C CA . PHE A 1 309 ? -33.313 13.481 16.746 1.00 12.74 309 PHE A CA 1
ATOM 4428 C C . PHE A 1 309 ? -34.185 14.567 17.359 1.00 12.90 309 PHE A C 1
ATOM 4429 O O . PHE A 1 309 ? -35.395 14.642 17.141 1.00 15.35 309 PHE A O 1
ATOM 4446 N N . GLU A 1 310 ? -33.552 15.404 18.171 1.00 13.34 310 GLU A N 1
ATOM 4447 C CA . GLU A 1 310 ? -34.311 16.350 18.962 1.00 13.98 310 GLU A CA 1
ATOM 4448 C C . GLU A 1 310 ? -35.091 17.290 18.067 1.00 15.42 310 GLU A C 1
ATOM 4449 O O . GLU A 1 310 ? -34.617 17.706 17.003 1.00 15.84 310 GLU A O 1
ATOM 4461 N N . MET A 1 311 ? -36.295 17.638 18.515 1.00 14.38 311 MET A N 1
ATOM 4462 C CA . MET A 1 311 ? -37.068 18.646 17.826 1.00 14.13 311 MET A CA 1
ATOM 4463 C C . MET A 1 311 ? -37.432 19.693 18.895 1.00 15.03 311 MET A C 1
ATOM 4464 O O . MET A 1 311 ? -37.830 19.333 20.000 1.00 15.90 311 MET A O 1
ATOM 4478 N N . MET A 1 312 ? -37.246 20.971 18.588 1.00 14.46 312 MET A N 1
ATOM 4479 C CA . MET A 1 312 ? -37.433 22.125 19.464 1.00 13.41 312 MET A CA 1
ATOM 4480 C C . MET A 1 312 ? -38.837 22.668 19.496 1.00 14.26 312 MET A C 1
ATOM 4481 O O . MET A 1 312 ? -39.541 22.666 18.494 1.00 16.03 312 MET A O 1
ATOM 4495 N N . VAL A 1 313 ? -39.214 23.182 20.661 1.00 13.93 313 VAL A N 1
ATOM 4496 C CA . VAL A 1 313 ? -40.457 23.919 20.830 1.00 14.31 313 VAL A CA 1
ATOM 4497 C C . VAL A 1 313 ? -40.099 25.393 20.957 1.00 14.81 313 VAL A C 1
ATOM 4498 O O . VAL A 1 313 ? -39.450 25.799 21.928 1.00 15.78 313 VAL A O 1
ATOM 4511 N N . VAL A 1 314 ? -40.537 26.196 19.995 1.00 16.38 314 VAL A N 1
ATOM 4512 C CA . VAL A 1 314 ? -40.237 27.619 19.964 1.00 17.10 314 VAL A CA 1
ATOM 4513 C C . VAL A 1 314 ? -41.493 28.353 19.515 1.00 17.71 314 VAL A C 1
ATOM 4514 O O . VAL A 1 314 ? -42.369 27.784 18.863 1.00 18.92 314 VAL A O 1
ATOM 4527 N N . SER A 1 315 ? -41.588 29.628 19.883 1.00 18.18 315 SER A N 1
ATOM 4528 C CA . SER A 1 315 ? -42.672 30.483 19.408 1.00 18.45 315 SER A CA 1
ATOM 4529 C C . SER A 1 315 ? -42.125 31.393 18.317 1.00 18.65 315 SER A C 1
ATOM 4530 O O . SER A 1 315 ? -41.050 31.988 18.478 1.00 20.69 315 SER A O 1
ATOM 4538 N N . THR A 1 316 ? -42.820 31.441 17.181 1.00 17.82 316 THR A N 1
ATOM 4539 C CA . THR A 1 316 ? -42.331 32.208 16.043 1.00 17.95 316 THR A CA 1
ATOM 4540 C C . THR A 1 316 ? -43.494 32.811 15.277 1.00 18.45 316 THR A C 1
ATOM 4541 O O . THR A 1 316 ? -44.589 32.253 15.248 1.00 19.53 316 THR A O 1
ATOM 4552 N N . THR A 1 317 ? -43.243 33.949 14.629 1.00 19.21 317 THR A N 1
ATOM 4553 C CA . THR A 1 317 ? -44.099 34.339 13.516 1.00 21.81 317 THR A CA 1
ATOM 4554 C C . THR A 1 317 ? -43.960 33.283 12.421 1.00 21.21 317 THR A C 1
ATOM 4555 O O . THR A 1 317 ? -42.859 32.788 12.150 1.00 21.41 317 THR A O 1
ATOM 4566 N N . VAL A 1 318 ? -45.085 32.893 11.823 1.00 20.41 318 VAL A N 1
ATOM 4567 C CA . VAL A 1 318 ? -45.104 31.870 10.781 1.00 20.70 318 VAL A CA 1
ATOM 4568 C C . VAL A 1 318 ? -45.146 32.558 9.426 1.00 21.32 318 VAL A C 1
ATOM 4569 O O . VAL A 1 318 ? -46.165 33.152 9.045 1.00 21.57 318 VAL A O 1
ATOM 4583 N N . ASN A 1 319 ? -44.049 32.461 8.670 1.00 21.17 319 ASN A N 1
ATOM 4584 C CA . ASN A 1 319 ? -43.986 33.174 7.397 1.00 22.18 319 ASN A CA 1
ATOM 4585 C C . ASN A 1 319 ? -43.053 32.483 6.410 1.00 22.77 319 ASN A C 1
ATOM 4586 O O . ASN A 1 319 ? -42.136 33.114 5.864 1.00 21.63 319 ASN A O 1
ATOM 4597 N N . PRO A 1 320 ? -43.279 31.210 6.113 1.00 22.35 320 PRO A N 1
ATOM 4598 C CA . PRO A 1 320 ? -42.341 30.487 5.242 1.00 21.90 320 PRO A CA 1
ATOM 4599 C C . PRO A 1 320 ? -42.248 31.093 3.849 1.00 23.21 320 PRO A C 1
ATOM 4600 O O . PRO A 1 320 ? -43.258 31.413 3.216 1.00 23.70 320 PRO A O 1
ATOM 4611 N N . ASP A 1 321 ? -41.014 31.205 3.366 1.00 24.01 321 ASP A N 1
ATOM 4612 C CA . ASP A 1 321 ? -40.724 31.654 2.011 1.00 24.95 321 ASP A CA 1
ATOM 4613 C C . ASP A 1 321 ? -40.687 30.448 1.086 1.00 25.13 321 ASP A C 1
ATOM 4614 O O . ASP A 1 321 ? -39.715 29.678 1.101 1.00 23.17 321 ASP A O 1
ATOM 4623 N N . ALA A 1 322 ? -41.736 30.294 0.271 1.00 25.80 322 ALA A N 1
ATOM 4624 C CA . ALA A 1 322 ? -41.809 29.168 -0.652 1.00 28.46 322 ALA A CA 1
ATOM 4625 C C . ALA A 1 322 ? -40.616 29.118 -1.590 1.00 28.60 322 ALA A C 1
ATOM 4626 O O . ALA A 1 322 ? -40.326 28.058 -2.157 1.00 30.41 322 ALA A O 1
ATOM 4633 N N . GLY A 1 323 ? -39.929 30.239 -1.771 1.00 26.81 323 GLY A N 1
ATOM 4634 C CA . GLY A 1 323 ? -38.775 30.328 -2.629 1.00 27.23 323 GLY A CA 1
ATOM 4635 C C . GLY A 1 323 ? -37.437 30.225 -1.934 1.00 27.31 323 GLY A C 1
ATOM 4636 O O . GLY A 1 323 ? -36.407 30.414 -2.590 1.00 29.51 323 GLY A O 1
ATOM 4640 N N . ALA A 1 324 ? -37.408 29.957 -0.630 1.00 24.44 324 ALA A N 1
ATOM 4641 C CA . ALA A 1 324 ? -36.139 29.782 0.063 1.00 26.15 324 ALA A CA 1
ATOM 4642 C C . ALA A 1 324 ? -35.403 28.546 -0.446 1.00 21.30 324 ALA A C 1
ATOM 4643 O O . ALA A 1 324 ? -36.014 27.552 -0.861 1.00 22.56 324 ALA A O 1
ATOM 4645 N N . ASP A 1 325 ? -34.069 28.611 -0.399 1.00 27.46 325 ASP A N 1
ATOM 4646 C CA . ASP A 1 325 ? -33.255 27.494 -0.853 1.00 26.58 325 ASP A CA 1
ATOM 4647 C C . ASP A 1 325 ? -33.657 26.222 -0.124 1.00 25.85 325 ASP A C 1
ATOM 4648 O O . ASP A 1 325 ? -33.733 26.188 1.109 1.00 24.08 325 ASP A O 1
ATOM 4653 N N . GLY A 1 326 ? -33.917 25.174 -0.893 1.00 22.58 326 GLY A N 1
ATOM 4654 C CA . GLY A 1 326 ? -34.203 23.882 -0.319 1.00 20.88 326 GLY A CA 1
ATOM 4655 C C . GLY A 1 326 ? -35.628 23.656 0.133 1.00 18.79 326 GLY A C 1
ATOM 4656 O O . GLY A 1 326 ? -35.954 22.560 0.576 1.00 18.80 326 GLY A O 1
ATOM 4660 N N . MET A 1 327 ? -36.466 24.677 0.048 1.00 19.40 327 MET A N 1
ATOM 4661 C CA . MET A 1 327 ? -37.858 24.537 0.522 1.00 21.62 327 MET A CA 1
ATOM 4662 C C . MET A 1 327 ? -38.538 23.386 -0.245 1.00 20.08 327 MET A C 1
ATOM 4663 O O . MET A 1 327 ? -38.523 23.405 -1.459 1.00 21.76 327 MET A O 1
ATOM 4677 N N . MET A 1 328 ? -39.152 22.426 0.449 1.00 19.22 328 MET A N 1
ATOM 4678 C CA . MET A 1 328 ? -39.717 21.270 -0.165 1.00 19.64 328 MET A CA 1
ATOM 4679 C C . MET A 1 328 ? -41.184 21.561 -0.463 1.00 19.96 328 MET A C 1
ATOM 4680 O O . MET A 1 328 ? -41.675 21.262 -1.553 1.00 20.65 328 MET A O 1
ATOM 4694 N N . SER A 1 329 ? -41.890 22.147 0.500 1.00 20.11 329 SER A N 1
ATOM 4695 C CA . SER A 1 329 ? -43.264 22.585 0.313 1.00 20.04 329 SER A CA 1
ATOM 4696 C C . SER A 1 329 ? -43.661 23.434 1.511 1.00 20.27 329 SER A C 1
ATOM 4697 O O . SER A 1 329 ? -43.000 23.420 2.558 1.00 20.96 329 SER A O 1
ATOM 4705 N N . VAL A 1 330 ? -44.758 24.167 1.339 1.00 21.18 330 VAL A N 1
ATOM 4706 C CA . VAL A 1 330 ? -45.366 24.966 2.390 1.00 21.03 330 VAL A CA 1
ATOM 4707 C C . VAL A 1 330 ? -46.767 24.419 2.631 1.00 20.66 330 VAL A C 1
ATOM 4708 O O . VAL A 1 330 ? -47.473 24.059 1.683 1.00 21.83 330 VAL A O 1
ATOM 4721 N N . GLY A 1 331 ? -47.159 24.334 3.899 1.00 20.28 331 GLY A N 1
ATOM 4722 C CA . GLY A 1 331 ? -48.423 23.697 4.229 1.00 22.48 331 GLY A CA 1
ATOM 4723 C C . GLY A 1 331 ? -49.617 24.430 3.650 1.00 25.20 331 GLY A C 1
ATOM 4724 O O . GLY A 1 331 ? -49.655 25.664 3.589 1.00 25.25 331 GLY A O 1
ATOM 4728 N N . ALA A 1 332 ? -50.622 23.635 3.264 1.00 27.86 332 ALA A N 1
ATOM 4729 C CA . ALA A 1 332 ? -51.769 24.137 2.509 1.00 32.34 332 ALA A CA 1
ATOM 4730 C C . ALA A 1 332 ? -52.418 25.360 3.150 1.00 38.42 332 ALA A C 1
ATOM 4731 O O . ALA A 1 332 ? -52.740 26.336 2.460 1.00 41.53 332 ALA A O 1
ATOM 4738 N N . ASN A 1 333 ? -52.671 25.311 4.454 1.00 39.09 333 ASN A N 1
ATOM 4739 C CA . ASN A 1 333 ? -53.355 26.429 5.104 1.00 41.05 333 ASN A CA 1
ATOM 4740 C C . ASN A 1 333 ? -52.501 26.994 6.231 1.00 38.03 333 ASN A C 1
ATOM 4741 O O . ASN A 1 333 ? -52.988 27.272 7.330 1.00 37.92 333 ASN A O 1
ATOM 4752 N N . VAL A 1 334 ? -51.220 27.177 5.950 1.00 34.83 334 VAL A N 1
ATOM 4753 C CA . VAL A 1 334 ? -50.314 27.710 6.970 1.00 31.56 334 VAL A CA 1
ATOM 4754 C C . VAL A 1 334 ? -50.850 29.041 7.487 1.00 29.82 334 VAL A C 1
ATOM 4755 O O . VAL A 1 334 ? -51.409 29.835 6.701 1.00 30.35 334 VAL A O 1
ATOM 4768 N N . PRO A 1 335 ? -50.757 29.329 8.792 1.00 29.61 335 PRO A N 1
ATOM 4769 C CA . PRO A 1 335 ? -51.362 30.565 9.339 1.00 27.89 335 PRO A CA 1
ATOM 4770 C C . PRO A 1 335 ? -50.426 31.755 9.181 1.00 26.60 335 PRO A C 1
ATOM 4771 O O . PRO A 1 335 ? -49.854 32.288 10.136 1.00 25.77 335 PRO A O 1
ATOM 4782 N N . ARG A 1 336 ? -50.290 32.211 7.944 1.00 26.47 336 ARG A N 1
ATOM 4783 C CA . ARG A 1 336 ? -49.223 33.143 7.611 1.00 26.92 336 ARG A CA 1
ATOM 4784 C C . ARG A 1 336 ? -49.375 34.453 8.369 1.00 26.61 336 ARG A C 1
ATOM 4785 O O . ARG A 1 336 ? -50.466 35.029 8.442 1.00 27.91 336 ARG A O 1
ATOM 4806 N N . GLY A 1 337 ? -48.269 34.925 8.937 1.00 26.28 337 GLY A N 1
ATOM 4807 C CA . GLY A 1 337 ? -48.262 36.154 9.683 1.00 26.14 337 GLY A CA 1
ATOM 4808 C C . GLY A 1 337 ? -48.651 36.029 11.137 1.00 26.65 337 GLY A C 1
ATOM 4809 O O . GLY A 1 337 ? -48.427 36.976 11.901 1.00 27.43 337 GLY A O 1
ATOM 4813 N N . GLU A 1 338 ? -49.223 34.904 11.546 1.00 25.68 338 GLU A N 1
ATOM 4814 C CA . GLU A 1 338 ? -49.594 34.707 12.938 1.00 26.79 338 GLU A CA 1
ATOM 4815 C C . GLU A 1 338 ? -48.409 34.172 13.730 1.00 24.87 338 GLU A C 1
ATOM 4816 O O . GLU A 1 338 ? -47.440 33.649 13.171 1.00 25.75 338 GLU A O 1
ATOM 4828 N N . THR A 1 339 ? -48.499 34.308 15.050 1.00 23.99 339 THR A N 1
ATOM 4829 C CA . THR A 1 339 ? -47.518 33.717 15.952 1.00 22.88 339 THR A CA 1
ATOM 4830 C C . THR A 1 339 ? -48.032 32.363 16.406 1.00 21.98 339 THR A C 1
ATOM 4831 O O . THR A 1 339 ? -49.201 32.230 16.782 1.00 24.16 339 THR A O 1
ATOM 4842 N N . ARG A 1 340 ? -47.161 31.358 16.364 1.00 19.50 340 ARG A N 1
ATOM 4843 C CA . ARG A 1 340 ? -47.518 30.026 16.816 1.00 18.72 340 ARG A CA 1
ATOM 4844 C C . ARG A 1 340 ? -46.378 29.426 17.622 1.00 17.48 340 ARG A C 1
ATOM 4845 O O . ARG A 1 340 ? -45.203 29.679 17.352 1.00 18.65 340 ARG A O 1
ATOM 4866 N N . LYS A 1 341 ? -46.742 28.592 18.587 1.00 17.98 341 LYS A N 1
ATOM 4867 C CA . LYS A 1 341 ? -45.793 27.667 19.188 1.00 17.80 341 LYS A CA 1
ATOM 4868 C C . LYS A 1 341 ? -45.634 26.469 18.264 1.00 17.06 341 LYS A C 1
ATOM 4869 O O . LYS A 1 341 ? -46.615 25.777 17.950 1.00 17.29 341 LYS A O 1
ATOM 4888 N N . VAL A 1 342 ? -44.408 26.238 17.817 1.00 16.75 342 VAL A N 1
ATOM 4889 C CA . VAL A 1 342 ? -44.119 25.240 16.801 1.00 15.71 342 VAL A CA 1
ATOM 4890 C C . VAL A 1 342 ? -43.158 24.199 17.353 1.00 13.74 342 VAL A C 1
ATOM 4891 O O . VAL A 1 342 ? -42.391 24.450 18.288 1.00 15.87 342 VAL A O 1
ATOM 4904 N N . LEU A 1 343 ? -43.240 23.004 16.780 1.00 14.48 343 LEU A N 1
ATOM 4905 C CA . LEU A 1 343 ? -42.223 21.971 16.920 1.00 13.71 343 LEU A CA 1
ATOM 4906 C C . LEU A 1 343 ? -41.408 22.012 15.639 1.00 13.42 343 LEU A C 1
ATOM 4907 O O . LEU A 1 343 ? -41.969 21.842 14.555 1.00 15.24 343 LEU A O 1
ATOM 4923 N N . THR A 1 344 ? -40.105 22.282 15.755 1.00 13.90 344 THR A N 1
ATOM 4924 C CA . THR A 1 344 ? -39.316 22.566 14.566 1.00 14.05 344 THR A CA 1
ATOM 4925 C C . THR A 1 344 ? -37.897 22.042 14.725 1.00 13.96 344 THR A C 1
ATOM 4926 O O . THR A 1 344 ? -37.361 21.941 15.837 1.00 14.30 344 THR A O 1
ATOM 4937 N N . GLY A 1 345 ? -37.312 21.695 13.592 1.00 14.23 345 GLY A N 1
ATOM 4938 C CA . GLY A 1 345 ? -35.949 21.234 13.524 1.00 12.99 345 GLY A CA 1
ATOM 4939 C C . GLY A 1 345 ? -35.808 20.145 12.486 1.00 13.28 345 GLY A C 1
ATOM 4940 O O . GLY A 1 345 ? -36.736 19.837 11.744 1.00 13.55 345 GLY A O 1
ATOM 4944 N N . VAL A 1 346 ? -34.626 19.539 12.455 1.00 13.69 346 VAL A N 1
ATOM 4945 C CA . VAL A 1 346 ? -34.305 18.468 11.518 1.00 13.35 346 VAL A CA 1
ATOM 4946 C C . VAL A 1 346 ? -34.410 17.147 12.275 1.00 13.27 346 VAL A C 1
ATOM 4947 O O . VAL A 1 346 ? -33.564 16.878 13.148 1.00 13.33 346 VAL A O 1
ATOM 4960 N N . PRO A 1 347 ? -35.421 16.305 12.000 1.00 14.03 347 PRO A N 1
ATOM 4961 C CA . PRO A 1 347 ? -35.589 15.083 12.800 1.00 14.28 347 PRO A CA 1
ATOM 4962 C C . PRO A 1 347 ? -34.779 13.893 12.330 1.00 13.75 347 PRO A C 1
ATOM 4963 O O . PRO A 1 347 ? -34.569 12.978 13.132 1.00 14.14 347 PRO A O 1
ATOM 4974 N N . CYS A 1 348 ? -34.323 13.882 11.064 1.00 14.62 348 CYS A N 1
ATOM 4975 C CA . CYS A 1 348 ? -33.776 12.675 10.461 1.00 16.33 348 CYS A CA 1
ATOM 4976 C C . CYS A 1 348 ? -32.390 12.974 9.884 1.00 13.77 348 CYS A C 1
ATOM 4977 O O . CYS A 1 348 ? -32.024 14.125 9.646 1.00 14.25 348 CYS A O 1
ATOM 4984 N N . LYS A 1 349 ? -31.624 11.915 9.611 1.00 13.85 349 LYS A N 1
ATOM 4985 C CA . LYS A 1 349 ? -30.288 12.112 9.053 1.00 13.88 349 LYS A CA 1
ATOM 4986 C C . LYS A 1 349 ? -30.319 12.840 7.721 1.00 14.65 349 LYS A C 1
ATOM 4987 O O . LYS A 1 349 ? -29.341 13.496 7.347 1.00 14.44 349 LYS A O 1
ATOM 5006 N N . THR A 1 350 ? -31.425 12.709 6.992 1.00 14.30 350 THR A N 1
ATOM 5007 C CA . THR A 1 350 ? -31.582 13.253 5.656 1.00 14.64 350 THR A CA 1
ATOM 5008 C C . THR A 1 350 ? -31.318 14.749 5.613 1.00 14.52 350 THR A C 1
ATOM 5009 O O . THR A 1 350 ? -30.943 15.288 4.567 1.00 15.26 350 THR A O 1
ATOM 5020 N N . GLY A 1 351 ? -31.518 15.440 6.720 1.00 15.15 351 GLY A N 1
ATOM 5021 C CA . GLY A 1 351 ? -31.210 16.849 6.781 1.00 14.80 351 GLY A CA 1
ATOM 5022 C C . GLY A 1 351 ? -32.365 17.778 6.512 1.00 15.62 351 GLY A C 1
ATOM 5023 O O . GLY A 1 351 ? -32.154 18.994 6.458 1.00 15.85 351 GLY A O 1
ATOM 5027 N N . VAL A 1 352 ? -33.568 17.252 6.345 1.00 14.51 352 VAL A N 1
ATOM 5028 C CA . VAL A 1 352 ? -34.731 18.082 6.063 1.00 14.09 352 VAL A CA 1
ATOM 5029 C C . VAL A 1 352 ? -35.274 18.649 7.370 1.00 14.15 352 VAL A C 1
ATOM 5030 O O . VAL A 1 352 ? -35.597 17.908 8.306 1.00 14.55 352 VAL A O 1
ATOM 5043 N N . ALA A 1 353 ? -35.334 19.975 7.441 1.00 14.93 353 ALA A N 1
ATOM 5044 C CA . ALA A 1 353 ? -35.961 20.671 8.555 1.00 14.19 353 ALA A CA 1
ATOM 5045 C C . ALA A 1 353 ? -37.468 20.708 8.347 1.00 15.09 353 ALA A C 1
ATOM 5046 O O . ALA A 1 353 ? -37.943 20.895 7.228 1.00 17.31 353 ALA A O 1
ATOM 5053 N N . TRP A 1 354 ? -38.207 20.510 9.432 1.00 15.35 354 TRP A N 1
ATOM 5054 C CA . TRP A 1 354 ? -39.660 20.519 9.436 1.00 14.51 354 TRP A CA 1
ATOM 5055 C C . TRP A 1 354 ? -40.176 21.525 10.452 1.00 13.92 354 TRP A C 1
ATOM 5056 O O . TRP A 1 354 ? -39.499 21.840 11.437 1.00 14.20 354 TRP A O 1
ATOM 5077 N N . GLN A 1 355 ? -41.398 22.013 10.225 1.00 14.71 355 GLN A N 1
ATOM 5078 C CA . GLN A 1 355 ? -42.072 22.839 11.215 1.00 14.02 355 GLN A CA 1
ATOM 5079 C C . GLN A 1 355 ? -43.529 22.425 11.275 1.00 14.54 355 GLN A C 1
ATOM 5080 O O . GLN A 1 355 ? -44.207 22.376 10.239 1.00 15.80 355 GLN A O 1
ATOM 5094 N N . PHE A 1 356 ? -43.995 22.132 12.490 1.00 15.00 356 PHE A N 1
ATOM 5095 C CA . PHE A 1 356 ? -45.376 21.772 12.772 1.00 15.85 356 PHE A CA 1
ATOM 5096 C C . PHE A 1 356 ? -45.940 22.685 13.851 1.00 15.70 356 PHE A C 1
ATOM 5097 O O . PHE A 1 356 ? -45.200 23.208 14.686 1.00 16.32 356 PHE A O 1
ATOM 5114 N N . ASP A 1 357 ? -47.262 22.851 13.866 1.00 16.53 357 ASP A N 1
ATOM 5115 C CA . ASP A 1 357 ? -47.904 23.361 15.069 1.00 16.64 357 ASP A CA 1
ATOM 5116 C C . ASP A 1 357 ? -47.633 22.394 16.221 1.00 16.84 357 ASP A C 1
ATOM 5117 O O . ASP A 1 357 ? -47.881 21.194 16.102 1.00 16.81 357 ASP A O 1
ATOM 5126 N N . ALA A 1 358 ? -47.105 22.915 17.340 1.00 16.93 358 ALA A N 1
ATOM 5127 C CA . ALA A 1 358 ? -46.693 22.041 18.436 1.00 17.11 358 ALA A CA 1
ATOM 5128 C C . ALA A 1 358 ? -47.878 21.360 19.104 1.00 17.00 358 ALA A C 1
ATOM 5129 O O . ALA A 1 358 ? -47.735 20.258 19.648 1.00 17.94 358 ALA A O 1
ATOM 5136 N N . GLU A 1 359 ? -49.035 22.012 19.099 1.00 16.62 359 GLU A N 1
ATOM 5137 C CA . GLU A 1 359 ? -50.207 21.501 19.791 1.00 18.73 359 GLU A CA 1
ATOM 5138 C C . GLU A 1 359 ? -50.991 20.523 18.933 1.00 19.83 359 GLU A C 1
ATOM 5139 O O . GLU A 1 359 ? -51.464 19.497 19.438 1.00 21.53 359 GLU A O 1
ATOM 5151 N N . THR A 1 360 ? -51.131 20.820 17.637 1.00 20.37 360 THR A N 1
ATOM 5152 C CA . THR A 1 360 ? -52.004 20.044 16.778 1.00 21.97 360 THR A CA 1
ATOM 5153 C C . THR A 1 360 ? -51.272 19.149 15.792 1.00 20.98 360 THR A C 1
ATOM 5154 O O . THR A 1 360 ? -51.894 18.226 15.247 1.00 22.60 360 THR A O 1
ATOM 5165 N N . GLY A 1 361 ? -49.998 19.418 15.506 1.00 19.82 361 GLY A N 1
ATOM 5166 C CA . GLY A 1 361 ? -49.316 18.690 14.460 1.00 19.86 361 GLY A CA 1
ATOM 5167 C C . GLY A 1 361 ? -49.573 19.174 13.044 1.00 19.29 361 GLY A C 1
ATOM 5168 O O . GLY A 1 361 ? -49.063 18.560 12.100 1.00 19.90 361 GLY A O 1
ATOM 5172 N N . ASP A 1 362 ? -50.341 20.245 12.859 1.00 18.67 362 ASP A N 1
ATOM 5173 C CA . ASP A 1 362 ? -50.532 20.775 11.518 1.00 18.17 362 ASP A CA 1
ATOM 5174 C C . ASP A 1 362 ? -49.182 21.071 10.885 1.00 17.93 362 ASP A C 1
ATOM 5175 O O . ASP A 1 362 ? -48.292 21.630 11.532 1.00 17.88 362 ASP A O 1
ATOM 5184 N N . TYR A 1 363 ? -49.048 20.717 9.602 1.00 18.15 363 TYR A N 1
ATOM 5185 C CA . TYR A 1 363 ? -47.802 20.882 8.861 1.00 18.31 363 TYR A CA 1
ATOM 5186 C C . TYR A 1 363 ? -47.673 22.303 8.330 1.00 17.97 363 TYR A C 1
ATOM 5187 O O . TYR A 1 363 ? -48.557 22.796 7.618 1.00 18.05 363 TYR A O 1
ATOM 5205 N N . PHE A 1 364 ? -46.553 22.955 8.656 1.00 17.35 364 PHE A N 1
ATOM 5206 C CA . PHE A 1 364 ? -46.290 24.315 8.187 1.00 16.04 364 PHE A CA 1
ATOM 5207 C C . PHE A 1 364 ? -45.297 24.358 7.028 1.00 16.14 364 PHE A C 1
ATOM 5208 O O . PHE A 1 364 ? -45.564 25.028 6.029 1.00 17.74 364 PHE A O 1
ATOM 5225 N N . TRP A 1 365 ? -44.156 23.668 7.130 1.00 16.28 365 TRP A N 1
ATOM 5226 C CA . TRP A 1 365 ? -43.218 23.620 6.008 1.00 17.25 365 TRP A CA 1
ATOM 5227 C C . TRP A 1 365 ? -42.099 22.618 6.265 1.00 15.81 365 TRP A C 1
ATOM 5228 O O . TRP A 1 365 ? -41.913 22.137 7.386 1.00 16.69 365 TRP A O 1
ATOM 5249 N N . SER A 1 366 ? -41.329 22.340 5.206 1.00 14.89 366 SER A N 1
ATOM 5250 C CA . SER A 1 366 ? -40.111 21.537 5.299 1.00 15.59 366 SER A CA 1
ATOM 5251 C C . SER A 1 366 ? -39.100 22.054 4.276 1.00 16.59 366 SER A C 1
ATOM 5252 O O . SER A 1 366 ? -39.476 22.565 3.219 1.00 17.57 366 SER A O 1
ATOM 5260 N N . LYS A 1 367 ? -37.823 21.876 4.622 1.00 16.14 367 LYS A N 1
ATOM 5261 C CA . LYS A 1 367 ? -36.705 22.447 3.854 1.00 16.19 367 LYS A CA 1
ATOM 5262 C C . LYS A 1 367 ? -35.454 21.569 3.904 1.00 15.86 367 LYS A C 1
ATOM 5263 O O . LYS A 1 367 ? -35.010 21.249 4.975 1.00 17.09 367 LYS A O 1
ATOM 5282 N N . ALA A 1 368 ? -34.903 21.212 2.753 1.00 15.57 368 ALA A N 1
ATOM 5283 C CA . ALA A 1 368 ? -33.653 20.470 2.730 1.00 15.28 368 ALA A CA 1
ATOM 5284 C C . ALA A 1 368 ? -32.456 21.369 3.039 1.00 15.82 368 ALA A C 1
ATOM 5285 O O . ALA A 1 368 ? -32.451 22.569 2.751 1.00 16.77 368 ALA A O 1
ATOM 5292 N N . THR A 1 369 ? -31.427 20.759 3.629 1.00 14.69 369 THR A N 1
ATOM 5293 C CA . THR A 1 369 ? -30.189 21.463 3.917 1.00 15.79 369 THR A CA 1
ATOM 5294 C C . THR A 1 369 ? -29.095 20.846 3.063 1.00 16.44 369 THR A C 1
ATOM 5295 O O . THR A 1 369 ? -28.825 21.341 1.950 1.00 17.14 369 THR A O 1
ATOM 5306 N N . VAL A 1 370 ? -28.433 19.784 3.523 1.00 15.34 370 VAL A N 1
ATOM 5307 C CA . VAL A 1 370 ? -27.452 19.064 2.738 1.00 15.76 370 VAL A CA 1
ATOM 5308 C C . VAL A 1 370 ? -28.078 18.486 1.471 1.00 16.75 370 VAL A C 1
ATOM 5309 O O . VAL A 1 370 ? -29.294 18.284 1.363 1.00 15.98 370 VAL A O 1
ATOM 5322 N N . GLU A 1 371 ? -27.216 18.183 0.512 1.00 16.13 371 GLU A N 1
ATOM 5323 C CA . GLU A 1 371 ? -27.637 17.394 -0.634 1.00 17.73 371 GLU A CA 1
ATOM 5324 C C . GLU A 1 371 ? -28.250 16.083 -0.153 1.00 16.60 371 GLU A C 1
ATOM 5325 O O . GLU A 1 371 ? -27.671 15.377 0.680 1.00 16.54 371 GLU A O 1
ATOM 5337 N N . GLN A 1 372 ? -29.434 15.765 -0.673 1.00 15.93 372 GLN A N 1
ATOM 5338 C CA . GLN A 1 372 ? -30.143 14.541 -0.310 1.00 15.66 372 GLN A CA 1
ATOM 5339 C C . GLN A 1 372 ? -30.895 14.045 -1.537 1.00 16.60 372 GLN A C 1
ATOM 5340 O O . GLN A 1 372 ? -31.401 14.841 -2.336 1.00 17.60 372 GLN A O 1
ATOM 5354 N N . ASN A 1 373 ? -30.993 12.718 -1.666 1.00 15.80 373 ASN A N 1
ATOM 5355 C CA . ASN A 1 373 ? -31.770 12.170 -2.769 1.00 15.84 373 ASN A CA 1
ATOM 5356 C C . ASN A 1 373 ? -32.625 10.973 -2.365 1.00 17.19 373 ASN A C 1
ATOM 5357 O O . ASN A 1 373 ? -33.041 10.208 -3.231 1.00 18.49 373 ASN A O 1
ATOM 5368 N N . SER A 1 374 ? -32.930 10.798 -1.083 1.00 16.62 374 SER A N 1
ATOM 5369 C CA . SER A 1 374 ? -33.924 9.800 -0.717 1.00 16.72 374 SER A CA 1
ATOM 5370 C C . SER A 1 374 ? -35.347 10.330 -0.808 1.00 16.57 374 SER A C 1
ATOM 5371 O O . SER A 1 374 ? -36.280 9.530 -0.971 1.00 17.09 374 SER A O 1
ATOM 5379 N N . ILE A 1 375 ? -35.544 11.642 -0.695 1.00 18.08 375 ILE A N 1
ATOM 5380 C CA . ILE A 1 375 ? -36.875 12.241 -0.735 1.00 17.66 375 ILE A CA 1
ATOM 5381 C C . ILE A 1 375 ? -37.064 12.906 -2.089 1.00 18.30 375 ILE A C 1
ATOM 5382 O O . ILE A 1 375 ? -36.335 13.843 -2.436 1.00 19.15 375 ILE A O 1
ATOM 5398 N N . ALA A 1 376 ? -38.058 12.423 -2.838 1.00 19.36 376 ALA A N 1
ATOM 5399 C CA . ALA A 1 376 ? -38.393 13.003 -4.132 1.00 20.95 376 ALA A CA 1
ATOM 5400 C C . ALA A 1 376 ? -39.224 14.267 -3.984 1.00 22.18 376 ALA A C 1
ATOM 5401 O O . ALA A 1 376 ? -39.001 15.247 -4.703 1.00 24.41 376 ALA A O 1
ATOM 5408 N N . SER A 1 377 ? -40.186 14.265 -3.065 1.00 20.64 377 SER A N 1
ATOM 5409 C CA . SER A 1 377 ? -40.998 1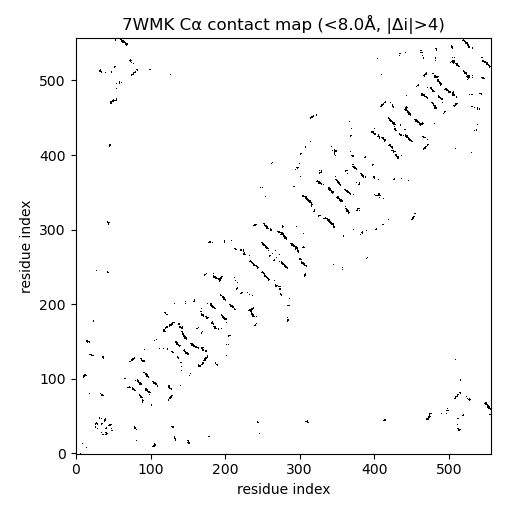5.450 -2.841 1.00 21.36 377 SER A CA 1
ATOM 5410 C C . SER A 1 377 ? -41.733 15.298 -1.517 1.00 20.47 377 SER A C 1
ATOM 5411 O O . SER A 1 377 ? -41.834 14.199 -0.962 1.00 20.28 377 SER A O 1
ATOM 5419 N N . ILE A 1 378 ? -42.215 16.429 -1.013 1.00 19.38 378 ILE A N 1
ATOM 5420 C CA . ILE A 1 378 ? -43.100 16.504 0.145 1.00 18.04 378 ILE A CA 1
ATOM 5421 C C . ILE A 1 378 ? -44.254 17.404 -0.271 1.00 19.09 378 ILE A C 1
ATOM 5422 O O . ILE A 1 378 ? -44.025 18.499 -0.789 1.00 21.13 378 ILE A O 1
ATOM 5438 N N . ASP A 1 379 ? -45.485 16.934 -0.087 1.00 18.90 379 ASP A N 1
ATOM 5439 C CA . ASP A 1 379 ? -46.651 17.677 -0.539 1.00 20.10 379 ASP A CA 1
ATOM 5440 C C . ASP A 1 379 ? -47.085 18.685 0.526 1.00 19.97 379 ASP A C 1
ATOM 5441 O O . ASP A 1 379 ? -46.459 18.820 1.577 1.00 20.37 379 ASP A O 1
ATOM 5450 N N . ASP A 1 380 ? -48.148 19.438 0.238 1.00 21.07 380 ASP A N 1
ATOM 5451 C CA . ASP A 1 380 ? -48.571 20.528 1.117 1.00 22.13 380 ASP A CA 1
ATOM 5452 C C . ASP A 1 380 ? -49.315 20.054 2.361 1.00 20.77 380 ASP A C 1
ATOM 5453 O O . ASP A 1 380 ? -49.805 20.881 3.145 1.00 21.22 380 ASP A O 1
ATOM 5462 N N . LYS A 1 381 ? -49.375 18.744 2.574 1.00 21.51 381 LYS A N 1
ATOM 5463 C CA . LYS A 1 381 ? -49.873 18.171 3.815 1.00 23.22 381 LYS A CA 1
ATOM 5464 C C . LYS A 1 381 ? -48.752 17.469 4.569 1.00 20.91 381 LYS A C 1
ATOM 5465 O O . LYS A 1 381 ? -48.997 16.873 5.628 1.00 21.71 381 LYS A O 1
ATOM 5484 N N . GLY A 1 382 ? -47.524 17.530 4.058 1.00 18.94 382 GLY A N 1
ATOM 5485 C CA . GLY A 1 382 ? -46.409 16.895 4.723 1.00 18.14 382 GLY A CA 1
ATOM 5486 C C . GLY A 1 382 ? -46.231 15.439 4.393 1.00 18.14 382 GLY A C 1
ATOM 5487 O O . GLY A 1 382 ? -45.497 14.747 5.110 1.00 17.96 382 GLY A O 1
ATOM 5491 N N . LEU A 1 383 ? -46.887 14.947 3.342 1.00 18.76 383 LEU A N 1
ATOM 5492 C CA . LEU A 1 383 ? -46.721 13.567 2.923 1.00 19.10 383 LEU A CA 1
ATOM 5493 C C . LEU A 1 383 ? -45.461 13.463 2.077 1.00 19.45 383 LEU A C 1
ATOM 5494 O O . LEU A 1 383 ? -45.323 14.149 1.057 1.00 20.45 383 LEU A O 1
ATOM 5510 N N . VAL A 1 384 ? -44.541 12.621 2.517 1.00 18.50 384 VAL A N 1
ATOM 5511 C CA . VAL A 1 384 ? -43.259 12.430 1.854 1.00 18.86 384 VAL A CA 1
ATOM 5512 C C . VAL A 1 384 ? -43.403 11.342 0.798 1.00 19.81 384 VAL A C 1
ATOM 5513 O O . VAL A 1 384 ? -43.954 10.269 1.073 1.00 20.84 384 VAL A O 1
ATOM 5526 N N . THR A 1 385 ? -42.894 11.611 -0.403 1.00 20.03 385 THR A N 1
ATOM 5527 C CA . THR A 1 385 ? -42.727 10.597 -1.435 1.00 21.23 385 THR A CA 1
ATOM 5528 C C . THR A 1 385 ? -41.234 10.337 -1.609 1.00 19.92 385 THR A C 1
ATOM 5529 O O . THR A 1 385 ? -40.470 11.266 -1.899 1.00 19.88 385 THR A O 1
ATOM 5540 N N . VAL A 1 386 ? -40.821 9.086 -1.411 1.00 18.78 386 VAL A N 1
ATOM 5541 C CA . VAL A 1 386 ? -39.407 8.743 -1.524 1.00 19.09 386 VAL A CA 1
ATOM 5542 C C . VAL A 1 386 ? -39.019 8.532 -2.985 1.00 19.75 386 VAL A C 1
ATOM 5543 O O . VAL A 1 386 ? -39.854 8.286 -3.867 1.00 21.78 386 VAL A O 1
ATOM 5556 N N . ASN A 1 387 ? -37.712 8.594 -3.221 1.00 20.25 387 ASN A N 1
ATOM 5557 C CA . ASN A 1 387 ? -37.118 8.430 -4.542 1.00 20.20 387 ASN A CA 1
ATOM 5558 C C . ASN A 1 387 ? -36.911 6.946 -4.828 1.00 22.63 387 ASN A C 1
ATOM 5559 O O . ASN A 1 387 ? -36.003 6.315 -4.277 1.00 22.48 387 ASN A O 1
ATOM 5570 N N . GLU A 1 388 ? -37.748 6.403 -5.725 1.00 24.68 388 GLU A N 1
ATOM 5571 C CA . GLU A 1 388 ? -37.693 4.981 -6.051 1.00 28.97 388 GLU A CA 1
ATOM 5572 C C . GLU A 1 388 ? -36.334 4.573 -6.599 1.00 27.28 388 GLU A C 1
ATOM 5573 O O . GLU A 1 388 ? -35.961 3.395 -6.522 1.00 27.42 388 GLU A O 1
ATOM 5585 N N . ASP A 1 389 ? -35.605 5.505 -7.208 1.00 25.55 389 ASP A N 1
ATOM 5586 C CA . ASP A 1 389 ? -34.329 5.149 -7.818 1.00 27.92 389 ASP A CA 1
ATOM 5587 C C . ASP A 1 389 ? -33.212 4.935 -6.798 1.00 26.16 389 ASP A C 1
ATOM 5588 O O . ASP A 1 389 ? -32.149 4.427 -7.178 1.00 26.01 389 ASP A O 1
ATOM 5597 N N . MET A 1 390 ? -33.428 5.293 -5.528 1.00 23.38 390 MET A N 1
ATOM 5598 C CA . MET A 1 390 ? -32.495 5.008 -4.434 1.00 22.46 390 MET A CA 1
ATOM 5599 C C . MET A 1 390 ? -32.877 3.809 -3.592 1.00 22.63 390 MET A C 1
ATOM 5600 O O . MET A 1 390 ? -32.322 3.639 -2.505 1.00 22.94 390 MET A O 1
ATOM 5614 N N . ILE A 1 391 ? -33.814 2.987 -4.055 1.00 24.33 391 ILE A N 1
ATOM 5615 C CA . ILE A 1 391 ? -34.155 1.730 -3.399 1.00 26.07 391 ILE A CA 1
ATOM 5616 C C . ILE A 1 391 ? -33.390 0.624 -4.108 1.00 26.57 391 ILE A C 1
ATOM 5617 O O . ILE A 1 391 ? -33.435 0.524 -5.338 1.00 27.07 391 ILE A O 1
ATOM 5633 N N . LEU A 1 392 ? -32.656 -0.182 -3.343 1.00 28.00 392 LEU A N 1
ATOM 5634 C CA . LEU A 1 392 ? -31.815 -1.219 -3.935 1.00 30.30 392 LEU A CA 1
ATOM 5635 C C . LEU A 1 392 ? -32.687 -2.293 -4.574 1.00 31.22 392 LEU A C 1
ATOM 5636 O O . LEU A 1 392 ? -33.456 -2.971 -3.890 1.00 32.32 392 LEU A O 1
ATOM 5652 N N . LYS A 1 393 ? -32.555 -2.461 -5.883 1.00 34.14 393 LYS A N 1
ATOM 5653 C CA . LYS A 1 393 ? -33.294 -3.485 -6.613 1.00 37.83 393 LYS A CA 1
ATOM 5654 C C . LYS A 1 393 ? -32.296 -4.349 -7.360 1.00 41.50 393 LYS A C 1
ATOM 5655 O O . LYS A 1 393 ? -31.980 -5.472 -6.941 1.00 43.74 393 LYS A O 1
ATOM 5674 N N . GLU A 1 394 ? -31.791 -3.979 -8.559 1.00 42.63 394 GLU A N 1
ATOM 5675 C CA . GLU A 1 394 ? -30.814 -4.809 -9.310 1.00 45.24 394 GLU A CA 1
ATOM 5676 C C . GLU A 1 394 ? -29.469 -4.750 -8.583 1.00 42.09 394 GLU A C 1
ATOM 5677 O O . GLU A 1 394 ? -29.103 -3.659 -8.103 1.00 40.75 394 GLU A O 1
ATOM 5689 N N . PRO A 1 395 ? -28.722 -5.869 -8.480 1.00 39.08 395 PRO A N 1
ATOM 5690 C CA . PRO A 1 395 ? -27.443 -5.883 -7.772 1.00 39.37 395 PRO A CA 1
ATOM 5691 C C . PRO A 1 395 ? -26.294 -5.173 -8.505 1.00 40.51 395 PRO A C 1
ATOM 5692 O O . PRO A 1 395 ? -25.355 -4.780 -7.835 1.00 40.42 395 PRO A O 1
ATOM 5697 N N . GLY A 1 396 ? -26.378 -5.020 -9.832 1.00 39.90 396 GLY A N 1
ATOM 5698 C CA . GLY A 1 396 ? -25.299 -4.426 -10.603 1.00 39.61 396 GLY A CA 1
ATOM 5699 C C . GLY A 1 396 ? -25.355 -2.919 -10.786 1.00 38.13 396 GLY A C 1
ATOM 5700 O O . GLY A 1 396 ? -24.398 -2.341 -11.311 1.00 38.88 396 GLY A O 1
ATOM 5702 N N . LYS A 1 397 ? -26.438 -2.266 -10.368 1.00 33.68 397 LYS A N 1
ATOM 5703 C CA . LYS A 1 397 ? -26.589 -0.839 -10.615 1.00 29.29 397 LYS A CA 1
ATOM 5704 C C . LYS A 1 397 ? -25.845 -0.021 -9.563 1.00 26.08 397 LYS A C 1
ATOM 5705 O O . LYS A 1 397 ? -25.598 -0.477 -8.442 1.00 26.26 397 LYS A O 1
ATOM 5713 N N . ASP A 1 398 ? -25.486 1.209 -9.944 1.00 23.13 398 ASP A N 1
ATOM 5714 C CA . ASP A 1 398 ? -24.826 2.147 -9.037 1.00 21.61 398 ASP A CA 1
ATOM 5715 C C . ASP A 1 398 ? -25.879 2.986 -8.328 1.00 23.58 398 ASP A C 1
ATOM 5716 O O . ASP A 1 398 ? -26.738 3.594 -8.981 1.00 24.57 398 ASP A O 1
ATOM 5723 N N . TYR A 1 399 ? -25.825 3.000 -6.994 1.00 22.78 399 TYR A N 1
ATOM 5724 C CA . TYR A 1 399 ? -26.785 3.720 -6.155 1.00 21.90 399 TYR A CA 1
ATOM 5725 C C . TYR A 1 399 ? -26.014 4.764 -5.358 1.00 20.86 399 TYR A C 1
ATOM 5726 O O . TYR A 1 399 ? -25.492 4.491 -4.273 1.00 21.81 399 TYR A O 1
ATOM 5744 N N . ASN A 1 400 ? -25.953 5.969 -5.905 1.00 19.28 400 ASN A N 1
ATOM 5745 C CA . ASN A 1 400 ? -25.161 7.043 -5.312 1.00 18.07 400 ASN A CA 1
ATOM 5746 C C . ASN A 1 400 ? -26.090 7.855 -4.424 1.00 17.83 400 ASN A C 1
ATOM 5747 O O . ASN A 1 400 ? -26.698 8.830 -4.848 1.00 19.78 400 ASN A O 1
ATOM 5758 N N . TYR A 1 401 ? -26.203 7.416 -3.173 1.00 17.25 401 TYR A N 1
ATOM 5759 C CA . TYR A 1 401 ? -27.080 8.038 -2.185 1.00 17.27 401 TYR A CA 1
ATOM 5760 C C . TYR A 1 401 ? -26.411 9.238 -1.528 1.00 16.85 401 TYR A C 1
ATOM 5761 O O . TYR A 1 401 ? -25.207 9.246 -1.285 1.00 17.21 401 TYR A O 1
ATOM 5779 N N . CYS A 1 402 ? -27.218 10.259 -1.246 1.00 16.01 402 CYS A N 1
ATOM 5780 C CA . CYS A 1 402 ? -26.840 11.387 -0.405 1.00 16.63 402 CYS A CA 1
ATOM 5781 C C . CYS A 1 402 ? -27.957 11.535 0.618 1.00 15.44 402 CYS A C 1
ATOM 5782 O O . CYS A 1 402 ? -29.134 11.530 0.231 1.00 16.23 402 CYS A O 1
ATOM 5789 N N . PRO A 1 403 ? -27.650 11.714 1.915 1.00 15.54 403 PRO A N 1
ATOM 5790 C CA . PRO A 1 403 ? -26.300 11.835 2.498 1.00 15.41 403 PRO A CA 1
ATOM 5791 C C . PRO A 1 403 ? -25.678 10.473 2.833 1.00 16.70 403 PRO A C 1
ATOM 5792 O O . PRO A 1 403 ? -25.326 9.744 1.911 1.00 16.54 403 PRO A O 1
ATOM 5803 N N . THR A 1 404 ? -25.524 10.135 4.109 1.00 16.26 404 THR A N 1
ATOM 5804 C CA . THR A 1 404 ? -24.925 8.866 4.475 1.00 15.83 404 THR A CA 1
ATOM 5805 C C . THR A 1 404 ? -25.617 8.342 5.723 1.00 17.69 404 THR A C 1
ATOM 5806 O O . THR A 1 404 ? -26.517 8.983 6.285 1.00 17.56 404 THR A O 1
ATOM 5817 N N . PHE A 1 405 ? -25.149 7.187 6.191 1.00 18.16 405 PHE A N 1
ATOM 5818 C CA . PHE A 1 405 ? -25.678 6.662 7.442 1.00 20.33 405 PHE A CA 1
ATOM 5819 C C . PHE A 1 405 ? -25.234 7.466 8.659 1.00 17.86 405 PHE A C 1
ATOM 5820 O O . PHE A 1 405 ? -25.752 7.221 9.752 1.00 18.16 405 PHE A O 1
ATOM 5837 N N . LEU A 1 406 ? -24.312 8.417 8.507 1.00 16.15 406 LEU A N 1
ATOM 5838 C CA . LEU A 1 406 ? -24.027 9.395 9.549 1.00 15.37 406 LEU A CA 1
ATOM 5839 C C . LEU A 1 406 ? -24.518 10.794 9.190 1.00 15.80 406 LEU A C 1
ATOM 5840 O O . LEU A 1 406 ? -24.105 11.771 9.824 1.00 15.90 406 LEU A O 1
ATOM 5856 N N . GLY A 1 407 ? -25.387 10.908 8.186 1.00 15.36 407 GLY A N 1
ATOM 5857 C CA . GLY A 1 407 ? -25.881 12.202 7.732 1.00 15.31 407 GLY A CA 1
ATOM 5858 C C . GLY A 1 407 ? -24.886 12.898 6.817 1.00 14.78 407 GLY A C 1
ATOM 5859 O O . GLY A 1 407 ? -23.878 12.317 6.402 1.00 15.46 407 GLY A O 1
ATOM 5863 N N . GLY A 1 408 ? -25.171 14.162 6.487 1.00 15.86 408 GLY A N 1
ATOM 5864 C CA . GLY A 1 408 ? -26.368 14.880 6.896 1.00 14.19 408 GLY A CA 1
ATOM 5865 C C . GLY A 1 408 ? -26.287 15.329 8.333 1.00 12.68 408 GLY A C 1
ATOM 5866 O O . GLY A 1 408 ? -25.255 15.809 8.778 1.00 14.54 408 GLY A O 1
ATOM 5870 N N . ARG A 1 409 ? -27.368 15.166 9.087 1.00 12.82 409 ARG A N 1
ATOM 5871 C CA . ARG A 1 409 ? -27.266 15.297 10.538 1.00 12.74 409 ARG A CA 1
ATOM 5872 C C . ARG A 1 409 ? -27.192 13.898 11.141 1.00 12.60 409 ARG A C 1
ATOM 5873 O O . ARG A 1 409 ? -27.494 12.897 10.484 1.00 13.58 409 ARG A O 1
ATOM 5894 N N . ASP A 1 410 ? -26.779 13.834 12.395 1.00 12.88 410 ASP A N 1
ATOM 5895 C CA . ASP A 1 410 ? -26.961 12.611 13.178 1.00 12.34 410 ASP A CA 1
ATOM 5896 C C . ASP A 1 410 ? -27.301 13.091 14.584 1.00 11.67 410 ASP A C 1
ATOM 5897 O O . ASP A 1 410 ? -27.762 14.228 14.752 1.00 12.05 410 ASP A O 1
ATOM 5906 N N . TRP A 1 411 ? -27.078 12.268 15.603 1.00 11.52 411 TRP A N 1
ATOM 5907 C CA . TRP A 1 411 ? -27.443 12.692 16.948 1.00 12.30 411 TRP A CA 1
ATOM 5908 C C . TRP A 1 411 ? -26.889 14.071 17.327 1.00 11.04 411 TRP A C 1
ATOM 5909 O O . TRP A 1 411 ? -27.565 14.766 18.102 1.00 12.05 411 TRP A O 1
ATOM 5930 N N . PRO A 1 412 ? -25.739 14.548 16.838 1.00 11.30 412 PRO A N 1
ATOM 5931 C CA . PRO A 1 412 ? -25.241 15.842 17.358 1.00 11.34 412 PRO A CA 1
ATOM 5932 C C . PRO A 1 412 ? -26.251 16.979 17.188 1.00 11.48 412 PRO A C 1
ATOM 5933 O O . PRO A 1 412 ? -26.653 17.322 16.084 1.00 12.72 412 PRO A O 1
ATOM 5944 N N . SER A 1 413 ? -26.622 17.602 18.308 1.00 11.05 413 SER A N 1
ATOM 5945 C CA . SER A 1 413 ? -27.806 18.442 18.359 1.00 11.03 413 SER A CA 1
ATOM 5946 C C . SER A 1 413 ? -27.600 19.853 17.806 1.00 12.34 413 SER A C 1
ATOM 5947 O O . SER A 1 413 ? -26.516 20.438 17.876 1.00 12.10 413 SER A O 1
ATOM 5955 N N . ALA A 1 414 ? -28.704 20.419 17.326 1.00 12.80 414 ALA A N 1
ATOM 5956 C CA . ALA A 1 414 ? -28.826 21.807 16.946 1.00 12.98 414 ALA A CA 1
ATOM 5957 C C . ALA A 1 414 ? -29.019 22.704 18.173 1.00 11.86 414 ALA A C 1
ATOM 5958 O O . ALA A 1 414 ? -29.173 22.246 19.305 1.00 12.43 414 ALA A O 1
ATOM 5965 N N . GLY A 1 415 ? -28.947 24.012 17.919 1.00 11.73 415 GLY A N 1
ATOM 5966 C CA . GLY A 1 415 ? -29.222 25.010 18.932 1.00 12.43 415 GLY A CA 1
ATOM 5967 C C . GLY A 1 415 ? -30.081 26.116 18.347 1.00 12.45 415 GLY A C 1
ATOM 5968 O O . GLY A 1 415 ? -30.166 26.287 17.129 1.00 14.95 415 GLY A O 1
ATOM 5972 N N . TYR A 1 416 ? -30.718 26.862 19.233 1.00 13.21 416 TYR A N 1
ATOM 5973 C CA . TYR A 1 416 ? -31.622 27.950 18.870 1.00 12.44 416 TYR A CA 1
ATOM 5974 C C . TYR A 1 416 ? -31.101 29.255 19.445 1.00 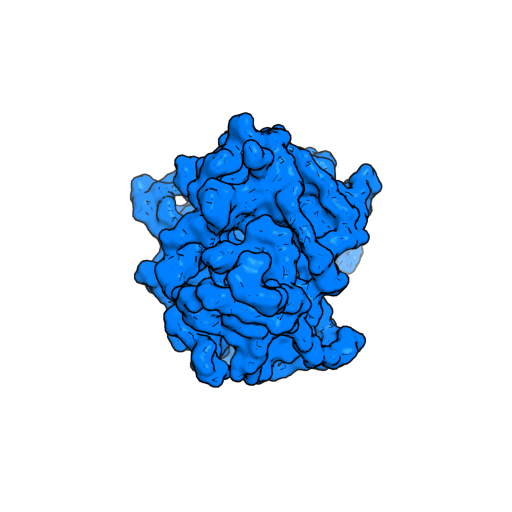12.41 416 TYR A C 1
ATOM 5975 O O . TYR A 1 416 ? -30.608 29.293 20.575 1.00 12.95 416 TYR A O 1
ATOM 5993 N N . LEU A 1 417 ? -31.204 30.326 18.650 1.00 13.22 417 LEU A N 1
ATOM 5994 C CA . LEU A 1 417 ? -30.869 31.681 19.088 1.00 14.48 417 LEU A CA 1
ATOM 5995 C C . LEU A 1 417 ? -32.163 32.482 19.164 1.00 14.79 417 LEU A C 1
ATOM 5996 O O . LEU A 1 417 ? -32.656 32.966 18.134 1.00 15.37 417 LEU A O 1
ATOM 6012 N N . PRO A 1 418 ? -32.780 32.619 20.342 1.00 13.42 418 PRO A N 1
ATOM 6013 C CA . PRO A 1 418 ? -34.058 33.349 20.409 1.00 14.92 418 PRO A CA 1
ATOM 6014 C C . PRO A 1 418 ? -33.959 34.811 20.010 1.00 16.30 418 PRO A C 1
ATOM 6015 O O . PRO A 1 418 ? -34.964 35.379 19.544 1.00 17.27 418 PRO A O 1
ATOM 6026 N N . LYS A 1 419 ? -32.789 35.452 20.173 1.00 16.40 419 LYS A N 1
ATOM 6027 C CA . LYS A 1 419 ? -32.708 36.878 19.853 1.00 16.73 419 LYS A CA 1
ATOM 6028 C C . LYS A 1 419 ? -32.806 37.129 18.354 1.00 17.61 419 LYS A C 1
ATOM 6029 O O . LYS A 1 419 ? -33.294 38.187 17.941 1.00 19.71 419 LYS A O 1
ATOM 6048 N N . SER A 1 420 ? -32.357 36.181 17.530 1.00 17.14 420 SER A N 1
ATOM 6049 C CA . SER A 1 420 ? -32.429 36.306 16.081 1.00 17.37 420 SER A CA 1
ATOM 6050 C C . SER A 1 420 ? -33.356 35.282 15.439 1.00 16.12 420 SER A C 1
ATOM 6051 O O . SER A 1 420 ? -33.515 35.289 14.211 1.00 17.36 420 SER A O 1
ATOM 6059 N N . ASN A 1 421 ? -33.959 34.401 16.234 1.00 15.66 421 ASN A N 1
ATOM 6060 C CA . ASN A 1 421 ? -34.901 33.402 15.743 1.00 15.14 421 ASN A CA 1
ATOM 6061 C C . ASN A 1 421 ? -34.246 32.461 14.741 1.00 14.65 421 ASN A C 1
ATOM 6062 O O . ASN A 1 421 ? -34.845 32.094 13.725 1.00 16.32 421 ASN A O 1
ATOM 6073 N N . LEU A 1 422 ? -33.023 32.034 15.053 1.00 15.38 422 LEU A N 1
ATOM 6074 C CA . LEU A 1 422 ? -32.228 31.194 14.161 1.00 14.18 422 LEU A CA 1
ATOM 6075 C C . LEU A 1 422 ? -32.062 29.798 14.747 1.00 13.33 422 LEU A C 1
ATOM 6076 O O . LEU A 1 422 ? -31.734 29.644 15.923 1.00 13.64 422 LEU A O 1
ATOM 6092 N N . TYR A 1 423 ? -32.273 28.793 13.907 1.00 13.65 423 TYR A N 1
ATOM 6093 C CA . TYR A 1 423 ? -32.026 27.395 14.218 1.00 13.63 423 TYR A CA 1
ATOM 6094 C C . TYR A 1 423 ? -30.689 27.012 13.600 1.00 13.63 423 TYR A C 1
ATOM 6095 O O . TYR A 1 423 ? -30.504 27.141 12.388 1.00 14.17 423 TYR A O 1
ATOM 6113 N N . VAL A 1 424 ? -29.770 26.543 14.438 1.00 13.39 424 VAL A N 1
ATOM 6114 C CA . VAL A 1 424 ? -28.376 26.337 14.055 1.00 13.35 424 VAL A CA 1
ATOM 6115 C C . VAL A 1 424 ? -28.052 24.855 14.166 1.00 12.15 424 VAL A C 1
ATOM 6116 O O . VAL A 1 424 ? -28.053 24.308 15.269 1.00 13.46 424 VAL A O 1
ATOM 6129 N N . ILE A 1 425 ? -27.716 24.226 13.041 1.00 12.86 425 ILE A N 1
ATOM 6130 C CA . ILE A 1 425 ? -27.566 22.776 12.994 1.00 12.79 425 ILE A CA 1
ATOM 6131 C C . ILE A 1 425 ? -26.220 22.325 12.432 1.00 13.60 425 ILE A C 1
ATOM 6132 O O . ILE A 1 425 ? -25.819 22.760 11.337 1.00 12.80 425 ILE A O 1
ATOM 6148 N N . PRO A 1 426 ? -25.507 21.436 13.135 1.00 12.74 426 PRO A N 1
ATOM 6149 C CA . PRO A 1 426 ? -24.275 20.872 12.577 1.00 13.01 426 PRO A CA 1
ATOM 6150 C C . PRO A 1 426 ? -24.589 19.714 11.641 1.00 12.36 426 PRO A C 1
ATOM 6151 O O . PRO A 1 426 ? -25.478 18.887 11.900 1.00 12.60 426 PRO A O 1
ATOM 6162 N N . LEU A 1 427 ? -23.856 19.684 10.521 1.00 12.35 427 LEU A N 1
ATOM 6163 C CA . LEU A 1 427 ? -24.140 18.798 9.400 1.00 12.13 427 LEU A CA 1
ATOM 6164 C C . LEU A 1 427 ? -22.829 18.279 8.827 1.00 12.54 427 LEU A C 1
ATOM 6165 O O . LEU A 1 427 ? -21.747 18.835 9.075 1.00 13.19 427 LEU A O 1
ATOM 6181 N N . SER A 1 428 ? -22.957 17.238 8.001 1.00 13.51 428 SER A N 1
ATOM 6182 C CA . SER A 1 428 ? -21.853 16.678 7.230 1.00 12.07 428 SER A CA 1
ATOM 6183 C C . SER A 1 428 ? -22.222 16.673 5.752 1.00 12.41 428 SER A C 1
ATOM 6184 O O . SER A 1 428 ? -23.253 16.110 5.368 1.00 13.71 428 SER A O 1
ATOM 6192 N N . ASN A 1 429 ? -21.342 17.232 4.923 1.00 12.45 429 ASN A N 1
ATOM 6193 C CA . ASN A 1 429 ? -21.530 17.286 3.471 1.00 13.55 429 ASN A CA 1
ATOM 6194 C C . ASN A 1 429 ? -21.063 15.980 2.816 1.00 13.86 429 ASN A C 1
ATOM 6195 O O . ASN A 1 429 ? -20.119 15.951 2.029 1.00 14.64 429 ASN A O 1
ATOM 6206 N N . ALA A 1 430 ? -21.743 14.885 3.139 1.00 14.95 430 ALA A N 1
ATOM 6207 C CA . ALA A 1 430 ? -21.286 13.559 2.734 1.00 15.55 430 ALA A CA 1
ATOM 6208 C C . ALA A 1 430 ? -22.339 12.796 1.927 1.00 15.74 430 ALA A C 1
ATOM 6209 O O . ALA A 1 430 ? -23.544 13.005 2.089 1.00 17.22 430 ALA A O 1
ATOM 6216 N N . CYS A 1 431 ? -21.860 11.884 1.080 1.00 15.53 431 CYS A N 1
ATOM 6217 C CA . CYS A 1 431 ? -22.687 10.956 0.307 1.00 15.95 431 CYS A CA 1
ATOM 6218 C C . CYS A 1 431 ? -21.951 9.619 0.300 1.00 17.58 431 CYS A C 1
ATOM 6219 O O . CYS A 1 431 ? -20.765 9.568 0.659 1.00 19.16 431 CYS A O 1
ATOM 6226 N N . TYR A 1 432 ? -22.592 8.529 -0.078 1.00 19.33 432 TYR A N 1
ATOM 6227 C CA . TYR A 1 432 ? -21.832 7.264 -0.261 1.00 22.36 432 TYR A CA 1
ATOM 6228 C C . TYR A 1 432 ? -22.579 6.339 -1.208 1.00 22.39 432 TYR A C 1
ATOM 6229 O O . TYR A 1 432 ? -23.652 6.621 -1.606 1.00 23.94 432 TYR A O 1
ATOM 6247 N N . ASP A 1 433 ? -21.881 5.276 -1.545 1.00 18.56 433 ASP A N 1
ATOM 6248 C CA . ASP A 1 433 ? -22.440 4.221 -2.407 1.00 22.46 433 ASP A CA 1
ATOM 6249 C C . ASP A 1 433 ? -23.332 3.312 -1.580 1.00 23.49 433 ASP A C 1
ATOM 6250 O O . ASP A 1 433 ? -22.827 2.659 -0.714 1.00 27.03 433 ASP A O 1
ATOM 6255 N N . LEU A 1 434 ? -24.616 3.332 -1.867 1.00 25.12 434 LEU A N 1
ATOM 6256 C CA . LEU A 1 434 ? -25.583 2.437 -1.190 1.00 28.77 434 LEU A CA 1
ATOM 6257 C C . LEU A 1 434 ? -25.344 0.998 -1.704 1.00 29.30 434 LEU A C 1
ATOM 6258 O O . LEU A 1 434 ? -25.294 0.811 -2.857 1.00 29.37 434 LEU A O 1
ATOM 6274 N N . VAL A 1 453 ? -17.477 6.484 1.642 1.00 58.59 453 VAL A N 1
ATOM 6275 C CA . VAL A 1 453 ? -17.892 7.833 2.006 1.00 46.65 453 VAL A CA 1
ATOM 6276 C C . VAL A 1 453 ? -17.122 8.863 1.194 1.00 38.42 453 VAL A C 1
ATOM 6277 O O . VAL A 1 453 ? -15.906 8.761 1.002 1.00 36.96 453 VAL A O 1
ATOM 6290 N N . LYS A 1 454 ? -17.834 9.879 0.722 1.00 31.63 454 LYS A N 1
ATOM 6291 C CA . LYS A 1 454 ? -17.209 10.906 -0.089 1.00 27.01 454 LYS A CA 1
ATOM 6292 C C . LYS A 1 454 ? -17.871 12.247 0.190 1.00 22.07 454 LYS A C 1
ATOM 6293 O O . LYS A 1 454 ? -18.969 12.323 0.745 1.00 19.86 454 LYS A O 1
ATOM 6312 N N . LEU A 1 455 ? -17.173 13.304 -0.196 1.00 19.61 455 LEU A N 1
ATOM 6313 C CA . LEU A 1 455 ? -17.770 14.624 -0.172 1.00 18.26 455 LEU A CA 1
ATOM 6314 C C . LEU A 1 455 ? -18.918 14.686 -1.167 1.00 17.68 455 LEU A C 1
ATOM 6315 O O . LEU A 1 455 ? -18.841 14.141 -2.273 1.00 19.22 455 LEU A O 1
ATOM 6331 N N . ALA A 1 456 ? -19.987 15.370 -0.770 1.00 17.37 456 ALA A N 1
ATOM 6332 C CA . ALA A 1 456 ? -21.093 15.599 -1.682 1.00 17.45 456 ALA A CA 1
ATOM 6333 C C . ALA A 1 456 ? -20.631 16.426 -2.880 1.00 18.30 456 ALA A C 1
ATOM 6334 O O . ALA A 1 456 ? -19.685 17.214 -2.784 1.00 19.47 456 ALA A O 1
ATOM 6341 N N . PRO A 1 457 ? -21.294 16.279 -4.019 1.00 21.55 457 PRO A N 1
ATOM 6342 C CA . PRO A 1 457 ? -20.842 16.991 -5.223 1.00 23.62 457 PRO A CA 1
ATOM 6343 C C . PRO A 1 457 ? -20.781 18.497 -5.007 1.00 21.89 457 PRO A C 1
ATOM 6344 O O . PRO A 1 457 ? -21.715 19.111 -4.493 1.00 23.26 457 PRO A O 1
ATOM 6355 N N . GLY A 1 458 ? -19.654 19.086 -5.392 1.00 21.64 458 GLY A N 1
ATOM 6356 C CA . GLY A 1 458 ? -19.438 20.511 -5.263 1.00 22.72 458 GLY A CA 1
ATOM 6357 C C . GLY A 1 458 ? -18.967 20.978 -3.910 1.00 22.29 458 GLY A C 1
ATOM 6358 O O . GLY A 1 458 ? -18.740 22.191 -3.732 1.00 23.64 458 GLY A O 1
ATOM 6362 N N . LYS A 1 459 ? -18.815 20.075 -2.950 1.00 18.60 459 LYS A N 1
ATOM 6363 C CA . LYS A 1 459 ? -18.389 20.434 -1.608 1.00 18.56 459 LYS A CA 1
ATOM 6364 C C . LYS A 1 459 ? -16.924 20.057 -1.422 1.00 20.26 459 LYS A C 1
ATOM 6365 O O . LYS A 1 459 ? -16.528 18.918 -1.690 1.00 22.41 459 LYS A O 1
ATOM 6384 N N . THR A 1 460 ? -16.127 21.016 -0.964 1.00 18.50 460 THR A N 1
ATOM 6385 C CA . THR A 1 460 ? -14.763 20.727 -0.540 1.00 20.32 460 THR A CA 1
ATOM 6386 C C . THR A 1 460 ? -14.649 20.569 0.963 1.00 20.17 460 THR A C 1
ATOM 6387 O O . THR A 1 460 ? -13.650 20.017 1.442 1.00 22.87 460 THR A O 1
ATOM 6398 N N . ASN A 1 461 ? -15.654 21.027 1.701 1.00 17.96 461 ASN A N 1
ATOM 6399 C CA . ASN A 1 461 ? -15.661 21.037 3.151 1.00 16.81 461 ASN A CA 1
ATOM 6400 C C . ASN A 1 461 ? -16.656 20.009 3.647 1.00 15.82 461 ASN A C 1
ATOM 6401 O O . ASN A 1 461 ? -17.827 20.039 3.267 1.00 17.40 461 ASN A O 1
ATOM 6412 N N . MET A 1 462 ? -16.190 19.105 4.493 1.00 14.11 462 MET A N 1
ATOM 6413 C CA . MET A 1 462 ? -17.098 18.125 5.079 1.00 13.64 462 MET A CA 1
ATOM 6414 C C . MET A 1 462 ? -17.931 18.705 6.204 1.00 13.84 462 MET A C 1
ATOM 6415 O O . MET A 1 462 ? -19.112 18.361 6.340 1.00 14.45 462 MET A O 1
ATOM 6429 N N . GLY A 1 463 ? -17.315 19.512 7.056 1.00 13.54 463 GLY A N 1
ATOM 6430 C CA . GLY A 1 463 ? -18.009 20.058 8.209 1.00 12.99 463 GLY A CA 1
ATOM 6431 C C . GLY A 1 463 ? -18.795 21.308 7.856 1.00 13.81 463 GLY A C 1
ATOM 6432 O O . GLY A 1 463 ? -18.346 22.159 7.093 1.00 14.81 463 GLY A O 1
ATOM 6436 N N . ARG A 1 464 ? -19.978 21.424 8.459 1.00 13.01 464 ARG A N 1
ATOM 6437 C CA . ARG A 1 464 ? -20.929 22.460 8.096 1.00 12.79 464 ARG A CA 1
ATOM 6438 C C . ARG A 1 464 ? -21.836 22.763 9.272 1.00 12.26 464 ARG A C 1
ATOM 6439 O O . ARG A 1 464 ? -22.264 21.857 9.990 1.00 13.94 464 ARG A O 1
ATOM 6460 N N . VAL A 1 465 ? -22.158 24.044 9.434 1.00 13.40 465 VAL A N 1
ATOM 6461 C CA . VAL A 1 465 ? -23.189 24.487 10.361 1.00 12.43 465 VAL A CA 1
ATOM 6462 C C . VAL A 1 465 ? -24.075 25.459 9.589 1.00 13.26 465 VAL A C 1
ATOM 6463 O O . VAL A 1 465 ? -23.583 26.454 9.043 1.00 15.17 465 VAL A O 1
ATOM 6476 N N . ASP A 1 466 ? -25.357 25.173 9.527 1.00 12.54 466 ASP A N 1
ATOM 6477 C CA . ASP A 1 466 ? -26.320 26.059 8.891 1.00 13.29 466 ASP A CA 1
ATOM 6478 C C . ASP A 1 466 ? -27.153 26.780 9.947 1.00 14.36 466 ASP A C 1
ATOM 6479 O O . ASP A 1 466 ? -27.566 26.178 10.941 1.00 14.01 466 ASP A O 1
ATOM 6488 N N . ALA A 1 467 ? -27.446 28.051 9.694 1.00 14.52 467 ALA A N 1
ATOM 6489 C CA . ALA A 1 467 ? -28.314 28.853 10.546 1.00 14.01 467 ALA A CA 1
ATOM 6490 C C . ALA A 1 467 ? -29.532 29.252 9.725 1.00 15.46 467 ALA A C 1
ATOM 6491 O O . ALA A 1 467 ? -29.400 29.945 8.710 1.00 16.64 467 ALA A O 1
ATOM 6498 N N . ILE A 1 468 ? -30.700 28.801 10.161 1.00 14.23 468 ILE A N 1
ATOM 6499 C CA . ILE A 1 468 ? -31.944 28.903 9.405 1.00 14.92 468 ILE A CA 1
ATOM 6500 C C . ILE A 1 468 ? -32.934 29.770 10.178 1.00 14.63 468 ILE A C 1
ATOM 6501 O O . ILE A 1 468 ? -33.174 29.540 11.370 1.00 14.64 468 ILE A O 1
ATOM 6517 N N . ASP A 1 469 ? -33.546 30.728 9.485 1.00 16.12 469 ASP A N 1
ATOM 6518 C CA . ASP A 1 469 ? -34.598 31.560 10.065 1.00 15.01 469 ASP A CA 1
ATOM 6519 C C . ASP A 1 469 ? -35.841 30.709 10.296 1.00 16.11 469 ASP A C 1
ATOM 6520 O O . ASP A 1 469 ? -36.403 30.136 9.356 1.00 17.58 469 ASP A O 1
ATOM 6529 N N . VAL A 1 470 ? -36.251 30.607 11.555 1.00 15.25 470 VAL A N 1
ATOM 6530 C CA . VAL A 1 470 ? -37.385 29.762 11.915 1.00 15.88 470 VAL A CA 1
ATOM 6531 C C . VAL A 1 470 ? -38.693 30.307 11.359 1.00 15.62 470 VAL A C 1
ATOM 6532 O O . VAL A 1 470 ? -39.648 29.544 11.164 1.00 15.92 470 VAL A O 1
ATOM 6545 N N . ALA A 1 471 ? -38.779 31.621 11.108 1.00 16.57 471 ALA A N 1
ATOM 6546 C CA . ALA A 1 471 ? -40.018 32.184 10.583 1.00 17.28 471 ALA A CA 1
ATOM 6547 C C . ALA A 1 471 ? -40.163 31.959 9.085 1.00 18.08 471 ALA A C 1
ATOM 6548 O O . ALA A 1 471 ? -41.275 31.708 8.603 1.00 18.90 471 ALA A O 1
ATOM 6555 N N . THR A 1 472 ? -39.059 32.036 8.332 1.00 18.75 472 THR A N 1
ATOM 6556 C CA . THR A 1 472 ? -39.149 31.991 6.880 1.00 18.39 472 THR A CA 1
ATOM 6557 C C . THR A 1 472 ? -38.559 30.744 6.245 1.00 18.47 472 THR A C 1
ATOM 6558 O O . THR A 1 472 ? -38.820 30.496 5.062 1.00 19.81 472 THR A O 1
ATOM 6569 N N . GLY A 1 473 ? -37.728 29.997 6.960 1.00 17.36 473 GLY A N 1
ATOM 6570 C CA . GLY A 1 473 ? -37.021 28.885 6.367 1.00 19.32 473 GLY A CA 1
ATOM 6571 C C . GLY A 1 473 ? -35.781 29.253 5.572 1.00 18.95 473 GLY A C 1
ATOM 6572 O O . GLY A 1 473 ? -35.096 28.350 5.065 1.00 20.24 473 GLY A O 1
ATOM 6576 N N . ALA A 1 474 ? -35.451 30.533 5.457 1.00 19.37 474 ALA A N 1
ATOM 6577 C CA . ALA A 1 474 ? -34.266 30.935 4.712 1.00 20.51 474 ALA A CA 1
ATOM 6578 C C . ALA A 1 474 ? -33.001 30.651 5.513 1.00 19.13 474 ALA A C 1
ATOM 6579 O O . ALA A 1 474 ? -32.955 30.868 6.725 1.00 19.26 474 ALA A O 1
ATOM 6586 N N . THR A 1 475 ? -31.955 30.201 4.819 1.00 18.56 475 THR A N 1
ATOM 6587 C CA . THR A 1 475 ? -30.659 30.007 5.456 1.00 17.97 475 THR A CA 1
ATOM 6588 C C . THR A 1 475 ? -29.932 31.341 5.491 1.00 17.59 475 THR A C 1
ATOM 6589 O O . THR A 1 475 ? -29.708 31.963 4.449 1.00 20.23 475 THR A O 1
ATOM 6600 N N . LYS A 1 476 ? -29.601 31.803 6.693 1.00 17.23 476 LYS A N 1
ATOM 6601 C CA . LYS A 1 476 ? -29.002 33.122 6.847 1.00 19.06 476 LYS A CA 1
ATOM 6602 C C . LYS A 1 476 ? -27.485 33.070 6.774 1.00 16.52 476 LYS A C 1
ATOM 6603 O O . LYS A 1 476 ? -26.853 34.020 6.295 1.00 19.04 476 LYS A O 1
ATOM 6622 N N . TRP A 1 477 ? -26.887 31.982 7.254 1.00 16.51 477 TRP A N 1
ATOM 6623 C CA . TRP A 1 477 ? -25.464 31.774 7.072 1.00 16.38 477 TRP A CA 1
ATOM 6624 C C . TRP A 1 477 ? -25.121 30.299 7.162 1.00 15.41 477 TRP A C 1
ATOM 6625 O O . TRP A 1 477 ? -25.899 29.481 7.651 1.00 14.92 477 TRP A O 1
ATOM 6646 N N . SER A 1 478 ? -23.940 29.974 6.669 1.00 16.90 478 SER A N 1
ATOM 6647 C CA . SER A 1 478 ? -23.430 28.614 6.724 1.00 18.83 478 SER A CA 1
ATOM 6648 C C . SER A 1 478 ? -21.928 28.700 6.952 1.00 19.02 478 SER A C 1
ATOM 6649 O O . SER A 1 478 ? -21.218 29.392 6.208 1.00 23.93 478 SER A O 1
ATOM 6657 N N . PHE A 1 479 ? -21.467 28.059 8.021 1.00 15.65 479 PHE A N 1
ATOM 6658 C CA . PHE A 1 479 ? -20.051 27.877 8.289 1.00 15.12 479 PHE A CA 1
ATOM 6659 C C . PHE A 1 479 ? -19.619 26.514 7.761 1.00 15.05 479 PHE A C 1
ATOM 6660 O O . PHE A 1 479 ? -20.312 25.517 7.959 1.00 15.61 479 PHE A O 1
ATOM 6677 N N . GLU A 1 480 ? -18.470 26.467 7.099 1.00 16.10 480 GLU A N 1
ATOM 6678 C CA . GLU A 1 480 ? -17.963 25.216 6.555 1.00 17.87 480 GLU A CA 1
ATOM 6679 C C . GLU A 1 480 ? -16.470 25.110 6.829 1.00 17.28 480 GLU A C 1
ATOM 6680 O O . GLU A 1 480 ? -15.762 26.124 6.883 1.00 19.16 480 GLU A O 1
ATOM 6692 N N . THR A 1 481 ? -16.003 23.873 7.024 1.00 14.89 481 THR A N 1
ATOM 6693 C CA . THR A 1 481 ? -14.590 23.616 7.290 1.00 17.71 481 THR A CA 1
ATOM 6694 C C . THR A 1 481 ? -14.223 22.238 6.747 1.00 14.54 481 THR A C 1
ATOM 6695 O O . THR A 1 481 ? -15.085 21.406 6.492 1.00 14.69 481 THR A O 1
ATOM 6706 N N . GLU A 1 482 ? -12.927 22.014 6.543 1.00 15.89 482 GLU A N 1
ATOM 6707 C CA . GLU A 1 482 ? -12.486 20.806 5.848 1.00 14.63 482 GLU A CA 1
ATOM 6708 C C . GLU A 1 482 ? -12.917 19.540 6.587 1.00 14.44 482 GLU A C 1
ATOM 6709 O O . GLU A 1 482 ? -13.508 18.632 5.993 1.00 15.19 482 GLU A O 1
ATOM 6721 N N . ALA A 1 483 ? -12.614 19.461 7.878 1.00 14.26 483 ALA A N 1
ATOM 6722 C CA . ALA A 1 483 ? -12.903 18.275 8.666 1.00 13.52 483 ALA A CA 1
ATOM 6723 C C . ALA A 1 483 ? -14.384 18.182 8.994 1.00 13.00 483 ALA A C 1
ATOM 6724 O O . ALA A 1 483 ? -15.076 19.192 9.164 1.00 13.50 483 ALA A O 1
ATOM 6731 N N . ALA A 1 484 ? -14.859 16.949 9.139 1.00 12.94 484 ALA A N 1
ATOM 6732 C CA . ALA A 1 484 ? -16.188 16.759 9.691 1.00 12.24 484 ALA A CA 1
ATOM 6733 C C . ALA A 1 484 ? -16.271 17.351 11.095 1.00 12.41 484 ALA A C 1
ATOM 6734 O O . ALA A 1 484 ? -15.290 17.379 11.850 1.00 12.75 484 ALA A O 1
ATOM 6741 N N . LEU A 1 485 ? -17.449 17.881 11.427 1.00 11.61 485 LEU A N 1
ATOM 6742 C CA . LEU A 1 485 ? -17.689 18.387 12.775 1.00 11.85 485 LEU A CA 1
ATOM 6743 C C . LEU A 1 485 ? -18.194 17.227 13.631 1.00 13.37 485 LEU A C 1
ATOM 6744 O O . LEU A 1 485 ? -17.474 16.730 14.501 1.00 13.66 485 LEU A O 1
ATOM 6760 N N . TYR A 1 486 ? -19.415 16.757 13.359 1.00 12.06 486 TYR A N 1
ATOM 6761 C CA . TYR A 1 486 ? -19.992 15.594 14.035 1.00 11.92 486 TYR A CA 1
ATOM 6762 C C . TYR A 1 486 ? -20.019 15.806 15.547 1.00 12.56 486 TYR A C 1
ATOM 6763 O O . TYR A 1 486 ? -19.573 14.969 16.325 1.00 13.64 486 TYR A O 1
ATOM 6781 N N . ASP A 1 487 ? -20.559 16.952 15.955 1.00 12.12 487 ASP A N 1
ATOM 6782 C CA . ASP A 1 487 ? -20.518 17.382 17.343 1.00 11.63 487 ASP A CA 1
ATOM 6783 C C . ASP A 1 487 ? -21.614 18.409 17.560 1.00 11.24 487 ASP A C 1
ATOM 6784 O O . ASP A 1 487 ? -21.890 19.198 16.642 1.00 12.45 487 ASP A O 1
ATOM 6793 N N . PRO A 1 488 ? -22.267 18.434 18.725 1.00 10.82 488 PRO A N 1
ATOM 6794 C CA . PRO A 1 488 ? -23.367 19.383 18.915 1.00 11.03 488 PRO A CA 1
ATOM 6795 C C . PRO A 1 488 ? -22.897 20.827 18.936 1.00 12.36 488 PRO A C 1
ATOM 6796 O O . PRO A 1 488 ? -21.725 21.144 19.137 1.00 13.14 488 PRO A O 1
ATOM 6807 N N . VAL A 1 489 ? -23.867 21.717 18.745 1.00 11.71 489 VAL A N 1
ATOM 6808 C CA . VAL A 1 489 ? -23.652 23.136 18.952 1.00 12.35 489 VAL A CA 1
ATOM 6809 C C . VAL A 1 489 ? -24.214 23.551 20.306 1.00 11.53 489 VAL A C 1
ATOM 6810 O O . VAL A 1 489 ? -25.047 22.863 20.909 1.00 12.39 489 VAL A O 1
ATOM 6823 N N . MET A 1 490 ? -23.718 24.683 20.804 1.00 11.99 490 MET A N 1
ATOM 6824 C CA . MET A 1 490 ? -24.357 25.418 21.885 1.00 12.23 490 MET A CA 1
ATOM 6825 C C . MET A 1 490 ? -24.464 26.865 21.439 1.00 11.91 490 MET A C 1
ATOM 6826 O O . MET A 1 490 ? -23.478 27.444 20.988 1.00 12.94 490 MET A O 1
ATOM 6840 N N . THR A 1 491 ? -25.649 27.446 21.549 1.00 11.92 491 THR A N 1
ATOM 6841 C CA . THR A 1 491 ? -25.866 28.844 21.211 1.00 12.32 491 THR A CA 1
ATOM 6842 C C . THR A 1 491 ? -25.891 29.675 22.486 1.00 12.44 491 THR A C 1
ATOM 6843 O O . THR A 1 491 ? -26.224 29.153 23.558 1.00 12.13 491 THR A O 1
ATOM 6854 N N . THR A 1 492 ? -25.482 30.920 22.407 1.00 12.66 492 THR A N 1
ATOM 6855 C CA . THR A 1 492 ? -25.410 31.744 23.621 1.00 12.89 492 THR A CA 1
ATOM 6856 C C . THR A 1 492 ? -25.962 33.135 23.361 1.00 13.28 492 THR A C 1
ATOM 6857 O O . THR A 1 492 ? -26.003 33.615 22.268 1.00 13.31 492 THR A O 1
ATOM 6868 N N . ALA A 1 493 ? -26.332 33.776 24.459 1.00 13.59 493 ALA A N 1
ATOM 6869 C CA . ALA A 1 493 ? -26.848 35.145 24.493 1.00 12.91 493 ALA A CA 1
ATOM 6870 C C . ALA A 1 493 ? -25.750 36.120 24.198 1.00 14.61 493 ALA A C 1
ATOM 6871 O O . ALA A 1 493 ? -26.026 37.280 24.028 1.00 16.45 493 ALA A O 1
ATOM 6878 N N . GLY A 1 494 ? -24.460 35.710 24.237 1.00 15.71 494 GLY A N 1
ATOM 6879 C CA . GLY A 1 494 ? -23.319 36.521 23.890 1.00 16.29 494 GLY A CA 1
ATOM 6880 C C . GLY A 1 494 ? -23.083 36.592 22.409 1.00 16.99 494 GLY A C 1
ATOM 6881 O O . GLY A 1 494 ? -22.025 37.048 21.966 1.00 16.99 494 GLY A O 1
ATOM 6885 N N . ASP A 1 495 ? -24.058 36.115 21.629 1.00 17.91 495 ASP A N 1
ATOM 6886 C CA . ASP A 1 495 ? -23.995 36.126 20.172 1.00 17.70 495 ASP A CA 1
ATOM 6887 C C . ASP A 1 495 ? -22.918 35.177 19.663 1.00 15.44 495 ASP A C 1
ATOM 6888 O O . ASP A 1 495 ? -22.173 35.484 18.735 1.00 16.52 495 ASP A O 1
ATOM 6897 N N . LEU A 1 496 ? -22.880 33.993 20.253 1.00 14.03 496 LEU A N 1
ATOM 6898 C CA . LEU A 1 496 ? -21.897 32.975 19.930 1.00 14.15 496 LEU A CA 1
ATOM 6899 C C . LEU A 1 496 ? -22.555 31.630 19.659 1.00 14.00 496 LEU A C 1
ATOM 6900 O O . LEU A 1 496 ? -23.612 31.298 20.205 1.00 13.79 496 LEU A O 1
ATOM 6916 N N . VAL A 1 497 ? -21.883 30.843 18.829 1.00 13.63 497 VAL A N 1
ATOM 6917 C CA . VAL A 1 497 ? -22.211 29.440 18.602 1.00 13.05 497 VAL A CA 1
ATOM 6918 C C . VAL A 1 497 ? -20.936 28.648 18.846 1.00 13.58 497 VAL A C 1
ATOM 6919 O O . VAL A 1 497 ? -19.935 28.870 18.162 1.00 15.15 497 VAL A O 1
ATOM 6932 N N . PHE A 1 498 ? -20.964 27.718 19.785 1.00 11.82 498 PHE A N 1
ATOM 6933 C CA . PHE A 1 498 ? -19.817 26.847 20.015 1.00 12.36 498 PHE A CA 1
ATOM 6934 C C . PHE A 1 498 ? -20.050 25.522 19.301 1.00 11.82 498 PHE A C 1
ATOM 6935 O O . PHE A 1 498 ? -21.176 25.006 19.286 1.00 13.38 498 PHE A O 1
ATOM 6952 N N . VAL A 1 499 ? -18.985 24.965 18.724 1.00 12.63 499 VAL A N 1
ATOM 6953 C CA . VAL A 1 499 ? -19.078 23.678 18.042 1.00 12.44 499 VAL A CA 1
ATOM 6954 C C . VAL A 1 499 ? -17.694 23.056 17.964 1.00 12.59 499 VAL A C 1
ATOM 6955 O O . VAL A 1 499 ? -16.700 23.754 17.783 1.00 13.45 499 VAL A O 1
ATOM 6968 N N . GLY A 1 500 ? -17.645 21.726 18.073 1.00 12.35 500 GLY A N 1
ATOM 6969 C CA . GLY A 1 500 ? -16.417 20.963 17.988 1.00 11.66 500 GLY A CA 1
ATOM 6970 C C . GLY A 1 500 ? -16.282 20.202 16.677 1.00 12.58 500 GLY A C 1
ATOM 6971 O O . GLY A 1 500 ? -17.226 20.072 15.896 1.00 12.72 500 GLY A O 1
ATOM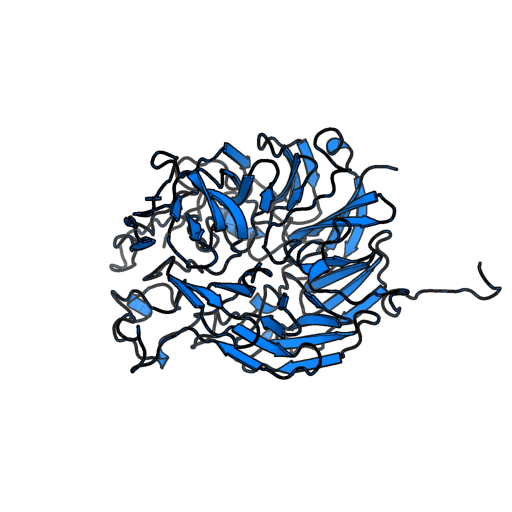 6975 N N . SER A 1 501 ? -15.084 19.657 16.462 1.00 12.44 501 SER A N 1
ATOM 6976 C CA . SER A 1 501 ? -14.797 18.947 15.224 1.00 11.26 501 SER A CA 1
ATOM 6977 C C . SER A 1 501 ? -14.013 17.658 15.454 1.00 11.09 501 SER A C 1
ATOM 6978 O O . SER A 1 501 ? -13.366 17.456 16.493 1.00 11.46 501 SER A O 1
ATOM 6986 N N . THR A 1 502 ? -14.072 16.795 14.428 1.00 12.31 502 THR A N 1
ATOM 6987 C CA . THR A 1 502 ? -13.386 15.509 14.478 1.00 12.11 502 THR A CA 1
ATOM 6988 C C . THR A 1 502 ? -11.882 15.675 14.531 1.00 12.24 502 THR A C 1
ATOM 6989 O O . THR A 1 502 ? -11.183 14.780 15.020 1.00 12.80 502 THR A O 1
ATOM 7000 N N . ASP A 1 503 ? -11.398 16.792 14.010 1.00 12.40 503 ASP A N 1
ATOM 7001 C CA . ASP A 1 503 ? -9.952 17.095 14.062 1.00 13.68 503 ASP A CA 1
ATOM 7002 C C . ASP A 1 503 ? -9.598 18.022 15.209 1.00 12.81 503 ASP A C 1
ATOM 7003 O O . ASP A 1 503 ? -8.593 18.690 15.129 1.00 13.34 503 ASP A O 1
ATOM 7012 N N . ARG A 1 504 ? -10.34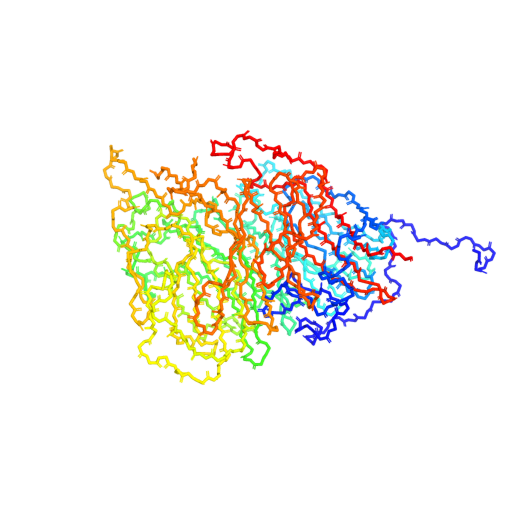2 17.887 16.311 1.00 11.78 504 ARG A N 1
ATOM 7013 C CA . ARG A 1 504 ? -10.048 18.303 17.706 1.00 11.66 504 ARG A CA 1
ATOM 7014 C C . ARG A 1 504 ? -10.218 19.810 17.894 1.00 11.28 504 ARG A C 1
ATOM 7015 O O . ARG A 1 504 ? -9.894 20.266 18.934 1.00 11.23 504 ARG A O 1
ATOM 7036 N N . MET A 1 505 ? -10.819 20.517 16.949 1.00 11.33 505 MET A N 1
ATOM 7037 C CA . MET A 1 505 ? -10.904 21.964 17.078 1.00 11.82 505 MET A CA 1
ATOM 7038 C C . MET A 1 505 ? -12.227 22.315 17.760 1.00 12.34 505 MET A C 1
ATOM 7039 O O . MET A 1 505 ? -13.290 21.839 17.355 1.00 13.82 505 MET A O 1
ATOM 7053 N N . PHE A 1 506 ? -12.148 23.101 18.822 1.00 12.42 506 PHE A N 1
ATOM 7054 C CA . PHE A 1 506 ? -13.311 23.602 19.548 1.00 12.57 506 PHE A CA 1
ATOM 7055 C C . PHE A 1 506 ? -13.403 25.083 19.220 1.00 13.44 506 PHE A C 1
ATOM 7056 O O . PHE A 1 506 ? -12.478 25.842 19.512 1.00 13.44 506 PHE A O 1
ATOM 7073 N N . ARG A 1 507 ? -14.495 25.480 18.582 1.00 12.80 507 ARG A N 1
ATOM 7074 C CA . ARG A 1 507 ? -14.616 26.801 18.002 1.00 12.70 507 ARG A CA 1
ATOM 7075 C C . ARG A 1 507 ? -15.788 27.559 18.602 1.00 12.54 507 ARG A C 1
ATOM 7076 O O . ARG A 1 507 ? -16.810 26.977 18.966 1.00 13.28 507 ARG A O 1
ATOM 7097 N N . ALA A 1 508 ? -15.648 28.875 18.635 1.00 12.67 508 ALA A N 1
ATOM 7098 C CA . ALA A 1 508 ? -16.779 29.779 18.774 1.00 13.20 508 ALA A CA 1
ATOM 7099 C C . ALA A 1 508 ? -16.943 30.539 17.470 1.00 13.40 508 ALA A C 1
ATOM 7100 O O . ALA A 1 508 ? -15.968 31.085 16.940 1.00 14.73 508 ALA A O 1
ATOM 7107 N N . LEU A 1 509 ? -18.179 30.594 16.984 1.00 14.17 509 LEU A N 1
ATOM 7108 C CA . LEU A 1 509 ? -18.564 31.345 15.802 1.00 13.93 509 LEU A CA 1
ATOM 7109 C C . LEU A 1 509 ? -19.394 32.550 16.210 1.00 14.18 509 LEU A C 1
ATOM 7110 O O . LEU A 1 509 ? -20.130 32.511 17.191 1.00 15.18 509 LEU A O 1
ATOM 7126 N N . ASP A 1 510 ? -19.290 33.611 15.428 1.00 14.55 510 ASP A N 1
ATOM 7127 C CA . ASP A 1 510 ? -20.171 34.761 15.565 1.00 16.07 510 ASP A CA 1
ATOM 7128 C C . ASP A 1 510 ? -21.579 34.346 15.147 1.00 16.10 510 ASP A C 1
ATOM 7129 O O . ASP A 1 510 ? -21.796 33.888 14.025 1.00 16.02 510 ASP A O 1
ATOM 7138 N N . ALA A 1 511 ? -22.537 34.485 16.052 1.00 14.94 511 ALA A N 1
ATOM 7139 C CA . ALA A 1 511 ? -23.880 33.996 15.779 1.00 16.23 511 ALA A CA 1
ATOM 7140 C C . ALA A 1 511 ? -24.602 34.783 14.695 1.00 17.16 511 ALA A C 1
ATOM 7141 O O . ALA A 1 511 ? -25.631 34.307 14.199 1.00 18.39 511 ALA A O 1
ATOM 7148 N N . GLU A 1 512 ? -24.101 35.963 14.327 1.00 17.62 512 GLU A N 1
ATOM 7149 C CA . GLU A 1 512 ? -24.715 36.766 13.279 1.00 20.58 512 GLU A CA 1
ATOM 7150 C C . GLU A 1 512 ? -24.201 36.432 11.891 1.00 20.76 512 GLU A C 1
ATOM 7151 O O . GLU A 1 512 ? -24.925 36.644 10.911 1.00 22.23 512 GLU A O 1
ATOM 7163 N N . THR A 1 513 ? -22.986 35.894 11.781 1.00 19.87 513 THR A N 1
ATOM 7164 C CA . THR A 1 513 ? -22.359 35.693 10.483 1.00 19.74 513 THR A CA 1
ATOM 7165 C C . THR A 1 513 ? -21.859 34.282 10.229 1.00 17.94 513 THR A C 1
ATOM 7166 O O . THR A 1 513 ? -21.579 33.945 9.069 1.00 20.36 513 THR A O 1
ATOM 7177 N N . GLY A 1 514 ? -21.673 33.473 11.257 1.00 17.16 514 GLY A N 1
ATOM 7178 C CA . GLY A 1 514 ? -21.020 32.199 11.113 1.00 17.03 514 GLY A CA 1
ATOM 7179 C C . GLY A 1 514 ? -19.503 32.235 11.117 1.00 17.82 514 GLY A C 1
ATOM 7180 O O . GLY A 1 514 ? -18.882 31.164 11.101 1.00 19.70 514 GLY A O 1
ATOM 7184 N N . LYS A 1 515 ? -18.866 33.410 11.196 1.00 18.17 515 LYS A N 1
ATOM 7185 C CA . LYS A 1 515 ? -17.387 33.524 11.087 1.00 18.82 515 LYS A CA 1
ATOM 7186 C C . LYS A 1 515 ? -16.730 33.084 12.403 1.00 17.07 515 LYS A C 1
ATOM 7187 O O . LYS A 1 515 ? -17.226 33.495 13.459 1.00 18.45 515 LYS A O 1
ATOM 7206 N N . GLU A 1 516 ? -15.634 32.319 12.344 1.00 17.09 516 GLU A N 1
ATOM 7207 C CA . GLU A 1 516 ? -14.901 31.842 13.520 1.00 16.51 516 GLU A CA 1
ATOM 7208 C C . GLU A 1 516 ? -14.314 33.025 14.291 1.00 16.26 516 GLU A C 1
ATOM 7209 O O . GLU A 1 516 ? -13.656 33.831 13.670 1.00 19.68 516 GLU A O 1
ATOM 7221 N N . VAL A 1 517 ? -14.571 33.129 15.589 1.00 16.70 517 VAL A N 1
ATOM 7222 C CA . VAL A 1 517 ? -14.006 34.191 16.418 1.00 16.53 517 VAL A CA 1
ATOM 7223 C C . VAL A 1 517 ? -13.059 33.682 17.502 1.00 16.09 517 VAL A C 1
ATOM 7224 O O . VAL A 1 517 ? -12.318 34.489 18.093 1.00 19.13 517 VAL A O 1
ATOM 7237 N N . TRP A 1 518 ? -13.021 32.382 17.767 1.00 15.43 518 TRP A N 1
ATOM 7238 C CA . TRP A 1 518 ? -12.072 31.824 18.716 1.00 14.71 518 TRP A CA 1
ATOM 7239 C C . TRP A 1 518 ? -11.971 30.343 18.437 1.00 14.94 518 TRP A C 1
ATOM 7240 O O . TRP A 1 518 ? -12.940 29.715 17.990 1.00 14.74 518 TRP A O 1
ATOM 7261 N N . SER A 1 519 ? -10.805 29.783 18.728 1.00 15.96 519 SER A N 1
ATOM 7262 C CA . SER A 1 519 ? -10.677 28.343 18.725 1.00 15.16 519 SER A CA 1
ATOM 7263 C C . SER A 1 519 ? -9.590 27.906 19.694 1.00 14.18 519 SER A C 1
ATOM 7264 O O . SER A 1 519 ? -8.695 28.671 20.073 1.00 14.59 519 SER A O 1
ATOM 7272 N N . THR A 1 520 ? -9.709 26.658 20.097 1.00 13.62 520 THR A N 1
ATOM 7273 C CA . THR A 1 520 ? -8.666 25.894 20.757 1.00 13.21 520 THR A CA 1
ATOM 7274 C C . THR A 1 520 ? -8.690 24.481 20.170 1.00 12.64 520 THR A C 1
ATOM 7275 O O . THR A 1 520 ? -9.522 24.139 19.326 1.00 13.35 520 THR A O 1
ATOM 7286 N N . ARG A 1 521 ? -7.763 23.653 20.615 1.00 12.38 521 ARG A N 1
ATOM 7287 C CA . ARG A 1 521 ? -7.629 22.295 20.097 1.00 12.18 521 ARG A CA 1
ATOM 7288 C C . ARG A 1 521 ? -7.349 21.373 21.267 1.00 12.16 521 ARG A C 1
ATOM 7289 O O . ARG A 1 521 ? -6.448 21.645 22.057 1.00 12.70 521 ARG A O 1
ATOM 7310 N N . LEU A 1 522 ? -8.162 20.333 21.415 1.00 12.10 522 LEU A N 1
ATOM 7311 C CA . LEU A 1 522 ? -8.110 19.416 22.542 1.00 11.79 522 LEU A CA 1
ATOM 7312 C C . LEU A 1 522 ? -7.368 18.135 22.172 1.00 11.91 522 LEU A C 1
ATOM 7313 O O . LEU A 1 522 ? -6.997 17.920 21.015 1.00 12.56 522 LEU A O 1
ATOM 7329 N N . PRO A 1 523 ? -7.107 17.258 23.142 1.00 11.41 523 PRO A N 1
ATOM 7330 C CA . PRO A 1 523 ? -6.276 16.084 22.836 1.00 11.72 523 PRO A CA 1
ATOM 7331 C C . PRO A 1 523 ? -6.849 15.126 21.805 1.00 11.82 523 PRO A C 1
ATOM 7332 O O . PRO A 1 523 ? -6.082 14.421 21.121 1.00 12.35 523 PRO A O 1
ATOM 7343 N N . GLY A 1 524 ? -8.171 15.034 21.732 1.00 11.57 524 GLY A N 1
ATOM 7344 C CA . GLY A 1 524 ? -8.871 14.170 20.809 1.00 11.87 524 GLY A CA 1
ATOM 7345 C C . GLY A 1 524 ? -10.039 14.901 20.174 1.00 11.34 524 GLY A C 1
ATOM 7346 O O . GLY A 1 524 ? -10.328 16.056 20.492 1.00 12.18 524 GLY A O 1
ATOM 7350 N N . ALA A 1 525 ? -10.719 14.189 19.277 1.00 12.06 525 ALA A N 1
ATOM 7351 C CA . ALA A 1 525 ? -11.884 14.729 18.603 1.00 11.68 525 ALA A CA 1
ATOM 7352 C C . ALA A 1 525 ? -12.850 15.336 19.608 1.00 12.19 525 ALA A 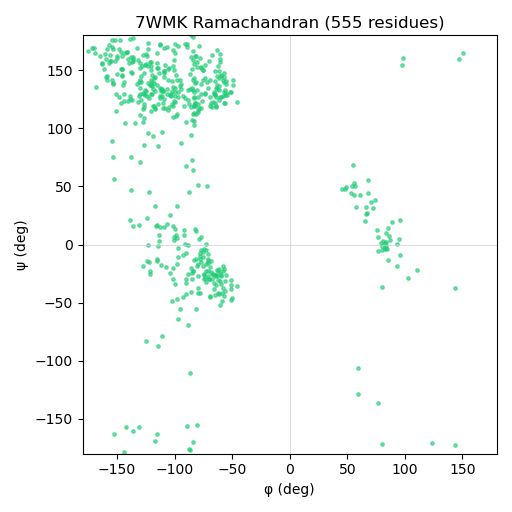C 1
ATOM 7353 O O . ALA A 1 525 ? -13.071 14.784 20.689 1.00 13.66 525 ALA A O 1
ATOM 7360 N N . ILE A 1 526 ? -13.466 16.460 19.237 1.00 11.56 526 ILE A N 1
ATOM 7361 C CA . ILE A 1 526 ? -14.487 17.061 20.101 1.00 12.02 526 ILE A CA 1
ATOM 7362 C C . ILE A 1 526 ? -15.781 16.313 19.794 1.00 12.46 526 ILE A C 1
ATOM 7363 O O . ILE A 1 526 ? -16.427 16.559 18.769 1.00 12.95 526 ILE A O 1
ATOM 7379 N N . SER A 1 527 ? -16.156 15.398 20.679 1.00 12.16 527 SER A N 1
ATOM 7380 C CA . SER A 1 527 ? -17.131 14.363 20.378 1.00 11.19 527 SER A CA 1
ATOM 7381 C C . SER A 1 527 ? -18.416 14.455 21.180 1.00 11.09 527 SER A C 1
ATOM 7382 O O . SER A 1 527 ? -19.382 13.764 20.842 1.00 12.79 527 SER A O 1
ATOM 7390 N N . GLY A 1 528 ? -18.440 15.238 22.246 1.00 11.73 528 GLY A N 1
ATOM 7391 C CA . GLY A 1 528 ? -19.596 15.358 23.107 1.00 12.40 528 GLY A CA 1
ATOM 7392 C C . GLY A 1 528 ? -20.189 16.755 23.139 1.00 11.51 528 GLY A C 1
ATOM 7393 O O . GLY A 1 528 ? -19.839 17.638 22.343 1.00 11.69 528 GLY A O 1
ATOM 7397 N N . TYR A 1 529 ? -21.100 16.958 24.076 1.00 11.56 529 TYR A N 1
ATOM 7398 C CA . TYR A 1 529 ? -21.879 18.183 24.151 1.00 11.35 529 TYR A CA 1
ATOM 7399 C C . TYR A 1 529 ? -21.094 19.317 24.814 1.00 11.35 529 TYR A C 1
ATOM 7400 O O . TYR A 1 529 ? -20.159 19.098 25.586 1.00 12.09 529 TYR A O 1
ATOM 7418 N N . THR A 1 530 ? -21.519 20.547 24.494 1.00 11.69 530 THR A N 1
ATOM 7419 C CA . THR A 1 530 ? -21.071 21.774 25.123 1.00 12.05 530 THR A CA 1
ATOM 7420 C C . THR A 1 530 ? -22.229 22.324 25.946 1.00 12.41 530 THR A C 1
ATOM 7421 O O . THR A 1 530 ? -23.355 22.442 25.448 1.00 12.59 530 THR A O 1
ATOM 7432 N N . THR A 1 531 ? -21.944 22.695 27.186 1.00 12.00 531 THR A N 1
ATOM 7433 C CA . THR A 1 531 ? -22.915 23.315 28.062 1.00 11.57 531 THR A CA 1
ATOM 7434 C C . THR A 1 531 ? -22.273 24.538 28.718 1.00 11.78 531 THR A C 1
ATOM 7435 O O . THR A 1 531 ? -21.065 24.788 28.594 1.00 11.90 531 THR A O 1
ATOM 7446 N N . SER A 1 532 ? -23.101 25.349 29.383 1.00 12.13 532 SER A N 1
ATOM 7447 C CA . SER A 1 532 ? -22.588 26.542 30.036 1.00 12.61 532 SER A CA 1
ATOM 7448 C C . SER A 1 532 ? -23.369 26.798 31.317 1.00 12.68 532 SER A C 1
ATOM 7449 O O . SER A 1 532 ? -24.577 26.535 31.391 1.00 13.95 532 SER A O 1
ATOM 7457 N N . TYR A 1 533 ? -22.664 27.305 32.319 1.00 13.10 533 TYR A N 1
ATOM 7458 C CA . TYR A 1 533 ? -23.231 27.569 33.627 1.00 12.38 533 TYR A CA 1
ATOM 7459 C C . TYR A 1 533 ? -22.426 28.674 34.284 1.00 12.63 533 TYR A C 1
ATOM 7460 O O . TYR A 1 533 ? -21.384 29.096 33.773 1.00 13.63 533 TYR A O 1
ATOM 7478 N N . SER A 1 534 ? -22.943 29.186 35.398 1.00 12.48 534 SER A N 1
ATOM 7479 C CA . SER A 1 534 ? -22.288 30.274 36.105 1.00 13.20 534 SER A CA 1
ATOM 7480 C C . SER A 1 534 ? -22.156 29.928 37.576 1.00 15.79 534 SER A C 1
ATOM 7481 O O . SER A 1 534 ? -23.057 29.330 38.168 1.00 16.34 534 SER A O 1
ATOM 7489 N N . ILE A 1 535 ? -21.023 30.309 38.155 1.00 14.75 535 ILE A N 1
ATOM 7490 C CA . ILE A 1 535 ? -20.762 30.142 39.578 1.00 14.11 535 ILE A CA 1
ATOM 7491 C C . ILE A 1 535 ? -20.112 31.425 40.047 1.00 17.30 535 ILE A C 1
ATOM 7492 O O . ILE A 1 535 ? -19.095 31.836 39.485 1.00 18.65 535 ILE A O 1
ATOM 7508 N N . ASP A 1 536 ? -20.694 32.062 41.060 1.00 19.39 536 ASP A N 1
ATOM 7509 C CA . ASP A 1 536 ? -20.156 33.311 41.598 1.00 22.91 536 ASP A CA 1
ATOM 7510 C C . ASP A 1 536 ? -20.043 34.399 40.526 1.00 22.49 536 ASP A C 1
ATOM 7511 O O . ASP A 1 536 ? -19.129 35.213 40.540 1.00 25.19 536 ASP A O 1
ATOM 7520 N N . GLY A 1 537 ? -20.946 34.401 39.553 1.00 23.12 537 GLY A N 1
ATOM 7521 C CA . GLY A 1 537 ? -20.924 35.404 38.513 1.00 22.94 537 GLY A CA 1
ATOM 7522 C C . GLY A 1 537 ? -20.007 35.110 37.353 1.00 22.65 537 GLY A C 1
ATOM 7523 O O . GLY A 1 537 ? -19.982 35.891 36.394 1.00 24.90 537 GLY A O 1
ATOM 7527 N N . ARG A 1 538 ? -19.254 34.022 37.406 1.00 18.86 538 ARG A N 1
ATOM 7528 C CA . ARG A 1 538 ? -18.325 33.657 36.350 1.00 18.51 538 ARG A CA 1
ATOM 7529 C C . ARG A 1 538 ? -18.942 32.592 35.449 1.00 15.19 538 ARG A C 1
ATOM 7530 O O . ARG A 1 538 ? -19.383 31.541 35.921 1.00 14.58 538 ARG A O 1
ATOM 7551 N N . GLN A 1 539 ? -18.931 32.849 34.147 1.00 13.61 539 GLN A N 1
ATOM 7552 C CA . GLN A 1 539 ? -19.459 31.902 33.174 1.00 12.32 539 GLN A CA 1
ATOM 7553 C C . GLN A 1 539 ? -18.396 30.886 32.759 1.00 12.74 539 GLN A C 1
ATOM 7554 O O . GLN A 1 539 ? -17.260 31.249 32.439 1.00 15.13 539 GLN A O 1
ATOM 7568 N N . TYR A 1 540 ? -18.798 29.623 32.734 1.00 11.65 540 TYR A N 1
ATOM 7569 C CA . TYR A 1 540 ? -17.976 28.495 32.332 1.00 12.00 540 TYR A CA 1
ATOM 7570 C C . TYR A 1 540 ? -18.621 27.867 31.112 1.00 13.22 540 TYR A C 1
ATOM 7571 O O . TYR A 1 540 ? -19.848 27.791 31.032 1.00 12.96 540 TYR A O 1
ATOM 7589 N N . VAL A 1 541 ? -17.791 27.405 30.180 1.00 12.38 541 VAL A N 1
ATOM 7590 C CA . VAL A 1 541 ? -18.225 26.672 29.000 1.00 11.60 541 VAL A CA 1
ATOM 7591 C C . VAL A 1 541 ? -17.543 25.319 29.041 1.00 11.21 541 VAL A C 1
ATOM 7592 O O . VAL A 1 541 ? -16.314 25.244 28.996 1.00 12.15 541 VAL A O 1
ATOM 7605 N N . ALA A 1 542 ? -18.334 24.260 29.187 1.00 10.85 542 ALA A N 1
ATOM 7606 C CA . ALA A 1 542 ? -17.824 22.910 29.376 1.00 11.09 542 ALA A CA 1
ATOM 7607 C C . ALA A 1 542 ? -18.092 22.081 28.135 1.00 11.58 542 ALA A C 1
ATOM 7608 O O . ALA A 1 542 ? -19.224 22.036 27.656 1.00 13.78 542 ALA A O 1
ATOM 7615 N N . VAL A 1 543 ? -17.079 21.369 27.662 1.00 11.37 543 VAL A N 1
ATOM 7616 C CA . VAL A 1 543 ? -17.236 20.482 26.525 1.00 12.12 543 VAL A CA 1
ATOM 7617 C C . VAL A 1 543 ? -16.649 19.114 26.850 1.00 11.71 543 VAL A C 1
ATOM 7618 O O . VAL A 1 543 ? -15.618 19.003 27.516 1.00 12.84 543 VAL A O 1
ATOM 7631 N N . VAL A 1 544 ? -17.346 18.076 26.410 1.00 12.53 544 VAL A N 1
ATOM 7632 C CA . VAL A 1 544 ? -16.908 16.695 26.550 1.00 11.51 544 VAL A CA 1
ATOM 7633 C C . VAL A 1 544 ? -16.242 16.281 25.250 1.00 12.23 544 VAL A C 1
ATOM 7634 O O . VAL A 1 544 ? -16.794 16.499 24.171 1.00 12.52 544 VAL A O 1
ATOM 7647 N N . ALA A 1 545 ? -15.048 15.691 25.348 1.00 11.64 545 ALA A N 1
ATOM 7648 C CA . ALA A 1 545 ? -14.230 15.407 24.175 1.00 12.87 545 ALA A CA 1
ATOM 7649 C C . ALA A 1 545 ? -13.491 14.082 24.326 1.00 12.16 545 ALA A C 1
ATOM 7650 O O . ALA A 1 545 ? -13.377 13.515 25.417 1.00 11.84 545 ALA A O 1
ATOM 7657 N N . GLY A 1 546 ? -12.981 13.595 23.192 1.00 13.00 546 GLY A N 1
ATOM 7658 C CA . GLY A 1 546 ? -12.147 12.409 23.173 1.00 13.43 546 GLY A CA 1
ATOM 7659 C C . GLY A 1 546 ? -12.354 11.523 21.968 1.00 14.02 546 GLY A C 1
ATOM 7660 O O . GLY A 1 546 ? -11.388 10.957 21.449 1.00 16.32 546 GLY A O 1
ATOM 7664 N N . GLY A 1 547 ? -13.580 11.386 21.504 1.00 12.75 547 GLY A N 1
ATOM 7665 C CA . GLY A 1 547 ? -13.855 10.574 20.334 1.00 13.65 547 GLY A CA 1
ATOM 7666 C C . GLY A 1 547 ? -15.211 9.904 20.416 1.00 14.93 547 GLY A C 1
ATOM 7667 O O . GLY A 1 547 ? -15.785 9.712 21.489 1.00 16.52 547 GLY A O 1
ATOM 7671 N N . SER A 1 548 ? -15.710 9.510 19.248 1.00 15.20 548 SER A N 1
ATOM 7672 C CA . SER A 1 548 ? -16.974 8.797 19.118 1.00 16.33 548 SER A CA 1
ATOM 7673 C C . SER A 1 548 ? -16.927 7.909 17.882 1.00 20.50 548 SER A C 1
ATOM 7674 O O . SER A 1 548 ? -15.931 7.870 17.156 1.00 20.49 548 SER A O 1
ATOM 7682 N N . LEU A 1 549 ? -17.999 7.151 17.704 1.00 24.80 549 LEU A N 1
ATOM 7683 C CA . LEU A 1 549 ? -18.193 6.333 16.500 1.00 29.22 549 LEU A CA 1
ATOM 7684 C C . LEU A 1 549 ? -17.869 7.140 15.273 1.00 28.87 549 LEU A C 1
ATOM 7685 O O . LEU A 1 549 ? -17.394 6.521 14.355 1.00 30.48 549 LEU A O 1
ATOM 7701 N N . GLY A 1 550 ? -18.139 8.490 15.148 1.00 28.82 550 GLY A N 1
ATOM 7702 C CA . GLY A 1 550 ? -17.958 9.273 13.939 1.00 28.13 550 GLY A CA 1
ATOM 7703 C C . GLY A 1 550 ? -16.548 9.756 13.673 1.00 27.34 550 GLY A C 1
ATOM 7704 O O . GLY A 1 550 ? -16.259 10.219 12.563 1.00 29.08 550 GLY A O 1
ATOM 7708 N N . THR A 1 551 ? -15.660 9.661 14.654 1.00 22.45 551 THR A N 1
ATOM 7709 C CA . THR A 1 551 ? -14.374 10.345 14.539 1.00 22.57 551 THR A CA 1
ATOM 7710 C C . THR A 1 551 ? -13.623 9.912 13.295 1.00 26.38 551 THR A C 1
ATOM 7711 O O . THR A 1 551 ? -13.047 10.745 12.580 1.00 29.57 551 THR A O 1
ATOM 7722 N N . GLY A 1 552 ? -13.606 8.624 13.035 1.00 24.90 552 GLY A N 1
ATOM 7723 C CA . GLY A 1 552 ? -12.880 8.058 11.929 1.00 27.29 552 GLY A CA 1
ATOM 7724 C C . GLY A 1 552 ? -13.711 7.721 10.732 1.00 27.20 552 GLY A C 1
ATOM 7725 O O . GLY A 1 552 ? -13.172 7.207 9.759 1.00 28.22 552 GLY A O 1
ATOM 7729 N N . PHE A 1 553 ? -15.004 8.036 10.741 1.00 26.93 553 PHE A N 1
ATOM 7730 C CA . PHE A 1 553 ? -15.881 7.590 9.667 1.00 26.51 553 PHE A CA 1
ATOM 7731 C C . PHE A 1 553 ? -15.645 8.359 8.376 1.00 27.41 553 PHE A C 1
ATOM 7732 O O . PHE A 1 553 ? -15.902 7.830 7.290 1.00 26.21 553 PHE A O 1
ATOM 7749 N N . PHE A 1 554 ? -15.203 9.610 8.461 1.00 31.01 554 PHE A N 1
ATOM 7750 C CA . PHE A 1 554 ? -15.063 10.440 7.270 1.00 26.61 554 PHE A CA 1
ATOM 7751 C C . PHE A 1 554 ? -13.673 10.349 6.662 1.00 51.19 554 PHE A C 1
ATOM 7752 O O . PHE A 1 554 ? -13.422 10.985 5.631 1.00 36.18 554 PHE A O 1
ATOM 7769 N N . LYS A 1 555 ? -12.796 9.463 7.103 1.00 32.14 555 LYS A N 1
ATOM 7770 C CA . LYS A 1 555 ? -11.373 9.452 6.666 1.00 46.70 555 LYS A CA 1
ATOM 7771 C C . LYS A 1 555 ? -11.166 9.286 5.152 1.00 48.84 555 LYS A C 1
ATOM 7772 O O . LYS A 1 555 ? -10.385 10.028 4.615 1.00 113.90 555 LYS A O 1
ATOM 7780 N N . ALA A 1 556 ? -11.890 8.434 4.470 1.00 34.73 556 ALA A N 1
ATOM 7781 C CA . ALA A 1 556 ? -11.785 8.261 3.005 1.00 41.96 556 ALA A CA 1
ATOM 7782 C C . ALA A 1 556 ? -12.019 9.583 2.276 1.00 47.79 556 ALA A C 1
ATOM 7783 O O . ALA A 1 556 ? -11.352 9.833 1.296 1.00 37.82 556 ALA A O 1
ATOM 7790 N N . ALA A 1 557 ? -12.965 10.384 2.731 1.00 43.02 557 ALA A N 1
ATOM 7791 C CA . ALA A 1 557 ? -13.343 11.637 2.074 1.00 39.35 557 ALA A CA 1
ATOM 7792 C C . ALA A 1 557 ? -12.450 12.785 2.510 1.00 35.31 557 ALA A C 1
ATOM 7793 O O . ALA A 1 557 ? -12.313 13.710 1.718 1.00 30.99 557 ALA A O 1
ATOM 7800 N N . VAL A 1 558 ? -11.935 12.736 3.743 1.00 32.72 558 VAL A N 1
ATOM 7801 C CA . VAL A 1 558 ? -11.149 13.836 4.302 1.00 30.99 558 VAL A CA 1
ATOM 7802 C C . VAL A 1 558 ? -9.843 13.308 4.891 1.00 29.39 558 VAL A C 1
ATOM 7803 O O . VAL A 1 558 ? -9.658 13.314 6.121 1.00 28.80 558 VAL A O 1
ATOM 7816 N N . PRO A 1 559 ? -8.891 12.872 4.077 1.00 27.65 559 PRO A N 1
ATOM 7817 C CA . PRO A 1 559 ? -7.689 12.243 4.649 1.00 27.07 559 PRO A CA 1
ATOM 7818 C C . PRO A 1 559 ? -6.685 13.222 5.217 1.00 24.78 559 PRO A C 1
ATOM 7819 O O . PRO A 1 559 ? -5.720 12.790 5.861 1.00 27.83 559 PRO A O 1
ATOM 7830 N N . GLY A 1 560 ? -6.856 14.511 4.986 1.00 22.22 560 GLY A N 1
ATOM 7831 C CA . GLY A 1 560 ? -5.825 15.458 5.321 1.00 20.82 560 GLY A CA 1
ATOM 7832 C C . GLY A 1 560 ? -5.866 16.021 6.712 1.00 19.97 560 GLY A C 1
ATOM 7833 O O . GLY A 1 560 ? -4.991 16.830 7.048 1.00 23.45 560 GLY A O 1
ATOM 7837 N N . VAL A 1 561 ? -6.839 15.628 7.529 1.00 17.83 561 VAL A N 1
ATOM 7838 C CA . VAL A 1 561 ? -7.045 16.231 8.842 1.00 16.16 561 VAL A CA 1
ATOM 7839 C C . VAL A 1 561 ? -6.652 15.255 9.945 1.00 15.99 561 VAL A C 1
ATOM 7840 O O . VAL A 1 561 ? -6.752 14.038 9.791 1.00 16.68 561 VAL A O 1
ATOM 7853 N N . ASP A 1 562 ? -6.188 15.811 11.068 1.00 14.24 562 ASP A N 1
ATOM 7854 C CA . ASP A 1 562 ? -5.661 15.023 12.188 1.00 13.00 562 ASP A CA 1
ATOM 7855 C C . ASP A 1 562 ? -6.798 14.687 13.156 1.00 13.61 562 ASP A C 1
ATOM 7856 O O . ASP A 1 562 ? -6.884 15.162 14.297 1.00 14.60 562 ASP A O 1
ATOM 7865 N N . ALA A 1 563 ? -7.698 13.843 12.645 1.00 14.78 563 ALA A N 1
ATOM 7866 C CA . ALA A 1 563 ? -8.810 13.306 13.418 1.00 15.55 563 ALA A CA 1
ATOM 7867 C C . ALA A 1 563 ? -8.310 12.080 14.159 1.00 16.95 563 ALA A C 1
ATOM 7868 O O . ALA A 1 563 ? -7.844 11.116 13.541 1.00 21.62 563 ALA A O 1
ATOM 7875 N N . V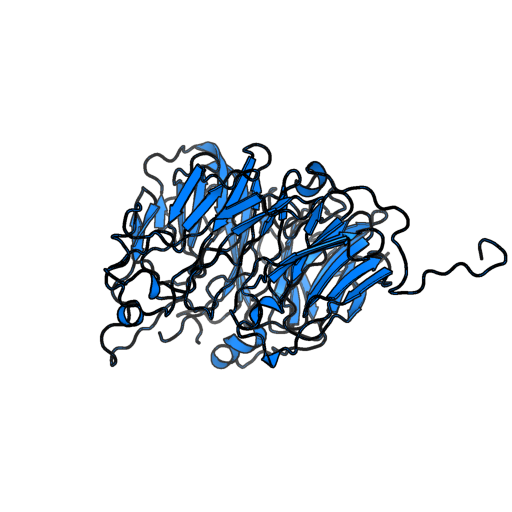AL A 1 564 ? -8.360 12.128 15.479 1.00 15.69 564 VAL A N 1
ATOM 7876 C CA . VAL A 1 564 ? -7.794 11.071 16.308 1.00 16.73 564 VAL A CA 1
ATOM 7877 C C . VAL A 1 564 ? -8.613 11.025 17.585 1.00 16.21 564 VAL A C 1
ATOM 7878 O O . VAL A 1 564 ? -9.117 12.047 18.062 1.00 16.79 564 VAL A O 1
ATOM 7891 N N . GLN A 1 565 ? -8.756 9.827 18.136 1.00 16.92 565 GLN A N 1
ATOM 7892 C CA . GLN A 1 565 ? -9.449 9.653 19.401 1.00 16.12 565 GLN A CA 1
ATOM 7893 C C . GLN A 1 565 ? -8.439 9.547 20.528 1.00 16.24 565 GLN A C 1
ATOM 7894 O O . GLN A 1 565 ? -7.333 9.019 20.354 1.00 17.95 565 GLN A O 1
ATOM 7908 N N . GLY A 1 566 ? -8.825 10.073 21.674 1.00 14.72 566 GLY A N 1
ATOM 7909 C CA . GLY A 1 566 ? -8.016 9.947 22.869 1.00 14.70 566 GLY A CA 1
ATOM 7910 C C . GLY A 1 566 ? -8.217 11.116 23.800 1.00 14.60 566 GLY A C 1
ATOM 7911 O O . GLY A 1 566 ? -8.766 12.156 23.443 1.00 14.73 566 GLY A O 1
ATOM 7915 N N . GLY A 1 567 ? -7.767 10.921 25.029 1.00 14.99 567 GLY A N 1
ATOM 7916 C CA . GLY A 1 567 ? -7.873 11.999 25.989 1.00 14.88 567 GLY A CA 1
ATOM 7917 C C . GLY A 1 567 ? -9.291 12.280 26.423 1.00 14.24 567 GLY A C 1
ATOM 7918 O O . GLY A 1 567 ? -9.651 13.445 26.630 1.00 14.55 567 GLY A O 1
ATOM 7922 N N . ASN A 1 568 ? -10.117 11.243 26.558 1.00 12.36 568 ASN A N 1
ATOM 7923 C CA . ASN A 1 568 ? -11.493 11.480 26.973 1.00 12.07 568 ASN A CA 1
ATOM 7924 C C . ASN A 1 568 ? -11.504 12.327 28.238 1.00 11.77 568 ASN A C 1
ATOM 7925 O O . ASN A 1 568 ? -10.801 12.035 29.212 1.00 12.35 568 ASN A O 1
ATOM 7936 N N . GLY A 1 569 ? -12.320 13.374 28.230 1.00 12.48 569 GLY A N 1
ATOM 7937 C CA . GLY A 1 569 ? -12.339 14.270 29.359 1.00 11.74 569 GLY A CA 1
ATOM 7938 C C . GLY A 1 569 ? -13.417 15.312 29.204 1.00 11.66 569 GLY A C 1
ATOM 7939 O O . GLY A 1 569 ? -13.984 15.498 28.121 1.00 11.99 569 GLY A O 1
ATOM 7943 N N . ILE A 1 570 ? -13.686 15.993 30.322 1.00 10.74 570 ILE A N 1
ATOM 7944 C CA . ILE A 1 570 ? -14.459 17.227 30.337 1.00 11.11 570 ILE A CA 1
ATOM 7945 C C . ILE A 1 570 ? -13.453 18.367 30.406 1.00 10.91 570 ILE A C 1
ATOM 7946 O O . ILE A 1 570 ? -12.485 18.310 31.178 1.00 11.80 570 ILE A O 1
ATOM 7962 N N . TYR A 1 571 ? -13.665 19.387 29.576 1.00 11.20 571 TYR A N 1
ATOM 7963 C CA . TYR A 1 571 ? -12.748 20.515 29.424 1.00 10.79 571 TYR A CA 1
ATOM 7964 C C . TYR A 1 571 ? -13.574 21.775 29.580 1.00 12.01 571 TYR A C 1
ATOM 7965 O O . TYR A 1 571 ? -14.553 21.964 28.857 1.00 12.14 571 TYR A O 1
ATOM 7983 N N . VAL A 1 572 ? -13.181 22.640 30.516 1.00 11.59 572 VAL A N 1
ATOM 7984 C CA . VAL A 1 572 ? -14.029 23.759 30.911 1.00 11.23 572 VAL A CA 1
ATOM 7985 C C . VAL A 1 572 ? -13.255 25.055 30.770 1.00 11.58 572 VAL A C 1
ATOM 7986 O O . VAL A 1 572 ? -12.146 25.182 31.290 1.00 13.67 572 VAL A O 1
ATOM 7999 N N . PHE A 1 573 ? -13.854 26.016 30.074 1.00 11.40 573 PHE A N 1
ATOM 8000 C CA . PHE A 1 573 ? -13.239 27.276 29.704 1.00 11.08 573 PHE A CA 1
ATOM 8001 C C . PHE A 1 573 ? -13.953 28.433 30.375 1.00 11.86 573 PHE A C 1
ATOM 8002 O O . PHE A 1 573 ? -15.157 28.362 30.668 1.00 12.50 573 PHE A O 1
ATOM 8019 N N . ALA A 1 574 ? -13.204 29.506 30.613 1.00 12.18 574 ALA A N 1
ATOM 8020 C CA . ALA A 1 574 ? -13.778 30.724 31.181 1.00 13.18 574 ALA A CA 1
ATOM 8021 C C . ALA A 1 574 ? -12.856 31.889 30.848 1.00 13.54 574 ALA A C 1
ATOM 8022 O O . ALA A 1 574 ? -11.727 31.697 30.404 1.00 14.70 574 ALA A O 1
ATOM 8029 N N . LEU A 1 575 ? -13.342 33.105 31.080 1.00 14.54 575 LEU A N 1
ATOM 8030 C CA . LEU A 1 575 ? -12.499 34.271 30.864 1.00 14.90 575 LEU A CA 1
ATOM 8031 C C . LEU A 1 575 ? -11.499 34.449 31.997 1.00 17.33 575 LEU A C 1
ATOM 8032 O O . LEU A 1 575 ? -11.754 34.037 33.130 1.00 18.80 575 LEU A O 1
ATOM 8048 N N . PRO A 1 576 ? -10.343 35.050 31.707 1.00 19.44 576 PRO A N 1
ATOM 8049 C CA . PRO A 1 576 ? -9.406 35.371 32.780 1.00 24.55 576 PRO A CA 1
ATOM 8050 C C . PRO A 1 576 ? -10.082 36.244 33.818 1.00 31.47 576 PRO A C 1
ATOM 8051 O O . PRO A 1 576 ? -10.887 37.114 33.485 1.00 31.68 576 PRO A O 1
ATOM 8062 N N . GLU A 1 577 ? -9.781 35.958 35.078 1.00 38.23 577 GLU A N 1
ATOM 8063 C CA . GLU A 1 577 ? -10.099 36.814 36.210 1.00 52.05 577 GLU A CA 1
ATOM 8064 C C . GLU A 1 577 ? -8.957 37.794 36.433 1.00 37.70 577 GLU A C 1
ATOM 8065 O O . GLU A 1 577 ? -9.044 38.954 36.033 1.00 65.11 577 GLU A O 1
#

Sequence (557 aa):
ADGAAAETAAPGQSAIENFQPVTAEDLAGGNAANWPILRGNYQGWGYTQLDQINKDNVGQLQLAWARTMEPGSNEGSAIAYNGVVFLGNANDVVQAIDGKTGNLIWEYRRKLPPASKFINSLGAAKRSIALFGDKVYFVSWDNFVVALDAKTGKLAWETNRGQGVEEGVSNSSGPIVVDGVVIAGSTCQYSGFGCYVTGTDAESGEELWRNTFIPRPGEEGDDTWGGAPYENRWMTGAWGQITYDPELDLVYYGSTGAGPASEVQRGTEGGTLAGTNTRFAVKPKTGEVVWKHQTLPRDNWDSECTFEMMVVSTTVNPDAGADGMMSVGANVPRGETRKVLTGVPCKTGVAWQFDAETGDYFWSKATVEQNSIASIDDKGLVTVNEDMILKEPGKDYNYCPTFLGGRDWPSAGYLPKSNLYVIPLSNACYDLVKLAPGKTNMGRVDAIDVATGATKWSFETEAALYDPVMTTAGDLVFVGSTDRMFRALDAETGKEVWSTRLPGAISGYTTSYSIDGRQYVAVVAGGSLGTGFFKAAVPGVDAVQGGNGIYVFALPE

Foldseek 3Di:
DPPPDDDDQPAAFAFAPDDFFDALCQQQQNDLQFQQDLLSHLQNFLEGADAPQFLVFVQQWDFQDWDFADDDFWAADQGGDQQWTWTQGFQRKIWIARNRRRGTRHIDHDDDDPPVQFPARLQRAAHYWHGGTQWIWWAHQQGWTWIAGNGGRHTQDIGHPDQGRNQHKTAHYTWYADPQWTWGKIWRQPHQAEAWIWIAGNRPRHTQETDTFADAVVDPQVVLQQPQHNSLWDTWIQHADWHADVVLQWIKWFIAHTPDLASVVSNRVRGQGGRHQKIFIAHRRHRHTDDMDRQGTSGSARFGLTYAWGWDKDQAAADCPAAFWQEAAPPAPHRDIAGWTWDRRTQQAKIFIARNNHRFGGTIGHDADFQQWPGAYNRRDTDGDPQQRDDDPPDWRWGPDHSCHPDHNAGWHADVVQQWIKGKGFQAIDTCGAGHPPDQFGIKIWIARPRHRHTQEMATHRFHFQHHWRHYSSQWIWTWTLLQKIFIARNNYRHTSHIDGDPAGQNYHWDWRDDPRWIKIKGWGFHRPCSCVCCVHRVPGNRGGGRTMIIMITRDD

Radius of gyration: 22.16 Å; Cα contacts (8 Å, |Δi|>4): 1729; chains: 1; bounding box: 50×52×75 Å